Protein AF-A0A0F0IJ12-F1 (afdb_monomer_lite)

pLDDT: mean 70.09, std 24.63, range [21.47, 95.94]

Foldseek 3Di:
DDPDDDDDDDPPQPAAEAELADPQADPVSDDLLVQQVVQQQFPDDWDWFQAPVRDIAIARHARELVLLCPDCNLVLVVVLLVDPLQCLNVVLLVCLQVCLLVVLCVLLVPDPPDPDDDDPPPPVADFAEEEEEEEAQCRQCSSVLSNQVSNVVVQVVCCVPVVNSYAYFYEYEYEHQDRVVQRVNVVVSCVVPVQQRQSDDPVDRRHHYHYHYYHYHPVSVLVCLLVPVVVPVCCVPPPRPPRYDYEYEYEDESLPLQLDQLVVSLVVLLCCVVSVSHDPRYYYHYYAAACPDVVSVCSSQDLPDPSNVVSVLSSQCSSCVSNVHCLSRDQWRWDWDQRPVQQKIWIWTAHCAWDDGPPPDTHHHGHIYTNTMGHRDDPVSVCVSCVSSVHDDDPPDPVPPDDDPPPDDDPVRVVVVVVVVVVVVVVVVVVVVVVVVVVVVVVVVPDDPDDDDDDDDDPDDDDDDDDDDDDDDDDDDDDDDDDDDDDDDDDDDDDDDDDDDDDDDDDDDDDDDDDDDDDDAWDDDDPDIGDDDDDDDDDDDDQDQDPDWQDDQLLVCLLVLPLVSNVVCVVVVNDQCRAIPQSDGSLLSLLQRAQDVSNLVSNVVSVVSPRDQLGATNVRDGSLNNNVVNVNVSSNVSSVVVVPPPPND

Structure (mmCIF, N/CA/C/O backbone):
data_AF-A0A0F0IJ12-F1
#
_entry.id   AF-A0A0F0IJ12-F1
#
loop_
_atom_site.group_PDB
_atom_site.id
_atom_site.type_symbol
_atom_site.label_atom_id
_atom_site.label_alt_id
_atom_site.label_comp_id
_atom_site.label_asym_id
_atom_site.label_entity_id
_atom_site.label_seq_id
_atom_site.pdbx_PDB_ins_code
_atom_site.Cartn_x
_atom_site.Cartn_y
_atom_site.Cartn_z
_atom_site.occupancy
_atom_site.B_iso_or_equiv
_atom_site.auth_seq_id
_atom_site.auth_comp_id
_atom_site.auth_asym_id
_atom_site.auth_atom_id
_atom_site.pdbx_PDB_model_num
ATOM 1 N N . MET A 1 1 ? 17.356 -27.180 -3.882 1.00 28.00 1 MET A N 1
ATOM 2 C CA . MET A 1 1 ? 17.468 -27.997 -2.657 1.00 28.00 1 MET A CA 1
ATOM 3 C C . MET A 1 1 ? 16.118 -27.935 -1.980 1.00 28.00 1 MET A C 1
ATOM 5 O O . MET A 1 1 ? 15.555 -26.850 -1.917 1.00 28.00 1 MET A O 1
ATOM 9 N N . ASP A 1 2 ? 15.584 -29.099 -1.632 1.00 23.00 2 ASP A N 1
ATOM 10 C CA . ASP A 1 2 ? 14.168 -29.360 -1.369 1.00 23.00 2 ASP A CA 1
ATOM 11 C C . ASP A 1 2 ? 13.538 -28.482 -0.277 1.00 23.00 2 ASP A C 1
ATOM 13 O O . ASP A 1 2 ? 14.032 -28.393 0.845 1.00 23.00 2 ASP A O 1
ATOM 17 N N . CYS A 1 3 ? 12.405 -27.864 -0.616 1.00 23.69 3 CYS A N 1
ATOM 18 C CA . CYS A 1 3 ? 11.577 -26.992 0.221 1.00 23.69 3 CYS A CA 1
ATOM 19 C C . CYS A 1 3 ? 10.417 -27.754 0.893 1.00 23.69 3 CYS A C 1
ATOM 21 O O . CYS A 1 3 ? 9.272 -27.306 0.920 1.00 23.69 3 CYS A O 1
ATOM 23 N N . HIS A 1 4 ? 10.723 -28.913 1.474 1.00 29.55 4 HIS A N 1
ATOM 24 C CA . HIS A 1 4 ? 9.809 -29.651 2.344 1.00 29.55 4 HIS A CA 1
ATOM 25 C C . HIS A 1 4 ? 10.518 -29.994 3.648 1.00 29.55 4 HIS A C 1
ATOM 27 O O . HIS A 1 4 ? 11.072 -31.075 3.796 1.00 29.55 4 HIS A O 1
ATOM 33 N N . ASN A 1 5 ? 10.518 -29.037 4.574 1.00 28.97 5 ASN A N 1
ATOM 34 C CA . ASN A 1 5 ? 10.559 -29.291 6.010 1.00 28.97 5 ASN A CA 1
ATOM 35 C C . ASN A 1 5 ? 10.118 -28.016 6.733 1.00 28.97 5 ASN A C 1
ATOM 37 O O . ASN A 1 5 ? 10.843 -27.025 6.777 1.00 28.97 5 ASN A O 1
ATOM 41 N N . HIS A 1 6 ? 8.901 -28.055 7.272 1.00 33.84 6 HIS A N 1
ATOM 42 C CA . HIS A 1 6 ? 8.436 -27.116 8.286 1.00 33.84 6 HIS A CA 1
ATOM 43 C C . HIS A 1 6 ? 9.406 -27.117 9.476 1.00 33.84 6 HIS A C 1
ATOM 45 O O . HIS A 1 6 ? 9.665 -28.192 10.021 1.00 33.84 6 HIS A O 1
ATOM 51 N N . PRO A 1 7 ? 9.855 -25.956 9.972 1.00 34.97 7 PRO A N 1
ATOM 52 C CA . PRO A 1 7 ? 10.286 -25.838 11.348 1.00 34.97 7 PRO A CA 1
ATOM 53 C C . PRO A 1 7 ? 9.046 -25.541 12.201 1.00 34.97 7 PRO A C 1
ATOM 55 O O . PRO A 1 7 ? 8.608 -24.400 12.333 1.00 34.97 7 PRO A O 1
ATOM 58 N N . GLN A 1 8 ? 8.461 -26.597 12.773 1.00 39.50 8 GLN A N 1
ATOM 59 C CA . GLN A 1 8 ? 7.902 -26.473 14.117 1.00 39.50 8 GLN A CA 1
ATOM 60 C C . GLN A 1 8 ? 9.068 -26.155 15.066 1.00 39.50 8 GLN A C 1
ATOM 62 O O . GLN A 1 8 ? 10.159 -26.681 14.878 1.00 39.50 8 GLN A O 1
ATOM 67 N N . GLU A 1 9 ? 8.792 -25.328 16.076 1.00 36.62 9 GLU A N 1
ATOM 68 C CA . GLU A 1 9 ? 9.702 -24.823 17.121 1.00 36.62 9 GLU A CA 1
ATOM 69 C C . GLU A 1 9 ? 10.409 -23.495 16.809 1.00 36.62 9 GLU A C 1
ATOM 71 O O . GLU A 1 9 ? 11.524 -23.463 16.305 1.00 36.62 9 GLU A O 1
ATOM 76 N N . LEU A 1 10 ? 9.746 -22.391 17.192 1.00 33.50 10 LEU A N 1
ATOM 77 C CA . LEU A 1 10 ? 10.321 -21.218 17.878 1.00 33.50 10 LEU A CA 1
ATOM 78 C C . LEU A 1 10 ? 9.176 -20.270 18.311 1.00 33.50 10 LEU A C 1
ATOM 80 O O . LEU A 1 10 ? 9.003 -19.176 17.789 1.00 33.50 10 LEU A O 1
ATOM 84 N N . SER A 1 11 ? 8.358 -20.691 19.284 1.00 38.44 11 SER A N 1
ATOM 85 C CA . SER A 1 11 ? 7.316 -19.847 19.895 1.00 38.44 11 SER A CA 1
ATOM 86 C C . SER A 1 11 ? 7.653 -19.555 21.359 1.00 38.44 11 SER A C 1
ATOM 88 O O . SER A 1 11 ? 7.065 -20.128 22.275 1.00 38.44 11 SER A O 1
ATOM 90 N N . HIS A 1 12 ? 8.605 -18.655 21.604 1.00 44.44 12 HIS A N 1
ATOM 91 C CA . HIS A 1 12 ? 8.887 -18.183 22.968 1.00 44.44 12 HIS A CA 1
ATOM 92 C C . HIS A 1 12 ? 8.169 -16.868 23.333 1.00 44.44 12 HIS A C 1
ATOM 94 O O . HIS A 1 12 ? 8.277 -16.422 24.471 1.00 44.44 12 HIS A O 1
ATOM 100 N N . LEU A 1 13 ? 7.387 -16.278 22.415 1.00 51.16 13 LEU A N 1
ATOM 101 C CA . LEU A 1 13 ? 6.604 -15.049 22.654 1.00 51.16 13 LEU A CA 1
ATOM 102 C C . LEU A 1 13 ? 5.130 -15.120 22.199 1.00 51.16 13 LEU A C 1
ATOM 104 O O . LEU A 1 13 ? 4.427 -14.121 22.305 1.00 51.16 13 LEU A O 1
ATOM 108 N N . GLY A 1 14 ? 4.646 -16.273 21.716 1.00 52.62 14 GLY A N 1
ATOM 109 C CA . GLY A 1 14 ? 3.235 -16.442 21.329 1.00 52.62 14 GLY A CA 1
ATOM 110 C C . GLY A 1 14 ? 2.777 -15.587 20.137 1.00 52.62 14 GLY A C 1
ATOM 111 O O . GLY A 1 14 ? 1.610 -15.215 20.079 1.00 52.62 14 GLY A O 1
ATOM 112 N N . VAL A 1 15 ? 3.679 -15.242 19.209 1.00 63.28 15 VAL A N 1
ATOM 113 C CA . VAL A 1 15 ? 3.332 -14.485 17.996 1.00 63.28 15 VAL A CA 1
ATOM 114 C C . VAL A 1 15 ? 2.592 -15.391 17.015 1.00 63.28 15 VAL A C 1
ATOM 116 O O . VAL A 1 15 ? 3.169 -16.350 16.512 1.00 63.28 15 VAL A O 1
ATOM 119 N N . ASP A 1 16 ? 1.331 -15.065 16.739 1.00 70.19 16 ASP A N 1
ATOM 120 C CA . ASP A 1 16 ? 0.511 -15.729 15.725 1.00 70.19 16 ASP A CA 1
ATOM 121 C C . ASP A 1 16 ? 0.656 -14.975 14.391 1.00 70.19 16 ASP A C 1
ATOM 123 O O . ASP A 1 16 ? 0.170 -13.843 14.251 1.00 70.19 16 ASP A O 1
ATOM 127 N N . VAL A 1 17 ? 1.404 -15.558 13.444 1.00 82.94 17 VAL A N 1
ATOM 128 C CA . VAL A 1 17 ? 1.452 -15.099 12.047 1.00 82.94 17 VAL A CA 1
ATOM 129 C C . VAL A 1 17 ? 0.667 -16.088 11.199 1.00 82.94 17 VAL A C 1
ATOM 131 O O . VAL A 1 17 ? 1.064 -17.239 11.044 1.00 82.94 17 VAL A O 1
ATOM 134 N N . ILE A 1 18 ? -0.441 -15.624 10.635 1.00 85.69 18 ILE A N 1
ATOM 135 C CA . ILE A 1 18 ? -1.324 -16.434 9.798 1.00 85.69 18 ILE A CA 1
ATOM 136 C C . ILE A 1 18 ? -0.854 -16.309 8.351 1.00 85.69 18 ILE A C 1
ATOM 138 O O . ILE A 1 18 ? -0.804 -15.202 7.820 1.00 85.69 18 ILE A O 1
ATOM 142 N N . ASP A 1 19 ? -0.516 -17.418 7.701 1.00 85.19 19 ASP A N 1
ATOM 143 C CA . ASP A 1 19 ? -0.209 -17.433 6.268 1.00 85.19 19 ASP A CA 1
ATOM 144 C C . ASP A 1 19 ? -1.488 -17.669 5.460 1.00 85.19 19 ASP A C 1
ATOM 146 O O . ASP A 1 19 ? -2.132 -18.710 5.593 1.00 85.19 19 ASP A O 1
ATOM 150 N N . ILE A 1 20 ? -1.869 -16.676 4.658 1.00 82.94 20 ILE A N 1
ATOM 151 C CA . ILE A 1 20 ? -3.100 -16.662 3.856 1.00 82.94 20 ILE A CA 1
ATOM 152 C C . ILE A 1 20 ? -2.815 -16.612 2.352 1.00 82.94 20 ILE A C 1
ATOM 154 O O . ILE A 1 20 ? -3.727 -16.373 1.565 1.00 82.94 20 ILE A O 1
ATOM 158 N N . ARG A 1 21 ? -1.555 -16.781 1.934 1.00 82.62 21 ARG A N 1
ATOM 159 C CA . ARG A 1 21 ? -1.166 -16.666 0.523 1.00 82.62 21 ARG A CA 1
ATOM 160 C C . ARG A 1 21 ? -1.906 -17.696 -0.335 1.00 82.62 21 ARG A C 1
ATOM 162 O O . ARG A 1 21 ? -1.751 -18.902 -0.142 1.00 82.62 21 ARG A O 1
ATOM 169 N N . SER A 1 22 ? -2.672 -17.221 -1.315 1.00 67.06 22 SER A N 1
ATOM 170 C CA . SER A 1 22 ? -3.282 -18.071 -2.340 1.00 67.06 22 SER A CA 1
ATOM 171 C C . SER A 1 22 ? -2.261 -18.480 -3.416 1.00 67.06 22 SER A C 1
ATOM 173 O O . SER A 1 22 ? -1.222 -17.845 -3.607 1.00 67.06 22 SER A O 1
ATOM 175 N N . SER A 1 23 ? -2.541 -19.554 -4.165 1.00 49.06 23 SER A N 1
ATOM 176 C CA . SER A 1 23 ? -1.662 -20.040 -5.245 1.00 49.06 23 SER A CA 1
ATOM 177 C C . SER A 1 23 ? -1.570 -19.098 -6.460 1.00 49.06 23 SER A C 1
ATOM 179 O O . SER A 1 23 ? -0.731 -19.316 -7.333 1.00 49.06 23 SER A O 1
ATOM 181 N N . CYS A 1 24 ? -2.416 -18.064 -6.542 1.00 49.25 24 CYS A N 1
ATOM 182 C CA . CYS A 1 24 ? -2.435 -17.063 -7.611 1.00 49.25 24 CYS A CA 1
ATOM 183 C C . CYS A 1 24 ? -2.115 -15.666 -7.047 1.00 49.25 24 CYS A C 1
ATOM 185 O O . CYS A 1 24 ? -2.997 -14.878 -6.731 1.00 49.25 24 CYS A O 1
ATOM 187 N N . GLY A 1 25 ? -0.822 -15.358 -6.923 1.00 47.38 25 GLY A N 1
ATOM 188 C CA . GLY A 1 25 ? -0.312 -14.169 -6.225 1.00 47.38 25 GLY A CA 1
ATOM 189 C C . GLY A 1 25 ? -0.308 -12.844 -7.003 1.00 47.38 25 GLY A C 1
ATOM 190 O O . GLY A 1 25 ? 0.522 -11.989 -6.698 1.00 47.38 25 GLY A O 1
ATOM 191 N N . THR A 1 26 ? -1.164 -12.644 -8.014 1.00 54.50 26 THR A N 1
ATOM 192 C CA . THR A 1 26 ? -1.203 -11.378 -8.778 1.00 54.50 26 THR A CA 1
ATOM 193 C C . THR A 1 26 ? -2.622 -10.888 -9.057 1.00 54.50 26 THR A C 1
ATOM 195 O O . THR A 1 26 ? -3.567 -11.662 -9.181 1.00 54.50 26 THR A O 1
ATOM 198 N N . ALA A 1 27 ? -2.752 -9.569 -9.237 1.00 52.62 27 ALA A N 1
ATOM 199 C CA . ALA A 1 27 ? -4.001 -8.897 -9.606 1.00 52.62 27 ALA A CA 1
ATOM 200 C C . ALA A 1 27 ? -4.606 -9.398 -10.929 1.00 52.62 27 ALA A C 1
ATOM 202 O O . ALA A 1 27 ? -5.792 -9.205 -11.186 1.00 52.62 27 ALA A O 1
ATOM 203 N N . THR A 1 28 ? -3.767 -9.958 -11.805 1.00 58.69 28 THR A N 1
ATOM 204 C CA . THR A 1 28 ? -4.135 -10.345 -13.170 1.00 58.69 28 THR A CA 1
ATOM 205 C C . THR A 1 28 ? -4.445 -11.835 -13.300 1.00 58.69 28 THR A C 1
ATOM 207 O O . THR A 1 28 ? -4.895 -12.268 -14.360 1.00 58.69 28 THR A O 1
ATOM 210 N N . GLY A 1 29 ? -4.181 -12.624 -12.252 1.00 64.12 29 GLY A N 1
ATOM 211 C CA . GLY A 1 29 ? -4.249 -14.084 -12.292 1.00 64.12 29 GLY A CA 1
ATOM 212 C C . GLY A 1 29 ? -3.130 -14.741 -13.112 1.00 64.12 29 GLY A C 1
ATOM 213 O O . GLY A 1 29 ? -3.120 -15.964 -13.235 1.00 64.12 29 GLY A O 1
ATOM 214 N N . LYS A 1 30 ? -2.189 -13.960 -13.666 1.00 71.62 30 LYS A N 1
ATOM 215 C CA . LYS A 1 30 ? -1.000 -14.462 -14.369 1.00 71.62 30 LYS A CA 1
ATOM 216 C C . LYS A 1 30 ? 0.134 -14.738 -13.393 1.00 71.62 30 LYS A C 1
ATOM 218 O O . LYS A 1 30 ? 0.239 -14.111 -12.337 1.00 71.62 30 LYS A O 1
ATOM 223 N N . SER A 1 31 ? 1.038 -15.635 -13.767 1.00 80.50 31 SER A N 1
ATOM 224 C CA . SER A 1 31 ? 2.292 -15.789 -13.032 1.00 80.50 31 SER A CA 1
ATOM 225 C C . SER A 1 31 ? 3.147 -14.520 -13.150 1.00 80.50 31 SER A C 1
ATOM 227 O O . SER A 1 31 ? 3.145 -13.840 -14.178 1.00 80.50 31 SER A O 1
ATOM 229 N N . LEU A 1 32 ? 3.949 -14.226 -12.124 1.00 82.00 32 LEU A N 1
ATOM 230 C CA . LEU A 1 32 ? 4.893 -13.100 -12.140 1.00 82.00 32 LEU A CA 1
ATOM 231 C C . LEU A 1 32 ? 5.835 -13.148 -13.358 1.00 82.00 32 LEU A C 1
ATOM 233 O O . LEU A 1 32 ? 6.178 -12.117 -13.932 1.00 82.00 32 LEU A O 1
ATOM 237 N N . LYS A 1 33 ? 6.211 -14.357 -13.795 1.00 88.00 33 LYS A N 1
ATOM 238 C CA . LYS A 1 33 ? 7.010 -14.577 -15.005 1.00 88.00 33 LYS A CA 1
ATOM 239 C C . LYS A 1 33 ? 6.302 -14.073 -16.264 1.00 88.00 33 LYS A C 1
ATOM 241 O O . LYS A 1 33 ? 6.928 -13.387 -17.068 1.00 88.00 33 LYS A O 1
ATOM 246 N N . GLU A 1 34 ? 5.025 -14.401 -16.441 1.00 87.62 34 GLU A N 1
ATOM 247 C CA . GLU A 1 34 ? 4.231 -13.936 -17.586 1.00 87.62 34 GLU A CA 1
ATOM 248 C C . GLU A 1 34 ? 4.059 -12.417 -17.563 1.00 87.62 34 GLU A C 1
ATOM 250 O O . GLU A 1 34 ? 4.235 -11.775 -18.594 1.00 87.62 34 GLU A O 1
ATOM 255 N N . GLU A 1 35 ? 3.803 -11.823 -16.393 1.00 86.88 35 GLU A N 1
ATOM 256 C CA . GLU A 1 35 ? 3.695 -10.364 -16.266 1.00 86.88 35 GLU A CA 1
ATOM 257 C C . GLU A 1 35 ? 4.991 -9.645 -16.657 1.00 86.88 35 GLU A C 1
ATOM 259 O O . GLU A 1 35 ? 4.942 -8.625 -17.350 1.00 86.88 35 GLU A O 1
ATOM 264 N N . ILE A 1 36 ? 6.153 -10.174 -16.251 1.00 90.06 36 ILE A N 1
ATOM 265 C CA . ILE A 1 36 ? 7.457 -9.629 -16.649 1.00 90.06 36 ILE A CA 1
ATOM 266 C C . ILE A 1 36 ? 7.630 -9.730 -18.166 1.00 90.06 36 ILE A C 1
ATOM 268 O O . ILE A 1 36 ? 7.967 -8.728 -18.795 1.00 90.06 36 ILE A O 1
ATOM 272 N N . LEU A 1 37 ? 7.386 -10.910 -18.751 1.00 90.88 37 LEU A N 1
ATOM 273 C CA . LEU A 1 37 ? 7.561 -11.162 -20.185 1.00 90.88 37 LEU A CA 1
ATOM 274 C C . LEU A 1 37 ? 6.655 -10.278 -21.051 1.00 90.88 37 LEU A C 1
ATOM 276 O O . LEU A 1 37 ? 7.126 -9.692 -22.026 1.00 90.88 37 LEU A O 1
ATOM 280 N N . ASP A 1 38 ? 5.381 -10.140 -20.686 1.00 88.69 38 ASP A N 1
ATOM 281 C CA . ASP A 1 38 ? 4.434 -9.282 -21.403 1.00 88.69 38 ASP A CA 1
ATOM 282 C C . ASP A 1 38 ? 4.851 -7.806 -21.310 1.00 88.69 38 ASP A C 1
ATOM 284 O O . ASP A 1 38 ? 4.866 -7.089 -22.311 1.00 88.69 38 ASP A O 1
ATOM 288 N N . SER A 1 39 ? 5.258 -7.355 -20.120 1.00 89.25 39 SER A N 1
ATOM 289 C CA . SER A 1 39 ? 5.615 -5.954 -19.873 1.00 89.25 39 SER A CA 1
ATOM 290 C C . SER A 1 39 ? 6.910 -5.529 -20.574 1.00 89.25 39 SER A C 1
ATOM 292 O O . SER A 1 39 ? 7.006 -4.408 -21.085 1.00 89.25 39 SER A O 1
ATOM 294 N N . ILE A 1 40 ? 7.918 -6.408 -20.619 1.00 91.19 40 ILE A N 1
ATOM 295 C CA . ILE A 1 40 ? 9.223 -6.095 -21.217 1.00 91.19 40 ILE A CA 1
ATOM 296 C C . ILE A 1 40 ? 9.192 -6.182 -22.747 1.00 91.19 40 ILE A C 1
ATOM 298 O O . ILE A 1 40 ? 9.898 -5.425 -23.418 1.00 91.19 40 ILE A O 1
ATOM 302 N N . ARG A 1 41 ? 8.323 -7.029 -23.322 1.00 89.75 41 ARG A N 1
ATOM 303 C CA . ARG A 1 41 ? 8.046 -7.056 -24.771 1.00 89.75 41 ARG A CA 1
ATOM 304 C C . ARG A 1 41 ? 7.432 -5.755 -25.278 1.00 89.75 41 ARG A C 1
ATOM 306 O O . ARG A 1 41 ? 7.647 -5.411 -26.441 1.00 89.75 41 ARG A O 1
ATOM 313 N N . GLY A 1 42 ? 6.771 -5.001 -24.402 1.00 81.56 42 GLY A N 1
ATOM 314 C CA . GLY A 1 42 ? 6.141 -3.730 -24.737 1.00 81.56 42 GLY A CA 1
ATOM 315 C C . GLY A 1 42 ? 4.947 -3.917 -25.673 1.00 81.56 42 GLY A C 1
ATOM 316 O O . GLY A 1 42 ? 4.237 -4.915 -25.597 1.00 81.56 42 GLY A O 1
ATOM 317 N N . GLY A 1 43 ? 4.717 -2.946 -26.562 1.00 65.25 43 GLY A N 1
ATOM 318 C CA . GLY A 1 43 ? 3.602 -2.976 -27.522 1.00 65.25 43 GLY A CA 1
ATOM 319 C C . GLY A 1 43 ? 2.309 -2.312 -27.032 1.00 65.25 43 GLY A C 1
ATOM 320 O O . GLY A 1 43 ? 1.307 -2.349 -27.742 1.00 65.25 43 GLY A O 1
ATOM 321 N N . GLY A 1 44 ? 2.334 -1.693 -25.848 1.00 63.03 44 GLY A N 1
ATOM 322 C CA . GLY A 1 44 ? 1.291 -0.777 -25.379 1.00 63.03 44 GLY A CA 1
ATOM 323 C C . GLY A 1 44 ? 1.479 0.656 -25.893 1.00 63.03 44 GLY A C 1
ATOM 324 O O . GLY A 1 44 ? 2.366 0.931 -26.707 1.00 63.03 44 GLY A O 1
ATOM 325 N N . ASP A 1 45 ? 0.653 1.576 -25.389 1.00 66.69 45 ASP A N 1
ATOM 326 C CA . ASP A 1 45 ? 0.765 3.005 -25.692 1.00 66.69 45 ASP A CA 1
ATOM 327 C C . ASP A 1 45 ? 2.171 3.525 -25.366 1.00 66.69 45 ASP A C 1
ATOM 329 O O . ASP A 1 45 ? 2.741 3.241 -24.309 1.00 66.69 45 ASP A O 1
ATOM 333 N N . LYS A 1 46 ? 2.740 4.313 -26.281 1.00 73.38 46 LYS A N 1
ATOM 334 C CA . LYS A 1 46 ? 3.979 5.033 -25.998 1.00 73.38 46 LYS A CA 1
ATOM 335 C C . LYS A 1 46 ? 3.694 6.121 -24.974 1.00 73.38 46 LYS A C 1
ATOM 337 O O . LYS A 1 46 ? 2.831 6.971 -25.179 1.00 73.38 46 LYS A O 1
ATOM 342 N N . HIS A 1 47 ? 4.456 6.108 -23.894 1.00 78.06 47 HIS A N 1
ATOM 343 C CA . HIS A 1 47 ? 4.448 7.165 -22.899 1.00 78.06 47 HIS A CA 1
ATOM 344 C C . HIS A 1 47 ? 5.635 8.087 -23.127 1.00 78.06 47 HIS A C 1
ATOM 346 O O . HIS A 1 47 ? 6.693 7.642 -23.578 1.00 78.06 47 HIS A O 1
ATOM 352 N N . CYS A 1 48 ? 5.464 9.362 -22.794 1.00 73.69 48 CYS A N 1
ATOM 353 C CA . CYS A 1 48 ? 6.528 10.339 -22.887 1.00 73.69 48 CYS A CA 1
ATOM 354 C C . CYS A 1 48 ? 6.614 11.219 -21.639 1.00 73.69 48 CYS A C 1
ATOM 356 O O . CYS A 1 48 ? 5.642 11.383 -20.903 1.00 73.69 48 CYS A O 1
ATOM 358 N N . VAL A 1 49 ? 7.809 11.755 -21.407 1.00 72.75 49 VAL A N 1
ATOM 359 C CA . VAL A 1 49 ? 8.085 12.851 -20.476 1.00 72.75 49 VAL A CA 1
ATOM 360 C C . VAL A 1 49 ? 8.924 13.875 -21.225 1.00 72.75 49 VAL A C 1
ATOM 362 O O . VAL A 1 49 ? 9.925 13.519 -21.850 1.00 72.75 49 VAL A O 1
ATOM 365 N N . VAL A 1 50 ? 8.526 15.143 -21.159 1.00 63.66 50 VAL A N 1
ATOM 366 C CA . VAL A 1 50 ? 9.358 16.255 -21.625 1.00 63.66 50 VAL A CA 1
ATOM 367 C C . VAL A 1 50 ? 10.285 16.656 -20.483 1.00 63.66 50 VAL A C 1
ATOM 369 O O . VAL A 1 50 ? 9.837 17.074 -19.416 1.00 63.66 50 VAL A O 1
ATOM 372 N N . GLU A 1 51 ? 11.584 16.490 -20.688 1.00 60.69 51 GLU A N 1
ATOM 373 C CA . GLU A 1 51 ? 12.611 16.933 -19.756 1.00 60.69 51 GLU A CA 1
ATOM 374 C C . GLU A 1 51 ? 12.639 18.468 -19.673 1.00 60.69 51 GLU A C 1
ATOM 376 O O . GLU A 1 51 ? 12.372 19.166 -20.651 1.00 60.69 51 GLU A O 1
ATOM 381 N N . GLU A 1 52 ? 13.049 19.018 -18.525 1.00 56.09 52 GLU A N 1
ATOM 382 C CA . GLU A 1 52 ? 13.244 20.471 -18.353 1.00 56.09 52 GLU A CA 1
ATOM 383 C C . GLU A 1 52 ? 14.286 21.051 -19.329 1.00 56.09 52 GLU A C 1
ATOM 385 O O . GLU A 1 52 ? 14.244 22.231 -19.671 1.00 56.09 52 GLU A O 1
ATOM 390 N N . SER A 1 53 ? 15.199 20.206 -19.818 1.00 58.16 53 SER A N 1
ATOM 391 C CA . SER A 1 53 ? 16.175 20.510 -20.872 1.00 58.16 53 SER A CA 1
ATOM 392 C C . SER A 1 53 ? 15.546 20.666 -22.268 1.00 58.16 53 SER A C 1
ATOM 394 O O . SER A 1 53 ? 16.235 21.084 -23.199 1.00 58.16 53 SER A O 1
ATOM 396 N N . GLY A 1 54 ? 14.265 20.314 -22.432 1.00 57.62 54 GLY A N 1
ATOM 397 C CA . GLY A 1 54 ? 13.557 20.228 -23.712 1.00 57.62 54 GLY A CA 1
ATOM 398 C C . GLY A 1 54 ? 13.705 18.881 -24.433 1.00 57.62 54 GLY A C 1
ATOM 399 O O . GLY A 1 54 ? 13.211 18.740 -25.551 1.00 57.62 54 GLY A O 1
ATOM 400 N N . GLY A 1 55 ? 14.383 17.895 -23.831 1.00 64.88 55 GLY A N 1
ATOM 401 C CA . GLY A 1 55 ? 14.498 16.534 -24.367 1.00 64.88 55 GLY A CA 1
ATOM 402 C C . GLY A 1 55 ? 13.207 15.726 -24.201 1.00 64.88 55 GLY A C 1
ATOM 403 O O . GLY A 1 55 ? 12.527 15.849 -23.191 1.00 64.88 55 GLY A O 1
ATOM 404 N N . LEU A 1 56 ? 12.857 14.882 -25.174 1.00 74.00 56 LEU A N 1
ATOM 405 C CA . LEU A 1 56 ? 11.711 13.972 -25.075 1.00 74.00 56 LEU A CA 1
ATOM 406 C C . LEU A 1 56 ? 12.197 12.574 -24.672 1.00 74.00 56 LEU A C 1
ATOM 408 O O . LEU A 1 56 ? 12.966 11.953 -25.406 1.00 74.00 56 LEU A O 1
ATOM 412 N N . LEU A 1 57 ? 11.738 12.073 -23.526 1.00 81.19 57 LEU A N 1
ATOM 413 C CA . LEU A 1 57 ? 11.972 10.700 -23.083 1.00 81.19 57 LEU A CA 1
ATOM 414 C C . LEU A 1 57 ? 10.727 9.872 -23.389 1.00 81.19 57 LEU A C 1
ATOM 416 O O . LEU A 1 57 ? 9.695 10.071 -22.757 1.00 81.19 57 LEU A O 1
ATOM 420 N N . GLU A 1 58 ? 10.829 8.933 -24.330 1.00 83.62 58 GLU A N 1
ATOM 421 C CA . GLU A 1 58 ? 9.762 7.978 -24.648 1.00 83.62 58 GLU A CA 1
ATOM 422 C C . GLU A 1 58 ? 10.070 6.582 -24.097 1.00 83.62 58 GLU A C 1
ATOM 424 O O . GLU A 1 58 ? 11.218 6.129 -24.118 1.00 83.62 58 GLU A O 1
ATOM 429 N N . TRP A 1 59 ? 9.036 5.866 -23.659 1.00 87.62 59 TRP A N 1
ATOM 430 C CA . TRP A 1 59 ? 9.125 4.441 -23.345 1.00 87.62 59 TRP A CA 1
ATOM 431 C C . TRP A 1 59 ? 7.815 3.720 -23.667 1.00 87.62 59 TRP A C 1
ATOM 433 O O . TRP A 1 59 ? 6.740 4.313 -23.727 1.00 87.62 59 TRP A O 1
ATOM 443 N N . SER A 1 60 ? 7.913 2.410 -23.865 1.00 87.31 60 SER A N 1
ATOM 444 C CA . SER A 1 60 ? 6.758 1.517 -24.068 1.00 87.31 60 SER A CA 1
ATOM 445 C C . SER A 1 60 ? 6.892 0.184 -23.326 1.00 87.31 60 SER A C 1
ATOM 447 O O . SER A 1 60 ? 5.991 -0.649 -23.375 1.00 87.31 60 SER A O 1
ATOM 449 N N . ARG A 1 61 ? 8.025 -0.023 -22.646 1.00 92.19 61 ARG A N 1
ATOM 450 C CA . ARG A 1 61 ? 8.377 -1.253 -21.936 1.00 92.19 61 ARG A CA 1
ATOM 451 C C . ARG A 1 61 ? 8.427 -0.997 -20.440 1.00 92.19 61 ARG A C 1
ATOM 453 O O . ARG A 1 61 ? 8.818 0.094 -20.006 1.00 92.19 61 ARG A O 1
ATOM 460 N N . SER A 1 62 ? 8.108 -2.016 -19.656 1.00 93.19 62 SER A N 1
ATOM 461 C CA . SER A 1 62 ? 8.210 -1.957 -18.201 1.00 93.19 62 SER A CA 1
ATOM 462 C C . SER A 1 62 ? 8.598 -3.291 -17.574 1.00 93.19 62 SER A C 1
ATOM 464 O O . SER A 1 62 ? 8.481 -4.343 -18.194 1.00 93.19 62 SER A O 1
ATOM 466 N N . ILE A 1 63 ? 9.017 -3.246 -16.314 1.00 91.94 63 ILE A N 1
ATOM 467 C CA . ILE A 1 63 ? 9.098 -4.404 -15.422 1.00 91.94 63 ILE A CA 1
ATOM 468 C C . ILE A 1 63 ? 8.192 -4.103 -14.216 1.00 91.94 63 ILE A C 1
ATOM 470 O O . ILE A 1 63 ? 8.245 -2.982 -13.700 1.00 91.94 63 ILE A O 1
ATOM 474 N N . PRO A 1 64 ? 7.351 -5.052 -13.762 1.00 88.88 64 PRO A N 1
ATOM 475 C CA . PRO A 1 64 ? 6.436 -4.828 -12.645 1.00 88.88 64 PRO A CA 1
ATOM 476 C C . PRO A 1 64 ? 7.149 -4.348 -11.376 1.00 88.88 64 PRO A C 1
ATOM 478 O O . PRO A 1 64 ? 8.081 -4.988 -10.901 1.00 88.88 64 PRO A O 1
ATOM 481 N N . THR A 1 65 ? 6.668 -3.258 -10.770 1.00 88.25 65 THR A N 1
ATOM 482 C CA . THR A 1 65 ? 7.269 -2.666 -9.558 1.00 88.25 65 THR A CA 1
ATOM 483 C C . THR A 1 65 ? 7.343 -3.640 -8.377 1.00 88.25 65 THR A C 1
ATOM 485 O O . THR A 1 65 ? 8.247 -3.522 -7.553 1.00 88.25 65 THR A O 1
ATOM 488 N N . GLY A 1 66 ? 6.425 -4.610 -8.296 1.00 83.69 66 GLY A N 1
ATOM 489 C CA . GLY A 1 66 ? 6.405 -5.620 -7.232 1.00 83.69 66 GLY A CA 1
ATOM 490 C C . GLY A 1 66 ? 7.717 -6.402 -7.115 1.00 83.69 66 GLY A C 1
ATOM 491 O O . GLY A 1 66 ? 8.168 -6.652 -6.002 1.00 83.69 66 GLY A O 1
ATOM 492 N N . ILE A 1 67 ? 8.400 -6.661 -8.241 1.00 87.31 67 ILE A N 1
ATOM 493 C CA . ILE A 1 67 ? 9.665 -7.415 -8.264 1.00 87.31 67 ILE A CA 1
ATOM 494 C C . ILE A 1 67 ? 10.776 -6.743 -7.448 1.00 87.31 67 ILE A C 1
ATOM 496 O O . ILE A 1 67 ? 11.706 -7.406 -6.998 1.00 87.31 67 ILE A O 1
ATOM 500 N N . LEU A 1 68 ? 10.696 -5.421 -7.251 1.00 90.62 68 LEU A N 1
ATOM 501 C CA . LEU A 1 68 ? 11.707 -4.673 -6.510 1.00 90.62 68 LEU A CA 1
ATOM 502 C C . LEU A 1 68 ? 11.718 -5.041 -5.019 1.00 90.62 68 LEU A C 1
ATOM 504 O O . LEU A 1 68 ? 12.725 -4.816 -4.353 1.00 90.62 68 LEU A O 1
ATOM 508 N N . TYR A 1 69 ? 10.615 -5.581 -4.494 1.00 86.06 69 TYR A N 1
ATOM 509 C CA . TYR A 1 69 ? 10.477 -5.991 -3.094 1.00 86.06 69 TYR A CA 1
ATOM 510 C C . TYR A 1 69 ? 10.880 -7.450 -2.847 1.00 86.06 69 TYR A C 1
ATOM 512 O O . TYR A 1 69 ? 11.057 -7.841 -1.697 1.00 86.06 69 TYR A O 1
ATOM 520 N N . GLU A 1 70 ? 11.079 -8.229 -3.909 1.00 84.75 70 GLU A N 1
ATOM 521 C CA . GLU A 1 70 ? 11.496 -9.626 -3.828 1.00 84.75 70 GLU A CA 1
ATOM 522 C C . GLU A 1 70 ? 12.991 -9.766 -3.487 1.00 84.75 70 GLU A C 1
ATOM 524 O O . GLU A 1 70 ? 13.784 -8.823 -3.612 1.00 84.75 70 GLU A O 1
ATOM 529 N N . GLY A 1 71 ? 13.399 -10.962 -3.054 1.00 82.56 71 GLY A N 1
ATOM 530 C CA . GLY A 1 71 ? 14.771 -11.219 -2.609 1.00 82.56 71 GLY A CA 1
ATOM 531 C C . GLY A 1 71 ? 15.125 -10.388 -1.370 1.00 82.56 71 GLY A C 1
ATOM 532 O O . GLY A 1 71 ? 14.397 -10.411 -0.379 1.00 82.56 71 GLY A O 1
ATOM 533 N N . CYS A 1 72 ? 16.222 -9.625 -1.424 1.00 87.94 72 CYS A N 1
ATOM 534 C CA . CYS A 1 72 ? 16.594 -8.679 -0.359 1.00 87.94 72 CYS A CA 1
ATOM 535 C C . CYS A 1 72 ? 15.982 -7.276 -0.549 1.00 87.94 72 CYS A C 1
ATOM 537 O O . CYS A 1 72 ? 16.371 -6.320 0.127 1.00 87.94 72 CYS A O 1
ATOM 539 N N . GLY A 1 73 ? 15.022 -7.133 -1.468 1.00 89.25 73 GLY A N 1
ATOM 540 C CA . GLY A 1 73 ? 14.419 -5.859 -1.852 1.00 89.25 73 GLY A CA 1
ATOM 541 C C . GLY A 1 73 ? 13.796 -5.087 -0.693 1.00 89.25 73 GLY A C 1
ATOM 542 O O . GLY A 1 73 ? 13.988 -3.875 -0.589 1.00 89.25 73 GLY A O 1
ATOM 543 N N . ILE A 1 74 ? 13.102 -5.775 0.215 1.00 84.75 74 ILE A N 1
ATOM 544 C CA . ILE A 1 74 ? 12.513 -5.156 1.411 1.00 84.75 74 ILE A CA 1
ATOM 545 C C . ILE A 1 74 ? 13.588 -4.557 2.326 1.00 84.75 74 ILE A C 1
ATOM 547 O O . ILE A 1 74 ? 13.469 -3.389 2.697 1.00 84.75 74 ILE A O 1
ATOM 551 N N . ASP A 1 75 ? 14.675 -5.278 2.608 1.00 87.00 75 ASP A N 1
ATOM 552 C CA . ASP A 1 75 ? 15.777 -4.774 3.443 1.00 87.00 75 ASP A CA 1
ATOM 553 C C . ASP A 1 75 ? 16.470 -3.560 2.802 1.00 87.00 75 ASP A C 1
ATOM 555 O O . ASP A 1 75 ? 16.801 -2.571 3.468 1.00 87.00 75 ASP A O 1
ATOM 559 N N . LEU A 1 76 ? 16.658 -3.602 1.480 1.00 92.62 76 LEU A N 1
ATOM 560 C CA . LEU A 1 76 ? 17.207 -2.486 0.711 1.00 92.62 76 LEU A CA 1
ATOM 561 C C . LEU A 1 76 ? 16.277 -1.267 0.752 1.00 92.62 76 LEU A C 1
ATOM 563 O O . LEU A 1 76 ? 16.742 -0.144 0.974 1.00 92.62 76 LEU A O 1
ATOM 567 N N . TYR A 1 77 ? 14.965 -1.473 0.616 1.00 91.00 77 TYR A N 1
ATOM 568 C CA . TYR A 1 77 ? 13.987 -0.398 0.747 1.00 91.00 77 TYR A CA 1
ATOM 569 C C . TYR A 1 77 ? 13.954 0.173 2.167 1.00 91.00 77 TYR A C 1
ATOM 571 O O . TYR A 1 77 ? 13.923 1.393 2.341 1.00 91.00 77 TYR A O 1
ATOM 579 N N . GLU A 1 78 ? 14.052 -0.659 3.205 1.00 88.38 78 GLU A N 1
ATOM 580 C CA . GLU A 1 78 ? 14.180 -0.174 4.580 1.00 88.38 78 GLU A CA 1
ATOM 581 C C . GLU A 1 78 ? 15.412 0.714 4.764 1.00 88.38 78 GLU A C 1
ATOM 583 O O . GLU A 1 78 ? 15.330 1.753 5.427 1.00 88.38 78 GLU A O 1
ATOM 588 N N . ASN A 1 79 ? 16.540 0.359 4.152 1.00 91.25 79 ASN A N 1
ATOM 589 C CA . ASN A 1 79 ? 17.741 1.188 4.181 1.00 91.25 79 ASN A CA 1
ATOM 590 C C . ASN A 1 79 ? 17.529 2.540 3.488 1.00 91.25 79 ASN A C 1
ATOM 592 O O . ASN A 1 79 ? 18.017 3.553 3.995 1.00 91.25 79 ASN A O 1
ATOM 596 N N . ILE A 1 80 ? 16.749 2.588 2.403 1.00 93.12 80 ILE A N 1
ATOM 597 C CA . ILE A 1 80 ? 16.309 3.848 1.783 1.00 93.12 80 ILE A CA 1
ATOM 598 C C . ILE A 1 80 ? 15.464 4.664 2.769 1.00 93.12 80 ILE A C 1
ATOM 600 O O . ILE A 1 80 ? 15.700 5.858 2.925 1.00 93.12 80 ILE A O 1
ATOM 604 N N . THR A 1 81 ? 14.536 4.046 3.513 1.00 90.88 81 THR A N 1
ATOM 605 C CA . THR A 1 81 ? 13.705 4.783 4.493 1.00 90.88 81 THR A CA 1
ATOM 606 C C . THR A 1 81 ? 14.492 5.421 5.642 1.00 90.88 81 THR A C 1
ATOM 608 O O . THR A 1 81 ? 13.978 6.312 6.321 1.00 90.88 81 THR A O 1
ATOM 611 N N . ARG A 1 82 ? 15.724 4.958 5.889 1.00 88.62 82 ARG A N 1
ATOM 612 C CA . ARG A 1 82 ? 16.646 5.514 6.894 1.00 88.62 82 ARG A CA 1
ATOM 613 C C . ARG A 1 82 ? 17.486 6.670 6.343 1.00 88.62 82 ARG A C 1
ATOM 615 O O . ARG A 1 82 ? 18.139 7.361 7.125 1.00 88.62 82 ARG A O 1
ATOM 622 N N . ASP A 1 83 ? 17.486 6.880 5.029 1.00 88.62 83 ASP A N 1
ATOM 623 C CA . ASP A 1 83 ? 18.241 7.944 4.380 1.00 88.62 83 ASP A CA 1
ATOM 624 C C . ASP A 1 83 ? 17.625 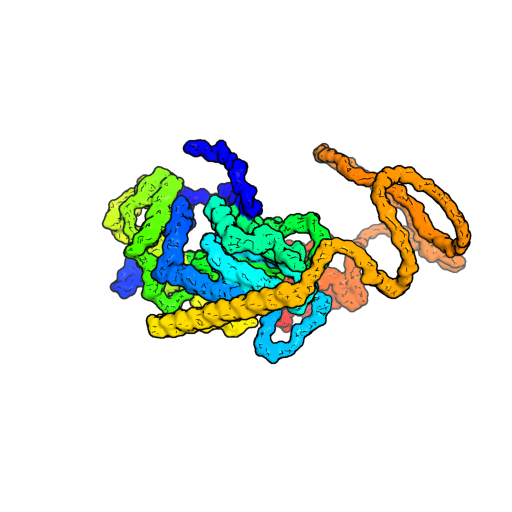9.324 4.689 1.00 88.62 83 ASP A C 1
ATOM 626 O O . ASP A 1 83 ? 16.435 9.535 4.444 1.00 88.62 83 ASP A O 1
ATOM 630 N N . PRO A 1 84 ? 18.404 10.303 5.190 1.00 85.88 84 PRO A N 1
ATOM 631 C CA . PRO A 1 84 ? 17.910 11.657 5.440 1.00 85.88 84 PRO A CA 1
ATOM 632 C C . PRO A 1 84 ? 17.350 12.379 4.205 1.00 85.88 84 PRO A C 1
ATOM 634 O O . PRO A 1 84 ? 16.512 13.274 4.364 1.00 85.88 84 PRO A O 1
ATOM 637 N N . SER A 1 85 ? 17.819 12.024 3.003 1.00 86.19 85 SER A N 1
ATOM 638 C CA . SER A 1 85 ? 17.325 12.567 1.731 1.00 86.19 85 SER A CA 1
ATOM 639 C C . SER A 1 85 ? 15.938 12.028 1.371 1.00 86.19 85 SER A C 1
ATOM 641 O O . SER A 1 85 ? 15.146 12.739 0.750 1.00 86.19 85 SER A O 1
ATOM 643 N N . TYR A 1 86 ? 15.590 10.823 1.836 1.00 90.25 86 TYR A N 1
ATOM 644 C CA . TYR A 1 86 ? 14.277 10.225 1.625 1.00 90.25 86 TYR A CA 1
ATOM 645 C C . TYR A 1 86 ? 13.260 10.751 2.646 1.00 90.25 86 TYR A C 1
ATOM 647 O O . TYR A 1 86 ? 12.938 10.127 3.659 1.00 90.25 86 TYR A O 1
ATOM 655 N N . TYR A 1 87 ? 12.745 11.952 2.379 1.00 89.12 87 TYR A N 1
ATOM 656 C CA . TYR A 1 87 ? 11.902 12.687 3.327 1.00 89.12 87 TYR A CA 1
ATOM 657 C C . TYR A 1 87 ? 10.568 11.995 3.645 1.00 89.12 87 TYR A C 1
ATOM 659 O O . TYR A 1 87 ? 10.037 12.198 4.735 1.00 89.12 87 TYR A O 1
ATOM 667 N N . LEU A 1 88 ? 10.022 11.195 2.722 1.00 89.62 88 LEU A N 1
ATOM 668 C CA . LEU A 1 88 ? 8.650 10.687 2.800 1.00 89.62 88 LEU A CA 1
ATOM 669 C C . LEU A 1 88 ? 8.387 9.902 4.090 1.00 89.62 88 LEU A C 1
ATOM 671 O O . LEU A 1 88 ? 7.452 10.217 4.825 1.00 89.62 88 LEU A O 1
ATOM 675 N N . TYR A 1 89 ? 9.239 8.917 4.394 1.00 90.25 89 TYR A N 1
ATOM 676 C CA . TYR A 1 89 ? 9.076 8.090 5.592 1.00 90.25 89 TYR A CA 1
ATOM 677 C C . TYR A 1 89 ? 9.180 8.923 6.873 1.00 90.25 89 TYR A C 1
ATOM 679 O O . TYR A 1 89 ? 8.359 8.791 7.780 1.00 90.25 89 TYR A O 1
ATOM 687 N N . ARG A 1 90 ? 10.174 9.817 6.938 1.00 89.75 90 ARG A N 1
ATOM 688 C CA . ARG A 1 90 ? 10.414 10.689 8.094 1.00 89.75 90 ARG A CA 1
ATOM 689 C C . ARG A 1 90 ? 9.244 11.635 8.337 1.00 89.75 90 ARG A C 1
ATOM 691 O O . ARG A 1 90 ? 8.803 11.789 9.475 1.00 89.75 90 ARG A O 1
ATOM 698 N N . ASP A 1 91 ? 8.775 12.293 7.286 1.00 90.00 91 ASP A N 1
ATOM 699 C CA . ASP A 1 91 ? 7.717 13.288 7.381 1.00 90.00 91 ASP A CA 1
ATOM 700 C C . ASP A 1 91 ? 6.396 12.616 7.773 1.00 90.00 91 ASP A C 1
ATOM 702 O O . ASP A 1 91 ? 5.706 13.112 8.664 1.00 90.00 91 ASP A O 1
ATOM 706 N N . GLU A 1 92 ? 6.084 11.447 7.208 1.00 91.44 92 GLU A N 1
ATOM 707 C CA . GLU A 1 92 ? 4.920 10.661 7.621 1.00 91.44 92 GLU A CA 1
ATOM 708 C C . GLU A 1 92 ? 5.041 10.179 9.076 1.00 91.44 92 GLU A C 1
ATOM 710 O O . GLU A 1 92 ? 4.117 10.372 9.864 1.00 91.44 92 GLU A O 1
ATOM 715 N N . LEU A 1 93 ? 6.197 9.645 9.488 1.00 92.00 93 LEU A N 1
ATOM 716 C CA . LEU A 1 93 ? 6.441 9.246 10.878 1.00 92.00 93 LEU A CA 1
ATOM 717 C C . LEU A 1 93 ? 6.273 10.420 11.854 1.00 92.00 93 LEU A C 1
ATOM 719 O O . LEU A 1 93 ? 5.723 10.238 12.941 1.00 92.00 93 LEU A O 1
ATOM 723 N N . SER A 1 94 ? 6.691 11.630 11.471 1.00 91.56 94 SER A N 1
ATOM 724 C CA . SER A 1 94 ? 6.523 12.823 12.308 1.00 91.56 94 SER A CA 1
ATOM 725 C C . SER A 1 94 ? 5.050 13.149 12.582 1.00 91.56 94 SER A C 1
ATOM 727 O O . SER A 1 94 ? 4.714 13.568 13.690 1.00 91.56 94 SER A O 1
ATOM 729 N N . ILE A 1 95 ? 4.156 12.867 11.624 1.00 90.12 95 ILE A N 1
ATOM 730 C CA . ILE A 1 95 ? 2.707 13.024 11.800 1.00 90.12 95 ILE A CA 1
ATOM 731 C C . ILE A 1 95 ? 2.212 12.050 12.871 1.00 90.12 95 ILE A C 1
ATOM 733 O O . ILE A 1 95 ? 1.497 12.457 13.781 1.00 90.12 95 ILE A O 1
ATOM 737 N N . PHE A 1 96 ? 2.628 10.784 12.832 1.00 92.56 96 PHE A N 1
ATOM 738 C CA . PHE A 1 96 ? 2.240 9.808 13.856 1.00 92.56 96 PHE A CA 1
ATOM 739 C C . PHE A 1 96 ? 2.815 10.141 15.238 1.00 92.56 96 PHE A C 1
ATOM 741 O O . PHE A 1 96 ? 2.138 9.974 16.254 1.00 92.56 96 PHE A O 1
ATOM 748 N N . GLN A 1 97 ? 4.041 10.656 15.303 1.00 91.50 97 GLN A N 1
ATOM 749 C CA . GLN A 1 97 ? 4.641 11.096 16.563 1.00 91.50 97 GLN A CA 1
ATOM 750 C C . GLN A 1 97 ? 3.895 12.283 17.187 1.00 91.50 97 GLN A C 1
ATOM 752 O O . GLN A 1 97 ? 3.809 12.369 18.412 1.00 91.50 97 GLN A O 1
ATOM 757 N N . GLU A 1 98 ? 3.369 13.193 16.366 1.00 91.31 98 GLU A N 1
ATOM 758 C CA . GLU A 1 98 ? 2.660 14.386 16.833 1.00 91.31 98 GLU A CA 1
ATOM 759 C C . GLU A 1 98 ? 1.169 14.133 17.100 1.00 91.31 98 GLU A C 1
ATOM 761 O O . GLU A 1 98 ? 0.660 14.632 18.098 1.00 91.31 98 GLU A O 1
ATOM 766 N N . TYR A 1 99 ? 0.498 13.335 16.260 1.00 89.31 99 TYR A N 1
ATOM 767 C CA . TYR A 1 99 ? -0.967 13.219 16.212 1.00 89.31 99 TYR A CA 1
ATOM 768 C C . TYR A 1 99 ? -1.520 11.821 16.546 1.00 89.31 99 TYR A C 1
ATOM 770 O O . TYR A 1 99 ? -2.725 11.597 16.433 1.00 89.31 99 TYR A O 1
ATOM 778 N N . SER A 1 100 ? -0.689 10.852 16.951 1.00 90.62 100 SER A N 1
ATOM 779 C CA . SER A 1 100 ? -1.148 9.482 17.278 1.00 90.62 100 SER A CA 1
ATOM 780 C C . SER A 1 100 ? -2.271 9.441 18.313 1.00 90.62 100 SER A C 1
ATOM 782 O O . SER A 1 100 ? -3.168 8.607 18.212 1.00 90.62 100 SER A O 1
ATOM 784 N N . HIS A 1 101 ? -2.249 10.335 19.302 1.00 86.69 101 HIS A N 1
ATOM 785 C CA . HIS A 1 101 ? -3.276 10.376 20.337 1.00 86.69 101 HIS A CA 1
ATOM 786 C C . HIS A 1 101 ? -4.603 10.945 19.814 1.00 86.69 101 HIS A C 1
ATOM 788 O O . HIS A 1 101 ? -5.664 10.403 20.104 1.00 86.69 101 HIS A O 1
ATOM 794 N N . GLU A 1 102 ? -4.559 11.997 18.998 1.00 87.12 102 GLU A N 1
ATOM 795 C CA . GLU A 1 102 ? -5.722 12.572 18.324 1.00 87.12 102 GLU A CA 1
ATOM 796 C C . GLU A 1 102 ? -6.366 11.576 17.356 1.00 87.12 102 GLU A C 1
ATOM 798 O O . GLU A 1 102 ? -7.591 11.436 17.345 1.00 87.12 102 GLU A O 1
ATOM 803 N N . ILE A 1 103 ? -5.548 10.846 16.593 1.00 88.88 103 ILE A N 1
ATOM 804 C CA . ILE A 1 103 ? -6.015 9.764 15.719 1.00 88.88 103 ILE A CA 1
ATOM 805 C C . ILE A 1 103 ? -6.678 8.670 16.566 1.00 88.88 103 ILE A C 1
ATOM 807 O O . ILE A 1 103 ? -7.793 8.254 16.256 1.00 88.88 103 ILE A O 1
ATOM 811 N N . ALA A 1 104 ? -6.056 8.250 17.672 1.00 89.31 104 ALA A N 1
ATOM 812 C CA . ALA A 1 104 ? -6.636 7.259 18.577 1.00 89.31 104 ALA A CA 1
ATOM 813 C C . ALA A 1 104 ? -7.993 7.704 19.152 1.00 89.31 104 ALA A C 1
ATOM 815 O O . ALA A 1 104 ? -8.939 6.917 19.158 1.00 89.31 104 ALA A O 1
ATOM 816 N N . MET A 1 105 ? -8.131 8.968 19.576 1.00 85.12 105 MET A N 1
ATOM 817 C CA . MET A 1 105 ? -9.412 9.508 20.053 1.00 85.12 105 MET A CA 1
ATOM 818 C C . MET A 1 105 ? -10.505 9.433 18.981 1.00 85.12 105 MET A C 1
ATOM 820 O O . MET A 1 105 ? -11.643 9.057 19.272 1.00 85.12 105 MET A O 1
ATOM 824 N N . LEU A 1 106 ? -10.162 9.752 17.730 1.00 85.19 106 LEU A N 1
ATOM 825 C CA . LEU A 1 106 ? -11.093 9.684 16.606 1.00 85.19 106 LEU A CA 1
ATOM 826 C C . LEU A 1 106 ? -11.550 8.242 16.337 1.00 85.19 106 LEU A C 1
ATOM 828 O O . LEU A 1 106 ? -12.756 7.990 16.262 1.00 85.19 106 LEU A O 1
ATOM 832 N N . LEU A 1 107 ? -10.611 7.293 16.276 1.00 86.81 107 LEU A N 1
ATOM 833 C CA . LEU A 1 107 ? -10.910 5.874 16.045 1.00 86.81 107 LEU A CA 1
ATOM 834 C C . LEU A 1 107 ? -11.781 5.279 17.162 1.00 86.81 107 LEU A C 1
ATOM 836 O O . LEU A 1 107 ? -12.752 4.569 16.889 1.00 86.81 107 LEU A O 1
ATOM 840 N N . LEU A 1 108 ? -11.509 5.642 18.418 1.00 84.25 108 LEU A N 1
ATOM 841 C CA . LEU A 1 108 ? -12.259 5.191 19.598 1.00 84.25 108 LEU A CA 1
ATOM 842 C C . LEU A 1 108 ? -13.535 6.024 19.864 1.00 84.25 108 LEU A C 1
ATOM 844 O O . LEU A 1 108 ? -14.312 5.744 20.786 1.00 84.25 108 LEU A O 1
ATOM 848 N N . GLY A 1 109 ? -13.797 7.054 19.052 1.00 76.44 109 GLY A N 1
ATOM 849 C CA . GLY A 1 109 ? -14.970 7.918 19.192 1.00 76.44 109 GLY A CA 1
ATOM 850 C C . GLY A 1 109 ? -15.055 8.602 20.557 1.00 76.44 109 GLY A C 1
ATOM 851 O O . GLY A 1 109 ? -16.155 8.767 21.088 1.00 76.44 109 GLY A O 1
ATOM 852 N N . THR A 1 110 ? -13.914 8.944 21.155 1.00 65.12 110 THR A N 1
ATOM 853 C CA . THR A 1 110 ? -13.851 9.658 22.430 1.00 65.12 110 THR A CA 1
ATOM 854 C C . THR A 1 110 ? -13.841 11.154 22.131 1.00 65.12 110 THR A C 1
ATOM 856 O O . THR A 1 110 ? -13.032 11.657 21.354 1.00 65.12 110 THR A O 1
ATOM 859 N N . ALA A 1 111 ? -14.817 11.889 22.670 1.00 50.78 111 ALA A N 1
ATOM 860 C CA . ALA A 1 111 ? -14.911 13.321 22.416 1.00 50.78 111 ALA A CA 1
ATOM 861 C C . ALA A 1 111 ? -13.662 14.016 22.970 1.00 50.78 111 ALA A C 1
ATOM 863 O O . ALA A 1 111 ? -13.368 13.909 24.162 1.00 50.78 111 ALA A O 1
ATOM 864 N N . ALA A 1 112 ? -12.952 14.756 22.114 1.00 42.94 112 ALA A N 1
ATOM 865 C CA . ALA A 1 112 ? -11.846 15.596 22.538 1.00 42.94 112 ALA A CA 1
ATOM 866 C C . ALA A 1 112 ? -12.339 16.535 23.644 1.00 42.94 112 ALA A C 1
ATOM 868 O O . ALA A 1 112 ? -13.136 17.446 23.398 1.00 42.94 112 ALA A O 1
ATOM 869 N N . THR A 1 113 ? -11.854 16.347 24.870 1.00 38.91 113 THR A N 1
ATOM 870 C CA . THR A 1 113 ? -12.004 17.352 25.918 1.00 38.91 113 THR A CA 1
ATOM 871 C C . THR A 1 113 ? -11.181 18.563 25.494 1.00 38.91 113 THR A C 1
ATOM 873 O O . THR A 1 113 ? -10.000 18.687 25.827 1.00 38.91 113 THR A O 1
ATOM 876 N N . ARG A 1 114 ? -11.775 19.462 24.699 1.00 34.84 114 ARG A N 1
ATOM 877 C CA . ARG A 1 114 ? -11.206 20.787 24.450 1.00 34.84 114 ARG A CA 1
ATOM 878 C C . ARG A 1 114 ? -10.959 21.418 25.814 1.00 34.84 114 ARG A C 1
ATOM 880 O O . ARG A 1 114 ? -11.879 21.536 26.623 1.00 34.84 114 ARG A O 1
ATOM 887 N N . LYS A 1 115 ? -9.698 21.783 26.062 1.00 34.62 115 LYS A N 1
ATOM 888 C CA . LYS A 1 115 ? -9.240 22.471 27.274 1.00 34.62 115 LYS A CA 1
ATOM 889 C C . LYS A 1 115 ? -10.294 23.477 27.753 1.00 34.62 115 LYS A C 1
ATOM 891 O O . LYS A 1 115 ? -10.520 24.490 27.100 1.00 34.62 115 LYS A O 1
ATOM 896 N N . GLY A 1 116 ? -10.894 23.201 28.910 1.00 35.62 116 GLY A N 1
ATOM 897 C CA . GLY A 1 116 ? -11.537 24.224 29.733 1.00 35.62 116 GLY A CA 1
ATOM 898 C C . GLY A 1 116 ? -13.057 24.382 29.671 1.00 35.62 116 GLY A C 1
ATOM 899 O O . GLY A 1 116 ? -13.541 25.314 30.305 1.00 35.62 116 GLY A O 1
ATOM 900 N N . THR A 1 117 ? -13.844 23.520 29.016 1.00 30.88 117 THR A N 1
ATOM 901 C CA . THR A 1 117 ? -15.320 23.604 29.132 1.00 30.88 117 THR A CA 1
ATOM 902 C C . THR A 1 117 ? -15.976 22.293 29.563 1.00 30.88 117 THR A C 1
ATOM 904 O O . THR A 1 117 ? -15.600 21.200 29.160 1.00 30.88 117 THR A O 1
ATOM 907 N N . LYS A 1 118 ? -16.898 22.455 30.518 1.00 40.56 118 LYS A N 1
ATOM 908 C CA . LYS A 1 118 ? -17.508 21.453 31.395 1.00 40.56 118 LYS A CA 1
ATOM 909 C C . LYS A 1 118 ? -18.461 20.493 30.671 1.00 40.56 118 LYS A C 1
ATOM 911 O O . LYS A 1 118 ? -19.106 20.868 29.702 1.00 40.56 118 LYS A O 1
ATOM 916 N N . ARG A 1 119 ? -18.654 19.347 31.345 1.00 34.28 119 ARG A N 1
ATOM 917 C CA . ARG A 1 119 ? -19.634 18.258 31.156 1.00 34.28 119 ARG A CA 1
ATOM 918 C C . ARG A 1 119 ? -19.317 17.271 30.030 1.00 34.28 119 ARG A C 1
ATOM 920 O O . ARG A 1 119 ? -19.835 17.371 28.928 1.00 34.28 119 ARG A O 1
ATOM 927 N N . ILE A 1 120 ? -18.602 16.205 30.405 1.00 41.41 120 ILE A N 1
ATOM 928 C CA . ILE A 1 120 ? -18.908 14.867 29.884 1.00 41.41 120 ILE A CA 1
ATOM 929 C C . ILE A 1 120 ? -20.391 14.654 30.202 1.00 41.41 120 ILE A C 1
ATOM 931 O O . ILE A 1 120 ? -20.766 14.606 31.377 1.00 41.41 120 ILE A O 1
ATOM 935 N N . SER A 1 121 ? -21.257 14.628 29.187 1.00 36.94 121 SER A N 1
ATOM 936 C CA . SER A 1 121 ? -22.613 14.134 29.394 1.00 36.94 121 SER A CA 1
ATOM 937 C C . SER A 1 121 ? -22.451 12.696 29.859 1.00 36.94 121 SER A C 1
ATOM 939 O O . SER A 1 121 ? -21.995 11.846 29.094 1.00 36.94 121 SER A O 1
ATOM 941 N N . SER A 1 122 ? -22.753 12.441 31.127 1.00 40.47 122 SER A N 1
ATOM 942 C CA . SER A 1 122 ? -22.804 11.110 31.709 1.00 40.47 122 SER A CA 1
ATOM 943 C C . SER A 1 122 ? -23.944 10.338 31.044 1.00 40.47 122 SER A C 1
ATOM 945 O O . SER A 1 122 ? -25.023 10.175 31.614 1.00 40.47 122 SER A O 1
ATOM 947 N N . SER A 1 123 ? -23.740 9.908 29.802 1.00 41.06 123 SER A N 1
ATOM 948 C CA . SER A 1 123 ? -24.552 8.864 29.209 1.00 41.06 123 SER A CA 1
ATOM 949 C C . SER A 1 123 ? -24.227 7.624 30.036 1.00 41.06 123 SER A C 1
ATOM 951 O O . SER A 1 123 ? -23.102 7.127 30.002 1.00 41.06 123 SER A O 1
ATOM 953 N N . ARG A 1 124 ? -25.190 7.165 30.838 1.00 44.81 124 ARG A N 1
ATOM 954 C CA . ARG A 1 124 ? -25.080 5.981 31.707 1.00 44.81 124 ARG A CA 1
ATOM 955 C C . ARG A 1 124 ? -24.836 4.663 30.935 1.00 44.81 124 ARG A C 1
ATOM 957 O O . ARG A 1 124 ? -24.835 3.614 31.557 1.00 44.81 124 ARG A O 1
ATOM 964 N N . HIS A 1 125 ? -24.611 4.711 29.617 1.00 52.72 125 HIS A N 1
ATOM 965 C CA . HIS A 1 125 ? -24.467 3.551 28.733 1.00 52.72 125 HIS A CA 1
ATOM 966 C C . HIS A 1 125 ? -23.409 3.801 27.639 1.00 52.72 125 HIS A C 1
ATOM 968 O O . HIS A 1 125 ? -23.717 3.777 26.447 1.00 52.72 125 HIS A O 1
ATOM 974 N N . ALA A 1 126 ? -22.159 4.093 28.016 1.00 63.09 126 ALA A N 1
ATOM 975 C CA . ALA A 1 126 ? -21.074 4.149 27.034 1.00 63.09 126 ALA A CA 1
ATOM 976 C C . ALA A 1 126 ? -20.861 2.748 26.432 1.00 63.09 126 ALA A C 1
ATOM 978 O O . ALA A 1 126 ? -20.587 1.802 27.164 1.00 63.09 126 ALA A O 1
ATOM 979 N N . LYS A 1 127 ? -21.022 2.609 25.110 1.00 72.69 127 LYS A N 1
ATOM 980 C CA . LYS A 1 127 ? -20.824 1.328 24.414 1.00 72.69 127 LYS A CA 1
ATOM 981 C C . LYS A 1 127 ? -19.371 0.875 24.536 1.00 72.69 127 LYS A C 1
ATOM 983 O O . LYS A 1 127 ? -18.465 1.699 24.352 1.00 72.69 127 LYS A O 1
ATOM 988 N N . ASN A 1 128 ? -19.158 -0.416 24.776 1.00 80.75 128 ASN A N 1
ATOM 989 C CA . ASN A 1 128 ? -17.834 -1.028 24.654 1.00 80.75 128 ASN A CA 1
ATOM 990 C C . ASN A 1 128 ? -17.323 -0.850 23.218 1.00 80.75 128 ASN A C 1
ATOM 992 O O . ASN A 1 128 ? -18.127 -0.697 22.296 1.00 80.75 128 ASN A O 1
ATOM 996 N N . ILE A 1 129 ? -16.008 -0.858 23.015 1.00 82.94 129 ILE A N 1
ATOM 997 C CA . ILE A 1 129 ? -15.418 -0.808 21.673 1.00 82.94 129 ILE A CA 1
ATOM 998 C C . ILE A 1 129 ? -14.523 -2.013 21.447 1.00 82.94 129 ILE A C 1
ATOM 1000 O O . ILE A 1 129 ? -13.685 -2.337 22.291 1.00 82.94 129 ILE A O 1
ATOM 1004 N N . HIS A 1 130 ? -14.644 -2.584 20.257 1.00 84.88 130 HIS A N 1
ATOM 1005 C CA . HIS A 1 130 ? -13.591 -3.379 19.650 1.00 84.88 130 HIS A CA 1
ATOM 1006 C C . HIS A 1 130 ? -13.092 -2.676 18.384 1.00 84.88 130 HIS A C 1
ATOM 1008 O O . HIS A 1 130 ? -13.891 -2.362 17.500 1.00 84.88 130 HIS A O 1
ATOM 1014 N N . LEU A 1 131 ? -11.790 -2.394 18.321 1.00 86.31 131 LEU A N 1
ATOM 1015 C CA . LEU A 1 131 ? -11.135 -1.781 17.165 1.00 86.31 131 LEU A CA 1
ATOM 1016 C C . LEU A 1 131 ? -10.209 -2.794 16.483 1.00 86.31 131 LEU A C 1
ATOM 1018 O O . LEU A 1 131 ? -9.208 -3.198 17.064 1.00 86.31 131 LEU A O 1
ATOM 1022 N N . SER A 1 132 ? -10.484 -3.141 15.233 1.00 88.12 132 SER A N 1
ATOM 1023 C CA . SER A 1 132 ? -9.563 -3.912 14.392 1.00 88.12 132 SER A CA 1
ATOM 1024 C C . SER A 1 132 ? -8.716 -2.941 13.568 1.00 88.12 132 SER A C 1
ATOM 1026 O O . SER A 1 132 ? -9.234 -2.273 12.675 1.00 88.12 132 SER A O 1
ATOM 1028 N N . LEU A 1 133 ? -7.427 -2.824 13.881 1.00 91.31 133 LEU A N 1
ATOM 1029 C CA . LEU A 1 133 ? -6.476 -1.949 13.197 1.00 91.31 133 LEU A CA 1
ATOM 1030 C C . LEU A 1 133 ? -5.606 -2.785 12.254 1.00 91.31 133 LEU A C 1
ATOM 1032 O O . LEU A 1 133 ? -4.794 -3.575 12.723 1.00 91.31 133 LEU A O 1
ATOM 1036 N N . VAL A 1 134 ? -5.768 -2.618 10.945 1.00 91.94 134 VAL A N 1
ATOM 1037 C CA . VAL A 1 134 ? -5.101 -3.443 9.926 1.00 91.94 134 VAL A CA 1
ATOM 1038 C C . VAL A 1 134 ? -4.103 -2.600 9.155 1.00 91.94 134 VAL A C 1
ATOM 1040 O O . VAL A 1 134 ? -4.499 -1.621 8.534 1.00 91.94 134 VAL A O 1
ATOM 1043 N N . ASP A 1 135 ? -2.831 -2.970 9.176 1.00 93.06 135 ASP A N 1
ATOM 1044 C CA . ASP A 1 135 ? -1.752 -2.258 8.495 1.00 93.06 135 ASP A CA 1
ATOM 1045 C C . ASP A 1 135 ? -1.334 -2.997 7.225 1.00 93.06 135 ASP A C 1
ATOM 1047 O O . ASP A 1 135 ? -0.693 -4.046 7.286 1.00 93.06 135 ASP A O 1
ATOM 1051 N N . LEU A 1 136 ? -1.760 -2.470 6.075 1.00 89.50 136 LEU A N 1
ATOM 1052 C CA . LEU A 1 136 ? -1.547 -3.072 4.763 1.00 89.50 136 LEU A CA 1
ATOM 1053 C C . LEU A 1 136 ? -0.152 -2.724 4.235 1.00 89.50 136 LEU A C 1
ATOM 1055 O O . LEU A 1 136 ? 0.130 -1.568 3.909 1.00 89.50 136 LEU A O 1
ATOM 1059 N N . GLY A 1 137 ? 0.704 -3.736 4.075 1.00 85.44 137 GLY A N 1
ATOM 1060 C CA . GLY A 1 137 ? 2.106 -3.539 3.701 1.00 85.44 137 GLY A CA 1
ATOM 1061 C C . GLY A 1 137 ? 2.879 -2.890 4.843 1.00 85.44 137 GLY A C 1
ATOM 1062 O O . GLY A 1 137 ? 3.524 -1.856 4.649 1.00 85.44 137 GLY A O 1
ATOM 1063 N N . ALA A 1 138 ? 2.751 -3.473 6.038 1.00 83.19 138 ALA A N 1
ATOM 1064 C CA . ALA A 1 138 ? 3.140 -2.853 7.301 1.00 83.19 138 ALA A CA 1
ATOM 1065 C C . ALA A 1 138 ? 4.604 -2.387 7.326 1.00 83.19 138 ALA A C 1
ATOM 1067 O O . ALA A 1 138 ? 4.919 -1.376 7.961 1.00 83.19 138 ALA A O 1
ATOM 1068 N N . GLY A 1 139 ? 5.508 -3.074 6.610 1.00 85.31 139 GLY A N 1
ATOM 1069 C CA . GLY A 1 139 ? 6.896 -2.635 6.488 1.00 85.31 139 GLY A CA 1
ATOM 1070 C C . GLY A 1 139 ? 7.512 -2.395 7.871 1.00 85.31 139 GLY A C 1
ATOM 1071 O O . GLY A 1 139 ? 7.383 -3.207 8.791 1.00 85.31 139 GLY A O 1
ATOM 1072 N N . ARG A 1 140 ? 8.135 -1.235 8.058 1.00 88.19 140 ARG A N 1
ATOM 1073 C CA . ARG A 1 140 ? 8.615 -0.814 9.375 1.00 88.19 140 ARG A CA 1
ATOM 1074 C C . ARG A 1 140 ? 7.465 -0.386 10.287 1.00 88.19 140 ARG A C 1
ATOM 1076 O O . ARG A 1 140 ? 6.738 0.562 9.991 1.00 88.19 140 ARG A O 1
ATOM 1083 N N . LEU A 1 141 ? 7.417 -0.979 11.478 1.00 90.62 141 LEU A N 1
ATOM 1084 C CA . LEU A 1 141 ? 6.328 -0.784 12.439 1.00 90.62 141 LEU A CA 1
ATOM 1085 C C . LEU A 1 141 ? 6.428 0.507 13.277 1.00 90.62 141 LEU A C 1
ATOM 1087 O O . LEU A 1 141 ? 5.639 0.682 14.200 1.00 90.62 141 LEU A O 1
ATOM 1091 N N . ASP A 1 142 ? 7.351 1.437 12.995 1.00 92.06 142 ASP A N 1
ATOM 1092 C CA . ASP A 1 142 ? 7.544 2.652 13.815 1.00 92.06 142 ASP A CA 1
ATOM 1093 C C . ASP A 1 142 ? 6.283 3.541 13.855 1.00 92.06 142 ASP A C 1
ATOM 1095 O O . ASP A 1 142 ? 5.922 4.099 14.898 1.00 92.06 142 ASP A O 1
ATOM 1099 N N . LYS A 1 143 ? 5.602 3.674 12.708 1.00 93.19 143 LYS A N 1
ATOM 1100 C CA . LYS A 1 143 ? 4.383 4.489 12.554 1.00 93.19 143 LYS A CA 1
ATOM 1101 C C . LYS A 1 143 ? 3.228 3.873 13.341 1.00 93.19 143 LYS A C 1
ATOM 1103 O O . LYS A 1 143 ? 2.594 4.542 14.159 1.00 93.19 143 LYS A O 1
ATOM 1108 N N . SER A 1 144 ? 3.033 2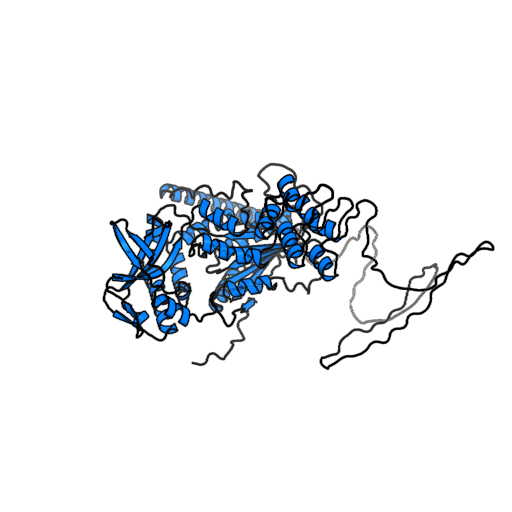.574 13.163 1.00 93.25 144 SER A N 1
ATOM 1109 C CA . SER A 1 144 ? 2.000 1.774 13.822 1.00 93.25 144 SER A CA 1
ATOM 1110 C C . SER A 1 144 ? 2.254 1.728 15.326 1.00 93.25 144 SER A C 1
ATOM 1112 O O . SER A 1 144 ? 1.365 2.026 16.114 1.00 93.25 144 SER A O 1
ATOM 1114 N N . SER A 1 145 ? 3.507 1.547 15.740 1.00 92.75 145 SER A N 1
ATOM 1115 C CA . SER A 1 145 ? 3.978 1.667 17.122 1.00 92.75 145 SER A CA 1
ATOM 1116 C C . SER A 1 145 ? 3.592 3.008 17.768 1.00 92.75 145 SER A C 1
ATOM 1118 O O . SER A 1 145 ? 3.116 3.020 18.908 1.00 92.75 145 SER A O 1
ATOM 1120 N N . CYS A 1 146 ? 3.737 4.137 17.068 1.00 93.12 146 CYS A N 1
ATOM 1121 C CA . CYS A 1 146 ? 3.284 5.436 17.577 1.00 93.12 146 CYS A CA 1
ATOM 1122 C C . CYS A 1 146 ? 1.762 5.469 17.786 1.00 93.12 146 CYS A C 1
ATOM 1124 O O . CYS A 1 146 ? 1.304 5.915 18.839 1.00 93.12 146 CYS A O 1
ATOM 1126 N N . LEU A 1 147 ? 0.978 4.968 16.826 1.00 93.38 147 LEU A N 1
ATOM 1127 C CA . LEU A 1 147 ? -0.481 4.912 16.945 1.00 93.38 147 LEU A CA 1
ATOM 1128 C C . LEU A 1 147 ? -0.936 3.991 18.086 1.00 93.38 147 LEU A C 1
ATOM 1130 O O . LEU A 1 147 ? -1.780 4.396 18.884 1.00 93.38 147 LEU A O 1
ATOM 1134 N N . LEU A 1 148 ? -0.331 2.809 18.228 1.00 91.75 148 LEU A N 1
ATOM 1135 C CA . LEU A 1 148 ? -0.614 1.879 19.326 1.00 91.75 148 LEU A CA 1
ATOM 1136 C C . LEU A 1 148 ? -0.347 2.524 20.692 1.00 91.75 148 LEU A C 1
ATOM 1138 O O . LEU A 1 148 ? -1.165 2.390 21.595 1.00 91.75 148 LEU A O 1
ATOM 1142 N N . ASN A 1 149 ? 0.725 3.314 20.835 1.00 90.00 149 ASN A N 1
ATOM 1143 C CA . ASN A 1 149 ? 0.957 4.091 22.061 1.00 90.00 149 ASN A CA 1
ATOM 1144 C C . ASN A 1 149 ? -0.154 5.119 22.316 1.00 90.00 149 ASN A C 1
ATOM 1146 O O . ASN A 1 149 ? -0.581 5.305 23.457 1.00 90.00 149 ASN A O 1
ATOM 1150 N N . GLY A 1 150 ? -0.617 5.798 21.262 1.00 89.50 150 GLY A N 1
ATOM 1151 C CA . GLY A 1 150 ? -1.745 6.726 21.335 1.00 89.50 150 GLY A CA 1
ATOM 1152 C C . GLY A 1 150 ? -3.033 6.047 21.809 1.00 89.50 150 GLY A C 1
ATOM 1153 O O . GLY A 1 150 ? -3.745 6.620 22.638 1.00 89.50 150 GLY A O 1
ATOM 1154 N N . ILE A 1 151 ? -3.284 4.823 21.331 1.00 89.50 151 ILE A N 1
ATOM 1155 C CA . ILE A 1 151 ? -4.417 3.970 21.714 1.00 89.50 151 ILE A CA 1
ATOM 1156 C C . ILE A 1 151 ? -4.291 3.519 23.169 1.00 89.50 151 ILE A C 1
ATOM 1158 O O . ILE A 1 151 ? -5.208 3.785 23.941 1.00 89.50 151 ILE A O 1
ATOM 1162 N N . CYS A 1 152 ? -3.162 2.932 23.583 1.00 87.25 152 CYS A N 1
ATOM 1163 C CA . CYS A 1 152 ? -2.950 2.507 24.974 1.00 87.25 152 CYS A CA 1
ATOM 1164 C C . CYS A 1 152 ? -3.169 3.664 25.954 1.00 87.25 152 CYS A C 1
ATOM 1166 O O . CYS A 1 152 ? -3.928 3.542 26.914 1.00 87.25 152 CYS A O 1
ATOM 1168 N N . ARG A 1 153 ? -2.603 4.837 25.649 1.00 85.88 153 ARG A N 1
ATOM 1169 C CA . ARG A 1 153 ? -2.801 6.045 26.456 1.00 85.88 153 ARG A CA 1
ATOM 1170 C C . ARG A 1 153 ? -4.271 6.461 26.539 1.00 85.88 153 ARG A C 1
ATOM 1172 O O . ARG A 1 153 ? -4.717 6.929 27.583 1.00 85.88 153 ARG A O 1
ATOM 1179 N N . GLN A 1 154 ? -5.020 6.347 25.444 1.00 85.44 154 GLN A N 1
ATOM 1180 C CA . GLN A 1 154 ? -6.444 6.673 25.448 1.00 85.44 154 GLN A CA 1
ATOM 1181 C C . GLN A 1 154 ? -7.253 5.664 26.275 1.00 85.44 154 GLN A C 1
ATOM 1183 O O . GLN A 1 154 ? -8.142 6.083 27.014 1.00 85.44 154 GLN A O 1
ATOM 1188 N N . ILE A 1 155 ? -6.907 4.375 26.219 1.00 83.25 155 ILE A N 1
ATOM 1189 C CA . ILE A 1 155 ? -7.518 3.326 27.048 1.00 83.25 155 ILE A CA 1
ATOM 1190 C C . ILE A 1 155 ? -7.316 3.635 28.540 1.00 83.25 155 ILE A C 1
ATOM 1192 O O . ILE A 1 155 ? -8.287 3.646 29.296 1.00 83.25 155 ILE A O 1
ATOM 1196 N N . GLU A 1 156 ? -6.093 3.963 28.966 1.00 82.06 156 GLU A N 1
ATOM 1197 C CA . GLU A 1 156 ? -5.786 4.341 30.359 1.00 82.06 156 GLU A CA 1
ATOM 1198 C C . GLU A 1 156 ? -6.582 5.574 30.830 1.00 82.06 156 GLU A C 1
ATOM 1200 O O . GLU A 1 156 ? -7.089 5.632 31.959 1.00 82.06 156 GLU A O 1
ATOM 1205 N N . LEU A 1 157 ? -6.716 6.581 29.958 1.00 81.56 157 LEU A N 1
ATOM 1206 C CA . LEU A 1 157 ? -7.487 7.790 30.251 1.00 81.56 157 LEU A CA 1
ATOM 1207 C C . LEU A 1 157 ? -8.979 7.490 30.407 1.00 81.56 157 LEU A C 1
ATOM 1209 O O . LEU A 1 157 ? -9.594 7.978 31.356 1.00 81.56 157 LEU A O 1
ATOM 1213 N N . ASP A 1 158 ? -9.559 6.679 29.521 1.00 77.81 158 ASP A N 1
ATOM 1214 C CA . ASP A 1 158 ? -10.962 6.270 29.621 1.00 77.81 158 ASP A CA 1
ATOM 1215 C C . ASP A 1 158 ? -11.220 5.432 30.876 1.00 77.81 158 ASP A C 1
ATOM 1217 O O . ASP A 1 158 ? -12.210 5.667 31.572 1.00 77.81 158 ASP A O 1
ATOM 1221 N N . GLN A 1 159 ? -10.308 4.523 31.237 1.00 75.00 159 GLN A N 1
ATOM 1222 C CA . GLN A 1 159 ? -10.393 3.768 32.491 1.00 75.00 159 GLN A CA 1
ATOM 1223 C C . GLN A 1 159 ? -10.462 4.704 33.703 1.00 75.00 159 GLN A C 1
ATOM 1225 O O . GLN A 1 159 ? -11.321 4.536 34.574 1.00 75.00 159 GLN A O 1
ATOM 1230 N N . THR A 1 160 ? -9.613 5.734 33.719 1.00 75.12 160 THR A N 1
ATOM 1231 C CA . THR A 1 160 ? -9.554 6.719 34.805 1.00 75.12 160 THR A CA 1
ATOM 1232 C C . THR A 1 160 ? -10.808 7.600 34.852 1.00 75.12 160 THR A C 1
ATOM 1234 O O . THR A 1 160 ? -11.385 7.811 35.920 1.00 75.12 160 THR A O 1
ATOM 1237 N N . LEU A 1 161 ? -11.255 8.122 33.704 1.00 74.75 161 LEU A N 1
ATOM 1238 C CA . LEU A 1 161 ? -12.365 9.082 33.619 1.00 74.75 161 LEU A CA 1
ATOM 1239 C C . LEU A 1 161 ? -13.738 8.426 33.786 1.00 74.75 161 LEU A C 1
ATOM 1241 O O . LEU A 1 161 ? -14.622 8.996 34.427 1.00 74.75 161 LEU A O 1
ATOM 1245 N N . MET A 1 162 ? -13.918 7.232 33.225 1.00 68.44 162 MET A N 1
ATOM 1246 C CA . MET A 1 162 ? -15.195 6.515 33.196 1.00 68.44 162 MET A CA 1
ATOM 1247 C C . MET A 1 162 ? -15.294 5.449 34.294 1.00 68.44 162 MET A C 1
ATOM 1249 O O . MET A 1 162 ? -16.248 4.670 34.293 1.00 68.44 162 MET A O 1
ATOM 1253 N N . LYS A 1 163 ? -14.329 5.404 35.229 1.00 66.31 163 LYS A N 1
ATOM 1254 C CA . LYS A 1 163 ? -14.225 4.399 36.306 1.00 66.31 163 LYS A CA 1
ATOM 1255 C C . LYS A 1 163 ? -14.360 2.960 35.789 1.00 66.31 163 LYS A C 1
ATOM 1257 O O . LYS A 1 163 ? -14.979 2.123 36.439 1.00 66.31 163 LYS A O 1
ATOM 1262 N N . GLY A 1 164 ? -13.851 2.701 34.585 1.00 62.78 164 GLY A N 1
ATOM 1263 C CA . GLY A 1 164 ? -13.919 1.379 33.967 1.00 62.78 164 GLY A CA 1
ATOM 1264 C C . GLY A 1 164 ? -15.317 0.913 33.535 1.00 62.78 164 GLY A C 1
ATOM 1265 O O . GLY A 1 164 ? -15.535 -0.286 33.408 1.00 62.78 164 GLY A O 1
ATOM 1266 N N . SER A 1 165 ? -16.267 1.831 33.315 1.00 66.81 165 SER A N 1
ATOM 1267 C CA . SER A 1 165 ? -17.623 1.508 32.823 1.00 66.81 165 SER A CA 1
ATOM 1268 C C . SER A 1 165 ? -17.707 1.194 31.321 1.00 66.81 165 SER A C 1
ATOM 1270 O O . SER A 1 165 ? -18.776 0.832 30.836 1.00 66.81 165 SER A O 1
ATOM 1272 N N . ARG A 1 166 ? -16.598 1.336 30.586 1.00 75.69 166 ARG A N 1
ATOM 1273 C CA . ARG A 1 166 ? -16.474 1.069 29.149 1.00 75.69 166 ARG A CA 1
ATOM 1274 C C . ARG A 1 166 ? -15.239 0.206 28.911 1.00 75.69 166 ARG A C 1
ATOM 1276 O O . ARG A 1 166 ? -14.146 0.629 29.279 1.00 75.69 166 ARG A O 1
ATOM 1283 N N . ALA A 1 167 ? -15.401 -0.947 28.266 1.00 77.62 167 ALA A N 1
ATOM 1284 C CA . ALA A 1 167 ? -14.279 -1.763 27.810 1.00 77.62 167 ALA A CA 1
ATOM 1285 C C . ALA A 1 167 ? -13.813 -1.313 26.417 1.00 77.62 167 ALA A C 1
ATOM 1287 O O . ALA A 1 167 ? -14.640 -1.055 25.536 1.00 77.62 167 ALA A O 1
ATOM 1288 N N . ILE A 1 168 ? -12.497 -1.216 26.221 1.00 80.94 168 ILE A N 1
ATOM 1289 C CA . ILE A 1 168 ? -11.883 -0.893 24.928 1.00 80.94 168 ILE A CA 1
ATOM 1290 C C . ILE A 1 168 ? -10.834 -1.953 24.611 1.00 80.94 168 ILE A C 1
ATOM 1292 O O . ILE A 1 168 ? -9.796 -2.026 25.264 1.00 80.94 168 ILE A O 1
ATOM 1296 N N . SER A 1 169 ? -11.098 -2.740 23.575 1.00 83.00 169 SER A N 1
ATOM 1297 C CA . SER A 1 169 ? -10.164 -3.727 23.035 1.00 83.00 169 SER A CA 1
ATOM 1298 C C . SER A 1 169 ? -9.707 -3.308 21.640 1.00 83.00 169 SER A C 1
ATOM 1300 O O . SER A 1 169 ? -10.457 -2.681 20.887 1.00 83.00 169 SER A O 1
ATOM 1302 N N . THR A 1 170 ? -8.456 -3.599 21.297 1.00 86.06 170 THR A N 1
ATOM 1303 C CA . THR A 1 170 ? -7.907 -3.341 19.963 1.00 86.06 170 THR A CA 1
ATOM 1304 C C . THR A 1 170 ? -7.121 -4.548 19.478 1.00 86.06 170 THR A C 1
ATOM 1306 O O . THR A 1 170 ? -6.215 -4.998 20.168 1.00 86.06 170 THR A O 1
ATOM 1309 N N . THR A 1 171 ? -7.428 -5.032 18.280 1.00 85.94 171 THR A N 1
ATOM 1310 C CA . THR A 1 171 ? -6.626 -6.042 17.581 1.00 85.94 171 THR A CA 1
ATOM 1311 C C . THR A 1 171 ? -5.830 -5.341 16.491 1.00 85.94 171 THR A C 1
ATOM 1313 O O . THR A 1 171 ? -6.414 -4.841 15.533 1.00 85.94 171 THR A O 1
ATOM 1316 N N . TYR A 1 172 ? -4.510 -5.284 16.634 1.00 89.50 172 TYR A N 1
ATOM 1317 C CA . TYR A 1 172 ? -3.600 -4.803 15.601 1.00 89.50 172 TYR A CA 1
ATOM 1318 C C . TYR A 1 172 ? -3.136 -5.963 14.722 1.00 89.50 172 TYR A C 1
ATOM 1320 O O . TYR A 1 172 ? -2.641 -6.967 15.228 1.00 89.50 172 TYR A O 1
ATOM 1328 N N . CYS A 1 173 ? -3.281 -5.815 13.412 1.00 89.81 173 CYS A N 1
ATOM 1329 C CA . CYS A 1 173 ? -2.916 -6.808 12.417 1.00 89.81 173 CYS A CA 1
ATOM 1330 C C . CYS A 1 173 ? -1.932 -6.191 11.424 1.00 89.81 173 CYS A C 1
ATOM 1332 O O . CYS A 1 173 ? -2.310 -5.310 10.655 1.00 89.81 173 CYS A O 1
ATOM 1334 N N . ALA A 1 174 ? -0.686 -6.656 11.427 1.00 91.62 174 ALA A N 1
ATOM 1335 C CA . ALA A 1 174 ? 0.300 -6.277 10.420 1.00 91.62 174 ALA A CA 1
ATOM 1336 C C . ALA A 1 174 ? 0.221 -7.251 9.238 1.00 91.62 174 ALA A C 1
ATOM 1338 O O . ALA A 1 174 ? 0.393 -8.454 9.431 1.00 91.62 174 ALA A O 1
ATOM 1339 N N . VAL A 1 175 ? -0.044 -6.735 8.037 1.00 90.56 175 VAL A N 1
ATOM 1340 C CA . VAL A 1 175 ? -0.147 -7.519 6.801 1.00 90.56 175 VAL A CA 1
ATOM 1341 C C . VAL A 1 175 ? 1.077 -7.256 5.931 1.00 90.56 175 VAL A C 1
ATOM 1343 O O . VAL A 1 175 ? 1.383 -6.097 5.635 1.00 90.56 175 VAL A O 1
ATOM 1346 N N . ASP A 1 176 ? 1.770 -8.307 5.503 1.00 87.69 176 ASP A N 1
ATOM 1347 C CA . ASP A 1 176 ? 2.928 -8.194 4.608 1.00 87.69 176 ASP A CA 1
ATOM 1348 C C . ASP A 1 176 ? 3.151 -9.488 3.802 1.00 87.69 176 ASP A C 1
ATOM 1350 O O . ASP A 1 176 ? 2.603 -10.531 4.138 1.00 87.69 176 ASP A O 1
ATOM 1354 N N . LEU A 1 177 ? 3.966 -9.438 2.747 1.00 82.50 177 LEU A N 1
ATOM 1355 C CA . LEU A 1 177 ? 4.226 -10.583 1.857 1.00 82.50 177 LEU A CA 1
ATOM 1356 C C . LEU A 1 177 ? 5.247 -11.583 2.419 1.00 82.50 177 LEU A C 1
ATOM 1358 O O . LEU A 1 177 ? 5.282 -12.741 2.005 1.00 82.50 177 LEU A O 1
ATOM 1362 N N . GLN A 1 178 ? 6.114 -11.118 3.320 1.00 81.25 178 GLN A N 1
ATOM 1363 C CA . GLN A 1 178 ? 7.265 -11.868 3.812 1.00 81.25 178 GLN A CA 1
ATOM 1364 C C . GLN A 1 178 ? 7.055 -12.347 5.248 1.00 81.25 178 GLN A C 1
ATOM 1366 O O . GLN A 1 178 ? 7.138 -11.552 6.190 1.00 81.25 178 GLN A O 1
ATOM 1371 N N . TYR A 1 179 ? 6.815 -13.651 5.400 1.00 85.56 179 TYR A N 1
ATOM 1372 C CA . TYR A 1 179 ? 6.488 -14.293 6.672 1.00 85.56 179 TYR A CA 1
ATOM 1373 C C . TYR A 1 179 ? 7.571 -14.063 7.736 1.00 85.56 179 TYR A C 1
ATOM 1375 O O . TYR A 1 179 ? 7.284 -13.521 8.804 1.00 85.56 179 TYR A O 1
ATOM 1383 N N . GLU A 1 180 ? 8.825 -14.414 7.446 1.00 83.25 180 GLU A N 1
ATOM 1384 C CA . GLU A 1 180 ? 9.923 -14.397 8.418 1.00 83.25 180 GLU A CA 1
ATOM 1385 C C . GLU A 1 180 ? 10.243 -12.971 8.887 1.00 83.25 180 GLU A C 1
ATOM 1387 O O . GLU A 1 180 ? 10.395 -12.705 10.085 1.00 83.25 180 GLU A O 1
ATOM 1392 N N . GLN A 1 181 ? 10.298 -12.020 7.953 1.00 83.00 181 GLN A N 1
ATOM 1393 C CA . GLN A 1 181 ? 10.520 -10.610 8.252 1.00 83.00 181 GLN A CA 1
ATOM 1394 C C . GLN A 1 181 ? 9.356 -10.043 9.064 1.00 83.00 181 GLN A C 1
ATOM 1396 O O . GLN A 1 181 ? 9.579 -9.265 9.993 1.00 83.00 181 GLN A O 1
ATOM 1401 N N . LEU A 1 182 ? 8.111 -10.380 8.714 1.00 87.56 182 LEU A N 1
ATOM 1402 C CA . LEU A 1 182 ? 6.925 -9.933 9.447 1.00 87.56 182 LEU A CA 1
ATOM 1403 C C . LEU A 1 182 ? 6.936 -10.460 10.886 1.00 87.56 182 LEU A C 1
ATOM 1405 O O . LEU A 1 182 ? 6.764 -9.675 11.821 1.00 87.56 182 LEU A O 1
ATOM 1409 N N . GLN A 1 183 ? 7.223 -11.751 11.067 1.00 88.62 183 GLN A N 1
ATOM 1410 C CA . GLN A 1 183 ? 7.357 -12.373 12.381 1.00 88.62 183 GLN A CA 1
ATOM 1411 C C . GLN A 1 183 ? 8.421 -11.660 13.225 1.00 88.62 183 GLN A C 1
ATOM 1413 O O . GLN A 1 183 ? 8.129 -11.204 14.331 1.00 88.62 183 GLN A O 1
ATOM 1418 N N . SER A 1 184 ? 9.629 -11.479 12.683 1.00 88.06 184 SER A N 1
ATOM 1419 C CA . SER A 1 184 ? 10.742 -10.827 13.389 1.00 88.06 184 SER A CA 1
ATOM 1420 C C . SER A 1 184 ? 10.405 -9.396 13.834 1.00 88.06 184 SER A C 1
ATOM 1422 O O . SER A 1 184 ? 10.682 -9.000 14.973 1.00 88.06 184 SER A O 1
ATOM 1424 N N . ARG A 1 185 ? 9.734 -8.624 12.967 1.00 88.38 185 ARG A N 1
ATOM 1425 C CA . ARG A 1 185 ? 9.284 -7.253 13.262 1.00 88.38 185 ARG A CA 1
ATOM 1426 C C . ARG A 1 185 ? 8.234 -7.215 14.372 1.00 88.38 185 ARG A C 1
ATOM 1428 O O . ARG A 1 185 ? 8.311 -6.354 15.251 1.00 88.38 185 ARG A O 1
ATOM 1435 N N . ILE A 1 186 ? 7.274 -8.140 14.364 1.00 89.19 186 ILE A N 1
ATOM 1436 C CA . ILE A 1 186 ? 6.257 -8.240 15.420 1.00 89.19 186 ILE A CA 1
ATOM 1437 C C . ILE A 1 186 ? 6.901 -8.629 16.749 1.00 89.19 186 ILE A C 1
ATOM 1439 O O . ILE A 1 186 ? 6.640 -7.989 17.767 1.00 89.19 186 ILE A O 1
ATOM 1443 N N . GLU A 1 187 ? 7.789 -9.620 16.755 1.00 88.38 187 GLU A N 1
ATOM 1444 C CA . GLU A 1 187 ? 8.512 -10.000 17.967 1.00 88.38 187 GLU A CA 1
ATOM 1445 C C . GLU A 1 187 ? 9.336 -8.839 18.532 1.00 88.38 187 GLU A C 1
ATOM 1447 O O . GLU A 1 187 ? 9.374 -8.639 19.746 1.00 88.38 187 GLU A O 1
ATOM 1452 N N . GLN A 1 188 ? 9.983 -8.047 17.671 1.00 87.62 188 GLN A N 1
ATOM 1453 C CA . GLN A 1 188 ? 10.696 -6.849 18.103 1.00 87.62 188 GLN A CA 1
ATOM 1454 C C . GLN A 1 188 ? 9.745 -5.829 18.737 1.00 87.62 188 GLN A C 1
ATOM 1456 O O . GLN A 1 188 ? 10.036 -5.339 19.828 1.00 87.62 188 GLN A O 1
ATOM 1461 N N . LEU A 1 189 ? 8.602 -5.548 18.103 1.00 87.75 189 LEU A N 1
ATOM 1462 C CA . LEU A 1 189 ? 7.587 -4.643 18.649 1.00 87.75 189 LEU A CA 1
ATOM 1463 C C . LEU A 1 189 ? 7.123 -5.093 20.042 1.00 87.75 189 LEU A C 1
ATOM 1465 O O . LEU A 1 189 ? 7.020 -4.270 20.950 1.00 87.75 189 LEU A O 1
ATOM 1469 N N . LEU A 1 190 ? 6.875 -6.391 20.218 1.00 85.50 190 LEU A N 1
ATOM 1470 C CA . LEU A 1 190 ? 6.442 -6.978 21.485 1.00 85.50 190 LEU A CA 1
ATOM 1471 C C . LEU A 1 190 ? 7.545 -6.971 22.554 1.00 85.50 190 LEU A C 1
ATOM 1473 O O . LEU A 1 190 ? 7.260 -6.708 23.720 1.00 85.50 190 LEU A O 1
ATOM 1477 N N . ARG A 1 191 ? 8.813 -7.186 22.175 1.00 85.19 191 ARG A N 1
ATOM 1478 C CA . ARG A 1 191 ? 9.964 -7.043 23.088 1.00 85.19 191 ARG A CA 1
ATOM 1479 C C . ARG A 1 191 ? 10.142 -5.605 23.567 1.00 85.19 191 ARG A C 1
ATOM 1481 O O . ARG A 1 191 ? 10.423 -5.377 24.740 1.00 85.19 191 ARG A O 1
ATOM 1488 N N . GLU A 1 192 ? 9.989 -4.636 22.668 1.00 84.19 192 GLU A N 1
ATOM 1489 C CA . GLU A 1 192 ? 10.077 -3.209 22.999 1.00 84.19 192 GLU A CA 1
ATOM 1490 C C . GLU A 1 192 ? 8.877 -2.728 23.827 1.00 84.19 192 GLU A C 1
ATOM 1492 O O . GLU A 1 192 ? 8.979 -1.729 24.544 1.00 84.19 192 GLU A O 1
ATOM 1497 N N . LYS A 1 193 ? 7.742 -3.430 23.729 1.00 79.56 193 LYS A N 1
ATOM 1498 C CA . LYS A 1 193 ? 6.478 -3.077 24.377 1.00 79.56 193 LYS A CA 1
ATOM 1499 C C . LYS A 1 193 ? 5.776 -4.306 24.958 1.00 79.56 193 LYS A C 1
ATOM 1501 O O . LYS A 1 193 ? 4.764 -4.752 24.409 1.00 79.56 193 LYS A O 1
ATOM 1506 N N . PRO A 1 194 ? 6.254 -4.816 26.102 1.00 71.44 194 PRO A N 1
ATOM 1507 C CA . PRO A 1 194 ? 5.662 -5.987 26.745 1.00 71.44 194 PRO A CA 1
ATOM 1508 C C . PRO A 1 194 ? 4.189 -5.775 27.132 1.00 71.44 194 PRO A C 1
ATOM 1510 O O . PRO A 1 194 ? 3.423 -6.733 27.161 1.00 71.44 194 PRO A O 1
ATOM 1513 N N . ASP A 1 195 ? 3.754 -4.527 27.332 1.00 67.50 195 ASP A N 1
ATOM 1514 C CA . ASP A 1 195 ? 2.355 -4.185 27.625 1.00 67.50 195 ASP A CA 1
ATOM 1515 C C . ASP A 1 195 ? 1.382 -4.574 26.489 1.00 67.50 195 ASP A C 1
ATOM 1517 O O . ASP A 1 195 ? 0.183 -4.725 26.724 1.00 67.50 195 ASP A O 1
ATOM 1521 N N . LEU A 1 196 ? 1.883 -4.766 25.258 1.00 67.19 196 LEU A N 1
ATOM 1522 C CA . LEU A 1 196 ? 1.105 -5.241 24.105 1.00 67.19 196 LEU A CA 1
ATOM 1523 C C . LEU A 1 196 ? 0.972 -6.775 24.049 1.00 67.19 196 LEU A C 1
ATOM 1525 O O . LEU A 1 196 ? 0.147 -7.281 23.294 1.00 67.19 196 LEU A O 1
ATOM 1529 N N . VAL A 1 197 ? 1.778 -7.521 24.814 1.00 52.53 197 VAL A N 1
ATOM 1530 C CA . VAL A 1 197 ? 1.852 -8.996 24.749 1.00 52.53 197 VAL A CA 1
ATOM 1531 C C . VAL A 1 197 ? 0.660 -9.658 25.439 1.00 52.53 197 VAL A C 1
ATOM 1533 O O . VAL A 1 197 ? 0.203 -10.711 25.010 1.00 52.53 197 VAL A O 1
ATOM 1536 N N . ASN A 1 198 ? 0.118 -9.042 26.491 1.00 49.56 198 ASN A N 1
ATOM 1537 C CA . ASN A 1 198 ? -0.848 -9.717 27.361 1.00 49.56 198 ASN A CA 1
ATOM 1538 C C . ASN A 1 198 ? -2.313 -9.356 27.107 1.00 49.56 198 ASN A C 1
ATOM 1540 O O . ASN A 1 198 ? -3.177 -9.886 27.806 1.00 49.56 198 ASN A O 1
ATOM 1544 N N . GLY A 1 199 ? -2.622 -8.443 26.174 1.00 50.03 199 GLY A N 1
ATOM 1545 C CA . GLY A 1 199 ? -4.005 -8.018 25.890 1.00 50.03 199 GLY A CA 1
ATOM 1546 C C . GLY A 1 199 ? -4.795 -7.532 27.120 1.00 50.03 199 GLY A C 1
ATOM 1547 O O . GLY A 1 199 ? -6.011 -7.368 27.051 1.00 50.03 199 GLY A O 1
ATOM 1548 N N . ARG A 1 200 ? -4.121 -7.325 28.256 1.00 48.84 200 ARG A N 1
ATOM 1549 C CA . ARG A 1 200 ? -4.693 -7.067 29.573 1.00 48.84 200 ARG A CA 1
ATOM 1550 C C . ARG A 1 200 ? -3.831 -6.032 30.267 1.00 48.84 200 ARG A C 1
ATOM 1552 O O . ARG A 1 200 ? -2.727 -6.329 30.715 1.00 48.84 200 ARG A O 1
ATOM 1559 N N . LEU A 1 201 ? -4.361 -4.824 30.389 1.00 45.81 201 LEU A N 1
ATOM 1560 C CA . LEU A 1 201 ? -3.897 -3.905 31.420 1.00 45.81 201 LEU A CA 1
ATOM 1561 C C . LEU A 1 201 ? -4.312 -4.512 32.769 1.00 45.81 201 LEU A C 1
ATOM 1563 O O . LEU A 1 201 ? -5.489 -4.817 32.956 1.00 45.81 201 LEU A O 1
ATOM 1567 N N . GLU A 1 202 ? -3.373 -4.699 33.703 1.00 41.28 202 GLU A N 1
ATOM 1568 C CA . GLU A 1 202 ? -3.586 -5.380 35.001 1.00 41.28 202 GLU A CA 1
ATOM 1569 C C . GLU A 1 202 ? -4.787 -4.838 35.809 1.00 41.28 202 GLU A C 1
ATOM 1571 O O . GLU A 1 202 ? -5.328 -5.525 36.672 1.00 41.28 202 GLU A O 1
ATOM 1576 N N . ALA A 1 203 ? -5.250 -3.623 35.497 1.00 40.16 203 ALA A N 1
ATOM 1577 C CA . ALA A 1 203 ? -6.392 -2.974 36.127 1.00 40.16 203 ALA A CA 1
ATOM 1578 C C . ALA A 1 203 ? -7.777 -3.438 35.619 1.00 40.16 203 ALA A C 1
ATOM 1580 O O . ALA A 1 203 ? -8.749 -3.266 36.354 1.00 40.16 203 ALA A O 1
ATOM 1581 N N . GLN A 1 204 ? -7.904 -4.011 34.408 1.00 49.84 204 GLN A N 1
ATOM 1582 C CA . GLN A 1 204 ? -9.157 -4.594 33.890 1.00 49.84 204 GLN A CA 1
ATOM 1583 C C . GLN A 1 204 ? -8.914 -5.703 32.837 1.00 49.84 204 GLN A C 1
ATOM 1585 O O . GLN A 1 204 ? -8.348 -5.419 31.783 1.00 49.84 204 GLN A O 1
ATOM 1590 N N . PRO A 1 205 ? -9.444 -6.932 33.020 1.00 51.28 205 PRO A N 1
ATOM 1591 C CA . PRO A 1 205 ? -9.142 -8.093 32.166 1.00 51.28 205 PRO A CA 1
ATOM 1592 C C . PRO A 1 205 ? -9.654 -8.040 30.710 1.00 51.28 205 PRO A C 1
ATOM 1594 O O . PRO A 1 205 ? -9.418 -8.989 29.963 1.00 51.28 205 PRO A O 1
ATOM 1597 N N . HIS A 1 206 ? -10.336 -6.962 30.298 1.00 57.44 206 HIS A N 1
ATOM 1598 C CA . HIS A 1 206 ? -11.051 -6.858 29.012 1.00 57.44 206 HIS A CA 1
ATOM 1599 C C . HIS A 1 206 ? -10.711 -5.603 28.194 1.00 57.44 206 HIS A C 1
ATOM 1601 O O . HIS A 1 206 ? -11.370 -5.333 27.191 1.00 57.44 206 HIS A O 1
ATOM 1607 N N . SER A 1 207 ? -9.725 -4.810 28.626 1.00 68.00 207 SER A N 1
ATOM 1608 C CA . SER A 1 207 ? -9.203 -3.690 27.837 1.00 68.00 207 SER A CA 1
ATOM 1609 C C . SER A 1 207 ? -7.716 -3.868 27.576 1.00 68.00 207 SER A C 1
ATOM 1611 O O . SER A 1 207 ? -6.944 -4.123 28.502 1.00 68.00 207 SER A O 1
ATOM 1613 N N . GLY A 1 208 ? -7.317 -3.701 26.321 1.00 73.50 208 GLY A N 1
ATOM 1614 C CA . GLY A 1 208 ? -5.946 -3.937 25.903 1.00 73.50 208 GLY A CA 1
ATOM 1615 C C . GLY A 1 208 ? -5.792 -3.984 24.392 1.00 73.50 208 GLY A C 1
ATOM 1616 O O . GLY A 1 208 ? -6.761 -3.867 23.637 1.00 73.50 208 GLY A O 1
ATOM 1617 N N . VAL A 1 209 ? -4.543 -4.142 23.976 1.00 79.94 209 VAL A N 1
ATOM 1618 C CA . VAL A 1 209 ? -4.150 -4.277 22.578 1.00 79.94 209 VAL A CA 1
ATOM 1619 C C . VAL A 1 209 ? -3.580 -5.677 22.385 1.00 79.94 209 VAL A C 1
ATOM 1621 O O . VAL A 1 209 ? -2.736 -6.093 23.173 1.00 79.94 209 VAL A O 1
ATOM 1624 N N . SER A 1 210 ? -4.034 -6.387 21.359 1.00 79.81 210 SER A N 1
ATOM 1625 C CA . SER A 1 210 ? -3.418 -7.619 20.864 1.00 79.81 210 SER A CA 1
ATOM 1626 C C . SER A 1 210 ? -2.754 -7.355 19.514 1.00 79.81 210 SER A C 1
ATOM 1628 O O . SER A 1 210 ? -3.160 -6.450 18.782 1.00 79.81 210 SER A O 1
ATOM 1630 N N . VAL A 1 211 ? -1.714 -8.120 19.189 1.00 84.12 211 VAL A N 1
ATOM 1631 C CA . VAL A 1 211 ? -0.954 -7.988 17.940 1.00 84.12 211 VAL A CA 1
ATOM 1632 C C . VAL A 1 211 ? -0.948 -9.327 17.212 1.00 84.12 211 VAL A C 1
ATOM 1634 O O . VAL A 1 211 ? -0.669 -10.351 17.828 1.00 84.12 211 VAL A O 1
ATOM 1637 N N . ARG A 1 212 ? -1.234 -9.309 15.908 1.00 85.44 212 ARG A N 1
ATOM 1638 C CA . ARG A 1 212 ? -1.175 -10.465 15.003 1.00 85.44 212 ARG A CA 1
ATOM 1639 C C . ARG A 1 212 ? -0.442 -10.109 13.712 1.00 85.44 212 ARG A C 1
ATOM 1641 O O . ARG A 1 212 ? -0.435 -8.944 13.300 1.00 85.44 212 ARG A O 1
ATOM 1648 N N . GLY A 1 213 ? 0.160 -11.113 13.084 1.00 88.44 213 GLY A N 1
ATOM 1649 C CA . GLY A 1 213 ? 0.711 -11.016 11.735 1.00 88.44 213 GLY A CA 1
ATOM 1650 C C . GLY A 1 213 ? -0.166 -11.756 10.735 1.00 88.44 213 GLY A C 1
ATOM 1651 O O . GLY A 1 213 ? -0.730 -12.797 11.057 1.00 88.44 213 GLY A O 1
ATOM 1652 N N . VAL A 1 214 ? -0.267 -11.236 9.519 1.00 89.31 214 VAL A N 1
ATOM 1653 C CA . VAL A 1 214 ? -0.905 -11.922 8.394 1.00 89.31 214 VAL A CA 1
ATOM 1654 C C . VAL A 1 214 ? 0.039 -11.854 7.198 1.00 89.31 214 VAL A C 1
ATOM 1656 O O . VAL A 1 214 ? 0.361 -10.772 6.708 1.00 89.31 214 VAL A O 1
ATOM 1659 N N . CYS A 1 215 ? 0.512 -13.013 6.757 1.00 89.00 215 CYS A N 1
ATOM 1660 C CA . CYS A 1 215 ? 1.367 -13.154 5.591 1.00 89.00 215 CYS A CA 1
ATOM 1661 C C . CYS A 1 215 ? 0.498 -13.367 4.347 1.00 89.00 215 CYS A C 1
ATOM 1663 O O . CYS A 1 215 ? -0.205 -14.370 4.249 1.00 89.00 215 CYS A O 1
ATOM 1665 N N . GLY A 1 216 ? 0.520 -12.418 3.415 1.00 83.75 216 GLY A N 1
ATOM 1666 C CA . GLY A 1 216 ? -0.366 -12.410 2.254 1.00 83.75 216 GLY A CA 1
ATOM 1667 C C . GLY A 1 216 ? -0.200 -11.163 1.397 1.00 83.75 216 GLY A C 1
ATOM 1668 O O . GLY A 1 216 ? 0.296 -10.131 1.854 1.00 83.75 216 GLY A O 1
ATOM 1669 N N . SER A 1 217 ? -0.629 -11.242 0.139 1.00 80.00 217 SER A N 1
ATOM 1670 C CA . SER A 1 217 ? -0.768 -10.057 -0.705 1.00 80.00 217 SER A CA 1
ATOM 1671 C C . SER A 1 217 ? -1.920 -9.174 -0.226 1.00 80.00 217 SER A C 1
ATOM 1673 O O . SER A 1 217 ? -2.760 -9.574 0.581 1.00 80.00 217 SER A O 1
ATOM 1675 N N . TYR A 1 218 ? -2.005 -7.956 -0.765 1.00 78.19 218 TYR A N 1
ATOM 1676 C CA . TYR A 1 218 ? -3.150 -7.080 -0.512 1.00 78.19 218 TYR A CA 1
ATOM 1677 C C . TYR A 1 218 ? -4.482 -7.729 -0.918 1.00 78.19 218 TYR A C 1
ATOM 1679 O O . TYR A 1 218 ? -5.490 -7.478 -0.267 1.00 78.19 218 TYR A O 1
ATOM 1687 N N . TYR A 1 219 ? -4.485 -8.564 -1.962 1.00 78.94 219 TYR A N 1
ATOM 1688 C CA . TYR A 1 219 ? -5.679 -9.272 -2.427 1.00 78.94 219 TYR A CA 1
ATOM 1689 C C . TYR A 1 219 ? -6.071 -10.399 -1.476 1.00 78.94 219 TYR A C 1
ATOM 1691 O O . TYR A 1 219 ? -7.227 -10.449 -1.063 1.00 78.94 219 TYR A O 1
ATOM 1699 N N . ASP A 1 220 ? -5.100 -11.213 -1.045 1.00 81.69 220 ASP A N 1
ATOM 1700 C CA . ASP A 1 220 ? -5.341 -12.259 -0.043 1.00 81.69 220 ASP A CA 1
ATOM 1701 C C . ASP A 1 220 ? -5.894 -11.630 1.245 1.00 81.69 220 ASP A C 1
ATOM 1703 O O . ASP A 1 220 ? -6.872 -12.099 1.820 1.00 81.69 220 ASP A O 1
ATOM 1707 N N . ALA A 1 221 ? -5.313 -10.505 1.675 1.00 83.44 221 ALA A N 1
ATOM 1708 C CA . ALA A 1 221 ? -5.767 -9.789 2.858 1.00 83.44 221 ALA A CA 1
ATOM 1709 C C . ALA A 1 221 ? -7.186 -9.229 2.699 1.00 83.44 221 ALA A C 1
ATOM 1711 O O . ALA A 1 221 ? -7.956 -9.270 3.653 1.00 83.44 221 ALA A O 1
ATOM 1712 N N . MET A 1 222 ? -7.561 -8.716 1.523 1.00 81.62 222 MET A N 1
ATOM 1713 C CA . MET A 1 222 ? -8.938 -8.274 1.270 1.00 81.62 222 MET A CA 1
ATOM 1714 C C . MET A 1 222 ? -9.932 -9.429 1.388 1.00 81.62 222 MET A C 1
ATOM 1716 O O . MET A 1 222 ? -10.948 -9.271 2.064 1.00 81.62 222 MET A O 1
ATOM 1720 N N . GLU A 1 223 ? -9.626 -10.579 0.789 1.00 82.19 223 GLU A N 1
ATOM 1721 C CA . GLU A 1 223 ? -10.454 -11.785 0.877 1.00 82.19 223 GLU A CA 1
ATOM 1722 C C . GLU A 1 223 ? -10.567 -12.279 2.324 1.00 82.19 223 GLU A C 1
ATOM 1724 O O . GLU A 1 223 ? -11.669 -12.408 2.855 1.00 82.19 223 GLU A O 1
ATOM 1729 N N . PHE A 1 224 ? -9.437 -12.401 3.019 1.00 82.31 224 PHE A N 1
ATOM 1730 C CA . PHE A 1 224 ? -9.396 -12.757 4.434 1.00 82.31 224 PHE A CA 1
ATOM 1731 C C . PHE A 1 224 ? -10.231 -11.806 5.306 1.00 82.31 224 PHE A C 1
ATOM 1733 O O . PHE A 1 224 ? -10.959 -12.236 6.200 1.00 82.31 224 PHE A O 1
ATOM 1740 N N . LEU A 1 225 ? -10.165 -10.495 5.051 1.00 81.38 225 LEU A N 1
ATOM 1741 C CA . LEU A 1 225 ? -10.939 -9.492 5.788 1.00 81.38 225 LEU A CA 1
ATOM 1742 C C . LEU A 1 225 ? -12.435 -9.523 5.464 1.00 81.38 225 LEU A C 1
ATOM 1744 O O . LEU A 1 225 ? -13.237 -9.190 6.345 1.00 81.38 225 LEU A O 1
ATOM 1748 N N . ARG A 1 226 ? -12.797 -9.858 4.223 1.00 78.56 226 ARG A N 1
ATOM 1749 C CA . ARG A 1 226 ? -14.181 -10.013 3.755 1.00 78.56 226 ARG A CA 1
ATOM 1750 C C . ARG A 1 226 ? -14.842 -11.223 4.405 1.00 78.56 226 ARG A C 1
ATOM 1752 O O . ARG A 1 226 ? -15.970 -11.115 4.877 1.00 78.56 226 ARG A O 1
ATOM 1759 N N . ASP A 1 227 ? -14.099 -12.315 4.527 1.00 73.81 227 ASP A N 1
ATOM 1760 C CA . ASP A 1 227 ? -14.586 -13.585 5.072 1.00 73.81 227 ASP A CA 1
ATOM 1761 C C . ASP A 1 227 ? -14.590 -13.612 6.613 1.00 73.81 227 ASP A C 1
ATOM 1763 O O . ASP A 1 227 ? -14.919 -14.618 7.240 1.00 73.81 227 ASP A O 1
ATOM 1767 N N . GLY A 1 228 ? -14.260 -12.483 7.249 1.00 70.00 228 GLY A N 1
ATOM 1768 C CA . GLY A 1 228 ? -14.319 -12.323 8.699 1.00 70.00 228 GLY A CA 1
ATOM 1769 C C . GLY A 1 228 ? -13.053 -12.758 9.438 1.00 70.00 228 GLY A C 1
ATOM 1770 O O . GLY A 1 228 ? -13.107 -12.927 10.651 1.00 70.00 228 GLY A O 1
ATOM 1771 N N . GLY A 1 229 ? -11.904 -12.866 8.767 1.00 65.69 229 GLY A N 1
ATOM 1772 C CA . GLY A 1 229 ? -10.629 -13.327 9.337 1.00 65.69 229 GLY A CA 1
ATOM 1773 C C . GLY A 1 229 ? -10.075 -12.517 10.524 1.00 65.69 229 GLY A C 1
ATOM 1774 O O . GLY A 1 229 ? -9.170 -12.969 11.218 1.00 65.69 229 GLY A O 1
ATOM 1775 N N . LEU A 1 230 ? -10.637 -11.335 10.813 1.00 64.38 230 LEU A N 1
ATOM 1776 C CA . LEU A 1 230 ? -10.325 -10.536 12.011 1.00 64.38 230 LEU A CA 1
ATOM 1777 C C . LEU A 1 230 ? -11.457 -10.467 13.040 1.00 64.38 230 LEU A C 1
ATOM 1779 O O . LEU A 1 230 ? -11.344 -9.728 14.024 1.00 64.38 230 LEU A O 1
ATOM 1783 N N . VAL A 1 231 ? -12.546 -11.206 12.830 1.00 55.34 231 VAL A N 1
ATOM 1784 C CA . VAL A 1 231 ? -13.522 -11.444 13.888 1.00 55.34 231 VAL A CA 1
ATOM 1785 C C . VAL A 1 231 ? -12.823 -12.340 14.895 1.00 55.34 231 VAL A C 1
ATOM 1787 O O . VAL A 1 231 ? -12.550 -13.506 14.636 1.00 55.34 231 VAL A O 1
ATOM 1790 N N . ASP A 1 232 ? -12.458 -11.745 16.024 1.00 45.62 232 ASP A N 1
ATOM 1791 C CA . ASP A 1 232 ? -11.851 -12.452 17.137 1.00 45.62 232 ASP A CA 1
ATOM 1792 C C . ASP A 1 232 ? -12.692 -13.699 17.448 1.00 45.62 232 ASP A C 1
ATOM 1794 O O . ASP A 1 232 ? -13.911 -13.572 17.616 1.00 45.62 232 ASP A O 1
ATOM 1798 N N . ASP A 1 233 ? -12.062 -14.875 17.572 1.00 38.22 233 ASP A N 1
ATOM 1799 C CA . ASP A 1 233 ? -12.670 -16.158 17.985 1.00 38.22 233 ASP A CA 1
ATOM 1800 C C . ASP A 1 233 ? -13.115 -16.133 19.472 1.00 38.22 233 ASP A C 1
ATOM 1802 O O . ASP A 1 233 ? -13.047 -17.079 20.254 1.00 38.22 233 ASP A O 1
ATOM 1806 N N . SER A 1 234 ? -13.622 -14.975 19.880 1.00 38.47 234 SER A N 1
ATOM 1807 C CA . SER A 1 234 ? -14.400 -14.668 21.067 1.00 38.47 234 SER A CA 1
ATOM 1808 C C . SER A 1 234 ? -15.759 -15.378 21.096 1.00 38.47 234 SER A C 1
ATOM 1810 O O . SER A 1 234 ? -16.515 -15.198 22.052 1.00 38.47 234 SER A O 1
ATOM 1812 N N . SER A 1 235 ? -16.015 -16.303 20.159 1.00 36.09 235 SER A N 1
ATOM 1813 C CA . SER A 1 235 ? -16.981 -17.395 20.337 1.00 36.09 235 SER A CA 1
ATOM 1814 C C . SER A 1 235 ? -16.757 -18.162 21.660 1.00 36.09 235 SER A C 1
ATOM 1816 O O . SER A 1 235 ? -17.671 -18.811 22.165 1.00 36.09 235 SER A O 1
ATOM 1818 N N . ARG A 1 236 ? -15.577 -18.013 22.292 1.00 38.59 236 ARG A N 1
ATOM 1819 C CA . ARG A 1 236 ? -15.233 -18.554 23.620 1.00 38.59 236 ARG A CA 1
ATOM 1820 C C . ARG A 1 236 ? -15.312 -17.589 24.816 1.00 38.59 236 ARG A C 1
ATOM 1822 O O . ARG A 1 236 ? -15.013 -18.013 25.929 1.00 38.59 236 ARG A O 1
ATOM 1829 N N . THR A 1 237 ? -15.745 -16.330 24.669 1.00 38.31 237 THR A N 1
ATOM 1830 C CA . THR A 1 237 ? -16.097 -15.478 25.835 1.00 38.31 237 THR A CA 1
ATOM 1831 C C . THR A 1 237 ? -17.505 -14.884 25.697 1.00 38.31 237 THR A C 1
ATOM 1833 O O . THR A 1 237 ? -17.672 -13.775 25.192 1.00 38.31 237 THR A O 1
ATOM 1836 N N . PRO A 1 238 ? -18.542 -15.576 26.211 1.00 34.00 238 PRO A N 1
ATOM 1837 C CA . PRO A 1 238 ? -19.952 -15.228 25.985 1.00 34.00 238 PRO A CA 1
ATOM 1838 C C . PRO A 1 238 ? -20.425 -13.897 26.601 1.00 34.00 238 PRO A C 1
ATOM 1840 O O . PRO A 1 238 ? -21.575 -13.510 26.419 1.00 34.00 238 PRO A O 1
ATOM 1843 N N . ILE A 1 239 ? -19.590 -13.194 27.372 1.00 42.94 239 ILE A N 1
ATOM 1844 C CA . ILE A 1 239 ? -20.059 -12.188 28.341 1.00 42.94 239 ILE A CA 1
ATOM 1845 C C . ILE A 1 239 ? -20.073 -10.747 27.768 1.00 42.94 239 ILE A C 1
ATOM 1847 O O . ILE A 1 239 ? -20.758 -9.886 28.316 1.00 42.94 239 ILE A O 1
ATOM 1851 N N . TYR A 1 240 ? -19.403 -10.459 26.637 1.00 47.56 240 TYR A N 1
ATOM 1852 C CA . TYR A 1 240 ? -19.160 -9.070 26.170 1.00 47.56 240 TYR A CA 1
ATOM 1853 C C . TYR A 1 240 ? -19.886 -8.632 24.886 1.00 47.56 240 TYR A C 1
ATOM 1855 O O . TYR A 1 240 ? -19.712 -7.495 24.445 1.00 47.56 240 TYR A O 1
ATOM 1863 N N . LEU A 1 241 ? -20.719 -9.478 24.276 1.00 50.66 241 LEU A N 1
ATOM 1864 C CA . LEU A 1 241 ? -21.397 -9.131 23.015 1.00 50.66 241 LEU A CA 1
ATOM 1865 C C . LEU A 1 241 ? -22.577 -8.158 23.193 1.00 50.66 241 LEU A C 1
ATOM 1867 O O . LEU A 1 241 ? -22.947 -7.452 22.254 1.00 50.66 241 LEU A O 1
ATOM 1871 N N . HIS A 1 242 ? -23.141 -8.040 24.398 1.00 53.38 242 HIS A N 1
ATOM 1872 C CA . HIS A 1 242 ? -24.179 -7.046 24.656 1.00 53.38 242 HIS A CA 1
ATOM 1873 C C . HIS A 1 242 ? -23.568 -5.635 24.727 1.00 53.38 242 HIS A C 1
ATOM 1875 O O . HIS A 1 242 ? -22.802 -5.317 25.631 1.00 53.38 242 HIS A O 1
ATOM 1881 N N . ASN A 1 243 ? -23.959 -4.765 23.787 1.00 72.31 243 ASN A N 1
ATOM 1882 C CA . ASN A 1 243 ? -23.605 -3.337 23.738 1.00 72.31 243 ASN A CA 1
ATOM 1883 C C . ASN A 1 243 ? -22.144 -2.997 23.343 1.00 72.31 243 ASN A C 1
ATOM 1885 O O . ASN A 1 243 ? -21.617 -1.958 23.755 1.00 72.31 243 ASN A O 1
ATOM 1889 N N . THR A 1 244 ? -21.509 -3.825 22.505 1.00 74.44 244 THR A N 1
ATOM 1890 C CA . THR A 1 244 ? -20.186 -3.543 21.910 1.00 74.44 244 THR A CA 1
ATOM 1891 C C . THR A 1 244 ? -20.311 -2.954 20.506 1.00 74.44 244 THR A C 1
ATOM 1893 O O . THR A 1 244 ? -21.063 -3.446 19.669 1.00 74.44 244 THR A O 1
ATOM 1896 N N . GLN A 1 245 ? -19.583 -1.869 20.249 1.00 80.25 245 GLN A N 1
ATOM 1897 C CA . GLN A 1 245 ? -19.418 -1.281 18.929 1.00 80.25 245 GLN A CA 1
ATOM 1898 C C . GLN A 1 245 ? -18.128 -1.811 18.298 1.00 80.25 245 GLN A C 1
ATOM 1900 O O . GLN A 1 245 ? -17.035 -1.525 18.787 1.00 80.25 245 GLN A O 1
ATOM 1905 N N . PHE A 1 246 ? -18.266 -2.535 17.193 1.00 80.38 246 PHE A N 1
ATOM 1906 C CA . PHE A 1 246 ? -17.144 -2.970 16.368 1.00 80.38 246 PHE A CA 1
ATOM 1907 C C . PHE A 1 246 ? -16.788 -1.879 15.361 1.00 80.38 246 PHE A C 1
ATOM 1909 O O . PHE A 1 246 ? -17.676 -1.216 14.819 1.00 80.38 246 PHE A O 1
ATOM 1916 N N . ARG A 1 247 ? -15.490 -1.654 15.171 1.00 83.81 247 ARG A N 1
ATOM 1917 C CA . ARG A 1 247 ? -14.938 -0.709 14.199 1.00 83.81 247 ARG A CA 1
ATOM 1918 C C . ARG A 1 247 ? -13.690 -1.309 13.579 1.00 83.81 247 ARG A C 1
ATOM 1920 O O . ARG A 1 247 ? -12.860 -1.869 14.293 1.00 83.81 247 ARG A O 1
ATOM 1927 N N . LYS A 1 248 ? -13.516 -1.115 12.282 1.00 87.12 248 LYS A N 1
ATOM 1928 C CA . LYS A 1 248 ? -12.299 -1.452 11.548 1.00 87.12 248 LYS A CA 1
ATOM 1929 C C . LYS A 1 248 ? -11.584 -0.174 11.129 1.00 87.12 248 LYS A C 1
ATOM 1931 O O . LYS A 1 248 ? -12.218 0.829 10.814 1.00 87.12 248 LYS A O 1
ATOM 1936 N N . CYS A 1 249 ? -10.261 -0.194 11.136 1.00 91.12 249 CYS A N 1
ATOM 1937 C CA . CYS A 1 249 ? -9.430 0.855 10.569 1.00 91.12 249 CYS A CA 1
ATOM 1938 C C . CYS A 1 249 ? -8.378 0.214 9.670 1.00 91.12 249 CYS A C 1
ATOM 1940 O O . CYS A 1 249 ? -7.499 -0.488 10.169 1.00 91.12 249 CYS A O 1
ATOM 1942 N N . LEU A 1 250 ? -8.468 0.454 8.363 1.00 91.38 250 LEU A N 1
ATOM 1943 C CA . LEU A 1 250 ? -7.438 0.042 7.413 1.00 91.38 250 LEU A CA 1
ATOM 1944 C C . LEU A 1 250 ? -6.401 1.157 7.280 1.00 91.38 250 LEU A C 1
ATOM 1946 O O . LEU A 1 250 ? -6.728 2.287 6.918 1.00 91.38 250 LEU A O 1
ATOM 1950 N N . MET A 1 251 ? -5.149 0.849 7.573 1.00 92.50 251 MET A N 1
ATOM 1951 C CA . MET A 1 251 ? -4.010 1.728 7.378 1.00 92.50 251 MET A CA 1
ATOM 1952 C C . MET A 1 251 ? -3.324 1.352 6.072 1.00 92.50 251 MET A C 1
ATOM 1954 O O . MET A 1 251 ? -2.975 0.196 5.850 1.00 92.50 251 MET A O 1
ATOM 1958 N N . TRP A 1 252 ? -3.114 2.349 5.219 1.00 90.19 252 TRP A N 1
ATOM 1959 C CA . TRP A 1 252 ? -2.308 2.212 4.019 1.00 90.19 252 TRP A CA 1
ATOM 1960 C C . TRP A 1 252 ? -1.371 3.408 3.906 1.00 90.19 252 TRP A C 1
ATOM 1962 O O . TRP A 1 252 ? -1.743 4.504 3.480 1.00 90.19 252 TRP A O 1
ATOM 1972 N N . LEU A 1 253 ? -0.143 3.207 4.372 1.00 90.56 253 LEU A N 1
ATOM 1973 C CA . LEU A 1 253 ? 0.818 4.279 4.606 1.00 90.56 253 LEU A CA 1
ATOM 1974 C C . LEU A 1 253 ? 1.934 4.303 3.556 1.00 90.56 253 LEU A C 1
ATOM 1976 O O . LEU A 1 253 ? 2.092 3.393 2.745 1.00 90.56 253 LEU A O 1
ATOM 1980 N N . GLY A 1 254 ? 2.752 5.354 3.593 1.00 87.00 254 GLY A N 1
ATOM 1981 C CA . GLY A 1 254 ? 3.962 5.472 2.780 1.00 87.00 254 GLY A CA 1
ATOM 1982 C C . GLY A 1 254 ? 3.710 5.855 1.325 1.00 87.00 254 GLY A C 1
ATOM 1983 O O . GLY A 1 254 ? 4.611 5.709 0.506 1.00 87.00 254 GLY A O 1
ATOM 1984 N N . SER A 1 255 ? 2.508 6.340 0.994 1.00 86.31 255 SER A N 1
ATOM 1985 C CA . SER A 1 255 ? 2.122 6.753 -0.363 1.00 86.31 255 SER A CA 1
ATOM 1986 C C . SER A 1 255 ? 2.275 5.666 -1.433 1.00 86.31 255 SER A C 1
ATOM 1988 O O . SER A 1 255 ? 2.293 5.979 -2.618 1.00 86.31 255 SER A O 1
ATOM 1990 N N . SER A 1 256 ? 2.356 4.387 -1.056 1.00 82.56 256 SER A N 1
ATOM 1991 C CA . SER A 1 256 ? 2.516 3.274 -2.007 1.00 82.56 256 SER A CA 1
ATOM 1992 C C . SER A 1 256 ? 1.318 3.136 -2.951 1.00 82.56 256 SER A C 1
ATOM 1994 O O . SER A 1 256 ? 1.472 2.778 -4.117 1.00 82.56 256 SER A O 1
ATOM 1996 N N . PHE A 1 257 ? 0.132 3.531 -2.493 1.00 78.75 257 PHE A N 1
ATOM 1997 C CA . PHE A 1 257 ? -1.069 3.643 -3.316 1.00 78.75 257 PHE A CA 1
ATOM 1998 C C . PHE A 1 257 ? -0.938 4.655 -4.475 1.00 78.75 257 PHE A C 1
ATOM 2000 O O . PHE A 1 257 ? -1.565 4.485 -5.521 1.00 78.75 257 PHE A O 1
ATOM 2007 N N . THR A 1 258 ? -0.083 5.679 -4.350 1.00 82.62 258 THR A N 1
ATOM 2008 C CA . THR A 1 258 ? 0.116 6.678 -5.415 1.00 82.62 258 THR A CA 1
ATOM 2009 C C . THR A 1 258 ? 1.056 6.204 -6.523 1.00 82.62 258 THR A C 1
ATOM 2011 O O . THR A 1 258 ? 1.439 6.988 -7.385 1.00 82.62 258 THR A O 1
ATOM 2014 N N . ASN A 1 259 ? 1.396 4.913 -6.575 1.00 85.25 259 ASN A N 1
ATOM 2015 C CA . ASN A 1 259 ? 1.994 4.306 -7.769 1.00 85.25 259 ASN A CA 1
ATOM 2016 C C . ASN A 1 259 ? 0.991 4.215 -8.947 1.00 85.25 259 ASN A C 1
ATOM 2018 O O . ASN A 1 259 ? 1.385 3.962 -10.088 1.00 85.25 259 ASN A O 1
ATOM 2022 N N . LEU A 1 260 ? -0.299 4.456 -8.681 1.00 84.00 260 LEU A N 1
ATOM 2023 C CA . LEU A 1 260 ? -1.394 4.475 -9.652 1.00 84.00 260 LEU A CA 1
ATOM 2024 C C . LEU A 1 260 ? -1.833 5.909 -9.993 1.00 84.00 260 LEU A C 1
ATOM 2026 O O . LEU A 1 260 ? -1.777 6.808 -9.146 1.00 84.00 260 LEU A O 1
ATOM 2030 N N . LYS A 1 261 ? -2.356 6.118 -11.212 1.00 84.38 261 LYS A N 1
ATOM 2031 C CA . LYS A 1 261 ? -3.067 7.365 -11.549 1.00 84.38 261 LYS A CA 1
ATOM 2032 C C . LYS A 1 261 ? -4.304 7.518 -10.657 1.00 84.38 261 LYS A C 1
ATOM 2034 O O . LYS A 1 261 ? -4.938 6.501 -10.377 1.00 84.38 261 LYS A O 1
ATOM 2039 N N . PRO A 1 262 ? -4.738 8.745 -10.307 1.00 84.19 262 PRO A N 1
ATOM 2040 C CA . PRO A 1 262 ? -5.893 8.975 -9.432 1.00 84.19 262 PRO A CA 1
ATOM 2041 C C . PRO A 1 262 ? -7.129 8.123 -9.763 1.00 84.19 262 PRO A C 1
ATOM 2043 O O . PRO A 1 262 ? -7.690 7.474 -8.888 1.00 84.19 262 PRO A O 1
ATOM 2046 N N . VAL A 1 263 ? -7.520 8.029 -11.037 1.00 84.19 263 VAL A N 1
ATOM 2047 C CA . VAL A 1 263 ? -8.689 7.229 -11.456 1.00 84.19 263 VAL A CA 1
ATOM 2048 C C . VAL A 1 263 ? -8.493 5.726 -11.214 1.00 84.19 263 VAL A C 1
ATOM 2050 O O . VAL A 1 263 ? -9.420 5.044 -10.784 1.00 84.19 263 VAL A O 1
ATOM 2053 N N . GLN A 1 264 ? -7.298 5.192 -11.480 1.00 86.19 264 GLN A N 1
ATOM 2054 C CA . GLN A 1 264 ? -6.976 3.780 -11.228 1.00 86.19 264 GLN A CA 1
ATOM 2055 C C . GLN A 1 264 ? -6.935 3.495 -9.728 1.00 86.19 264 GLN A C 1
ATOM 2057 O O . GLN A 1 264 ? -7.492 2.505 -9.263 1.00 86.19 264 GLN A O 1
ATOM 2062 N N . ALA A 1 265 ? -6.331 4.412 -8.981 1.00 86.88 265 ALA A N 1
ATOM 2063 C CA . ALA A 1 265 ? -6.267 4.379 -7.537 1.00 86.88 265 ALA A CA 1
ATOM 2064 C C . ALA A 1 265 ? -7.693 4.362 -6.942 1.00 86.88 265 ALA A C 1
ATOM 2066 O O . ALA A 1 265 ? -8.015 3.514 -6.113 1.00 86.88 265 ALA A O 1
ATOM 2067 N N . ALA A 1 266 ? -8.592 5.219 -7.433 1.00 86.75 266 ALA A N 1
ATOM 2068 C CA . ALA A 1 266 ? -9.988 5.248 -6.999 1.00 86.75 266 ALA A CA 1
ATOM 2069 C C . ALA A 1 266 ? -10.730 3.936 -7.286 1.00 86.75 266 ALA A C 1
ATOM 2071 O O . ALA A 1 266 ? -11.462 3.436 -6.437 1.00 86.75 266 ALA A O 1
ATOM 2072 N N . LYS A 1 267 ? -10.520 3.342 -8.469 1.00 86.31 267 LYS A N 1
ATOM 2073 C CA . LYS A 1 267 ? -11.078 2.020 -8.798 1.00 86.31 267 LYS A CA 1
ATOM 2074 C C . LYS A 1 267 ? -10.576 0.939 -7.844 1.00 86.31 267 LYS A C 1
ATOM 2076 O O . LYS A 1 267 ? -11.358 0.079 -7.460 1.00 86.31 267 LYS A O 1
ATOM 2081 N N . PHE A 1 268 ? -9.304 0.998 -7.459 1.00 84.69 268 PHE A N 1
ATOM 2082 C CA . PHE A 1 268 ? -8.731 0.057 -6.504 1.00 84.69 268 PHE A CA 1
ATOM 2083 C C . PHE A 1 268 ? -9.333 0.229 -5.103 1.00 84.69 268 PHE A C 1
ATOM 2085 O O . PHE A 1 268 ? -9.833 -0.731 -4.531 1.00 84.69 268 PHE A O 1
ATOM 2092 N N . LEU A 1 269 ? -9.385 1.456 -4.569 1.00 85.38 269 LEU A N 1
ATOM 2093 C CA . LEU A 1 269 ? -9.998 1.713 -3.255 1.00 85.38 269 LEU A CA 1
ATOM 2094 C C . LEU A 1 269 ? -11.480 1.350 -3.208 1.00 85.38 269 LEU A C 1
ATOM 2096 O O . LEU A 1 269 ? -11.976 0.927 -2.166 1.00 85.38 269 LEU A O 1
ATOM 2100 N N . ARG A 1 270 ? -12.184 1.491 -4.333 1.00 85.06 270 ARG A N 1
ATOM 2101 C CA . ARG A 1 270 ? -13.588 1.105 -4.449 1.00 85.06 270 ARG A CA 1
ATOM 2102 C C . ARG A 1 270 ? -13.814 -0.392 -4.188 1.00 85.06 270 ARG A C 1
ATOM 2104 O O . ARG A 1 270 ? -14.892 -0.749 -3.731 1.00 85.06 270 ARG A O 1
ATOM 2111 N N . GLN A 1 271 ? -12.820 -1.257 -4.401 1.00 83.19 271 GLN A N 1
ATOM 2112 C CA . GLN A 1 271 ? -12.936 -2.685 -4.067 1.00 83.19 271 GLN A CA 1
ATOM 2113 C C . GLN A 1 271 ? -13.153 -2.880 -2.558 1.00 83.19 271 GLN A C 1
ATOM 2115 O O . GLN A 1 271 ? -14.047 -3.617 -2.154 1.00 83.19 271 GLN A O 1
ATOM 2120 N N . PHE A 1 272 ? -12.456 -2.110 -1.712 1.00 80.62 272 PHE A N 1
ATOM 2121 C CA . PHE A 1 272 ? -12.641 -2.172 -0.256 1.00 80.62 272 PHE A CA 1
ATOM 2122 C C . PHE A 1 272 ? -14.039 -1.730 0.195 1.00 80.62 272 PHE A C 1
ATOM 2124 O O . PHE A 1 272 ? -14.525 -2.202 1.222 1.00 80.62 272 PHE A O 1
ATOM 2131 N N . THR A 1 273 ? -14.692 -0.821 -0.536 1.00 78.00 273 THR A N 1
ATOM 2132 C CA . THR A 1 273 ? -16.035 -0.330 -0.187 1.00 78.00 273 THR A CA 1
ATOM 2133 C C . THR A 1 273 ? -17.152 -1.172 -0.802 1.00 78.00 273 THR A C 1
ATOM 2135 O O . THR A 1 273 ? -18.179 -1.369 -0.160 1.00 78.00 273 THR A O 1
ATOM 2138 N N . GLN A 1 274 ? -16.971 -1.699 -2.017 1.00 72.75 274 GLN A N 1
ATOM 2139 C CA . GLN A 1 274 ? -17.987 -2.491 -2.722 1.00 72.75 274 GLN A CA 1
ATOM 2140 C C . GLN A 1 274 ? -18.030 -3.956 -2.290 1.00 72.75 274 GLN A C 1
ATOM 2142 O O . GLN A 1 274 ? -19.109 -4.542 -2.271 1.00 72.75 274 GLN A O 1
ATOM 2147 N N . GLU A 1 275 ? -16.894 -4.546 -1.918 1.00 69.06 275 GLU A N 1
ATOM 2148 C CA . GLU A 1 275 ? -16.826 -5.959 -1.523 1.00 69.06 275 GLU A CA 1
ATOM 2149 C C . GLU A 1 275 ? -17.139 -6.194 -0.038 1.00 69.06 275 GLU A C 1
ATOM 2151 O O . GLU A 1 275 ? -16.949 -7.290 0.480 1.00 69.06 275 GLU A O 1
ATOM 2156 N N . GLY A 1 276 ? -17.613 -5.167 0.676 1.00 68.38 276 GLY A N 1
ATOM 2157 C CA . GLY A 1 276 ? -17.999 -5.277 2.085 1.00 68.38 276 GLY A CA 1
ATOM 2158 C C . GLY A 1 276 ? -16.827 -5.362 3.069 1.00 68.38 276 GLY A C 1
ATOM 2159 O O . GLY A 1 276 ? -17.051 -5.600 4.257 1.00 68.38 276 GLY A O 1
ATOM 2160 N N . VAL A 1 277 ? -15.588 -5.133 2.611 1.00 78.94 277 VAL A N 1
ATOM 2161 C CA . VAL A 1 277 ? -14.394 -5.101 3.473 1.00 78.94 277 VAL A CA 1
ATOM 2162 C C . VAL A 1 277 ? -14.475 -3.942 4.474 1.00 78.94 277 VAL A C 1
ATOM 2164 O O . VAL A 1 277 ? -14.155 -4.129 5.653 1.00 78.94 277 VAL A O 1
ATOM 2167 N N . LEU A 1 278 ? -14.921 -2.765 4.026 1.00 81.69 278 LEU A N 1
ATOM 2168 C CA . LEU A 1 278 ? -15.239 -1.601 4.855 1.00 81.69 278 LEU A CA 1
ATOM 2169 C C . LEU A 1 278 ? -16.755 -1.419 4.974 1.00 81.69 278 LEU A C 1
ATOM 2171 O O . LEU A 1 278 ? -17.468 -1.392 3.973 1.00 81.69 278 LEU A O 1
ATOM 2175 N N . GLN A 1 279 ? -17.234 -1.226 6.200 1.00 76.81 279 GLN A N 1
ATOM 2176 C CA . GLN A 1 279 ? -18.638 -0.969 6.513 1.00 76.81 279 GLN A CA 1
ATOM 2177 C C . GLN A 1 279 ? -18.854 0.461 7.023 1.00 76.81 279 GLN A C 1
ATOM 2179 O O . GLN A 1 279 ? -17.922 1.203 7.342 1.00 76.81 279 GLN A O 1
ATOM 2184 N N . THR A 1 280 ? -20.120 0.875 7.129 1.00 77.25 280 THR A N 1
ATOM 2185 C CA . THR A 1 280 ? -20.458 2.194 7.683 1.00 77.25 280 THR A CA 1
ATOM 2186 C C . THR A 1 280 ? -19.973 2.307 9.129 1.00 77.25 280 THR A C 1
ATOM 2188 O O . THR A 1 280 ? -20.434 1.585 10.009 1.00 77.25 280 THR A O 1
ATOM 2191 N N . GLY A 1 281 ? -19.086 3.270 9.389 1.00 74.56 281 GLY A N 1
ATOM 2192 C CA . GLY A 1 281 ? -18.476 3.482 10.705 1.00 74.56 281 GLY A CA 1
ATOM 2193 C C . GLY A 1 281 ? -17.043 2.962 10.824 1.00 74.56 281 GLY A C 1
ATOM 2194 O O . GLY A 1 281 ? -16.397 3.261 11.831 1.00 74.56 281 GLY A O 1
ATOM 2195 N N . ASP A 1 282 ? -16.546 2.265 9.801 1.00 84.06 282 ASP A N 1
ATOM 2196 C CA . ASP A 1 282 ? -15.132 1.936 9.656 1.00 84.06 282 ASP A CA 1
ATOM 2197 C C . ASP A 1 282 ? -14.327 3.133 9.138 1.00 84.06 282 ASP A C 1
ATOM 2199 O O . ASP A 1 282 ? -14.860 4.127 8.631 1.00 84.06 282 ASP A O 1
ATOM 2203 N N . PHE A 1 283 ? -13.012 3.037 9.291 1.00 88.12 283 PHE A N 1
ATOM 2204 C CA . PHE A 1 283 ? -12.057 4.078 8.958 1.00 88.12 283 PHE A CA 1
ATOM 2205 C C . PHE A 1 283 ? -11.022 3.566 7.963 1.00 88.12 283 PHE A C 1
ATOM 2207 O O . PHE A 1 283 ? -10.660 2.390 7.943 1.00 88.12 283 PHE A O 1
ATOM 2214 N N . MET A 1 284 ? -10.485 4.495 7.180 1.00 89.25 284 MET A N 1
ATOM 2215 C CA . MET A 1 284 ? -9.297 4.260 6.380 1.00 89.25 284 MET A CA 1
ATOM 2216 C C . MET A 1 284 ? -8.311 5.404 6.607 1.00 89.25 284 MET A C 1
ATOM 2218 O O . MET A 1 284 ? -8.670 6.577 6.485 1.00 89.25 284 MET A O 1
ATOM 2222 N N . LEU A 1 285 ? -7.077 5.065 6.973 1.00 91.00 285 LEU A N 1
ATOM 2223 C CA . LEU A 1 285 ? -5.984 6.006 7.176 1.00 91.00 285 LEU A CA 1
ATOM 2224 C C . LEU A 1 285 ? -4.993 5.865 6.022 1.00 91.00 285 LEU A C 1
ATOM 2226 O O . LEU A 1 285 ? -4.281 4.869 5.933 1.00 91.00 285 LEU A O 1
ATOM 2230 N N . ILE A 1 286 ? -4.950 6.870 5.147 1.00 88.88 286 ILE A N 1
ATOM 2231 C CA . ILE A 1 286 ? -4.155 6.829 3.916 1.00 88.88 286 ILE A CA 1
ATOM 2232 C C . ILE A 1 286 ? -3.035 7.863 3.982 1.00 88.88 286 ILE A C 1
ATOM 2234 O O . ILE A 1 286 ? -3.279 9.058 4.175 1.00 88.88 286 ILE A O 1
ATOM 2238 N N . GLY A 1 287 ? -1.805 7.399 3.791 1.00 89.19 287 GLY A N 1
ATOM 2239 C CA . GLY A 1 287 ? -0.633 8.245 3.614 1.00 89.19 287 GLY A CA 1
ATOM 2240 C C . GLY A 1 287 ? -0.519 8.726 2.173 1.00 89.19 287 GLY A C 1
ATOM 2241 O O . GLY A 1 287 ? -0.422 7.905 1.267 1.00 89.19 287 GLY A O 1
ATOM 2242 N N . ILE A 1 288 ? -0.508 10.042 1.948 1.00 87.75 288 ILE A N 1
ATOM 2243 C CA . ILE A 1 288 ? -0.366 10.632 0.608 1.00 87.75 288 ILE A CA 1
ATOM 2244 C C . ILE A 1 288 ? 0.814 11.598 0.591 1.00 87.75 288 ILE A C 1
ATOM 2246 O O . ILE A 1 288 ? 0.810 12.623 1.284 1.00 87.75 288 ILE A O 1
ATOM 2250 N N . ASP A 1 289 ? 1.801 11.291 -0.247 1.00 88.31 289 ASP A N 1
ATOM 2251 C CA . ASP A 1 289 ? 2.885 12.206 -0.569 1.00 88.31 289 ASP A CA 1
ATOM 2252 C C . ASP A 1 289 ? 2.375 13.320 -1.488 1.00 88.31 289 ASP A C 1
ATOM 2254 O O . ASP A 1 289 ? 1.737 13.076 -2.514 1.00 88.31 289 ASP A O 1
ATOM 2258 N N . ARG A 1 290 ? 2.666 14.566 -1.116 1.00 83.88 290 ARG A N 1
ATOM 2259 C CA . ARG A 1 290 ? 2.253 15.755 -1.868 1.00 83.88 290 ARG A CA 1
ATOM 2260 C C . ARG A 1 290 ? 3.493 16.428 -2.422 1.00 83.88 290 ARG A C 1
ATOM 2262 O O . ARG A 1 290 ? 4.421 16.683 -1.655 1.00 83.88 290 ARG A O 1
ATOM 2269 N N . CYS A 1 291 ? 3.476 16.814 -3.697 1.00 74.25 291 CYS A N 1
ATOM 2270 C CA . CYS A 1 291 ? 4.583 17.571 -4.270 1.00 74.25 291 CYS A CA 1
ATOM 2271 C C . CYS A 1 291 ? 4.554 18.982 -3.685 1.00 74.25 291 CYS A C 1
ATOM 2273 O O . CYS A 1 291 ? 3.687 19.791 -4.014 1.00 74.25 291 CYS A O 1
ATOM 2275 N N . ARG A 1 292 ? 5.454 19.250 -2.739 1.00 71.50 292 ARG A N 1
ATOM 2276 C CA . ARG A 1 292 ? 5.652 20.594 -2.176 1.00 71.50 292 ARG A CA 1
ATOM 2277 C C . ARG A 1 292 ? 6.887 21.273 -2.752 1.00 71.50 292 ARG A C 1
ATOM 2279 O O . ARG A 1 292 ? 6.979 22.491 -2.680 1.00 71.50 292 ARG A O 1
ATOM 2286 N N . ASP A 1 293 ? 7.837 20.473 -3.225 1.00 83.50 293 ASP A N 1
ATOM 2287 C CA . ASP A 1 293 ? 9.177 20.890 -3.610 1.00 83.50 293 ASP A CA 1
ATOM 2288 C C . ASP A 1 293 ? 9.776 19.812 -4.526 1.00 83.50 293 ASP A C 1
ATOM 2290 O O . ASP A 1 293 ? 10.038 18.693 -4.078 1.00 83.50 293 ASP A O 1
ATOM 2294 N N . VAL A 1 294 ? 9.935 20.143 -5.809 1.00 84.94 294 VAL A N 1
ATOM 2295 C CA . VAL A 1 294 ? 10.421 19.210 -6.835 1.00 84.94 294 VAL A CA 1
ATOM 2296 C C . VAL A 1 294 ? 11.871 18.817 -6.574 1.00 84.94 294 VAL A C 1
ATOM 2298 O O . VAL A 1 294 ? 12.203 17.645 -6.700 1.00 84.94 294 VAL A O 1
ATOM 2301 N N . GLU A 1 295 ? 12.719 19.744 -6.123 1.00 86.56 295 GLU A N 1
ATOM 2302 C CA . GLU A 1 295 ? 14.127 19.452 -5.834 1.00 86.56 295 GLU A CA 1
ATOM 2303 C C . GLU A 1 295 ? 14.249 18.410 -4.720 1.00 86.56 295 GLU A C 1
ATOM 2305 O O . GLU A 1 295 ? 15.036 17.468 -4.824 1.00 86.56 295 GLU A O 1
ATOM 2310 N N . LYS A 1 296 ? 13.415 18.521 -3.676 1.00 87.25 296 LYS A N 1
ATOM 2311 C CA . LYS A 1 296 ? 13.360 17.505 -2.613 1.00 87.25 296 LYS A CA 1
ATOM 2312 C C . LYS A 1 296 ? 12.878 16.154 -3.118 1.00 87.25 296 LYS A C 1
ATOM 2314 O O . LYS A 1 296 ? 13.399 15.135 -2.670 1.00 87.25 296 LYS A O 1
ATOM 2319 N N . VAL A 1 297 ? 11.885 16.132 -4.008 1.00 87.50 297 VAL A N 1
ATOM 2320 C CA . VAL A 1 297 ? 11.411 14.886 -4.626 1.00 87.50 297 VAL A CA 1
ATOM 2321 C C . VAL A 1 297 ? 12.538 14.261 -5.439 1.00 87.50 297 VAL A C 1
ATOM 2323 O O . VAL A 1 297 ? 12.884 13.112 -5.194 1.00 87.50 297 VAL A O 1
ATOM 2326 N N . THR A 1 298 ? 13.170 15.012 -6.335 1.00 88.19 298 THR A N 1
ATOM 2327 C CA . THR A 1 298 ? 14.269 14.519 -7.173 1.00 88.19 298 THR A CA 1
ATOM 2328 C C . THR A 1 298 ? 15.442 14.011 -6.333 1.00 88.19 298 THR A C 1
ATOM 2330 O O . THR A 1 298 ? 15.942 12.915 -6.575 1.00 88.19 298 THR A O 1
ATOM 2333 N N . ALA A 1 299 ? 15.831 14.736 -5.279 1.00 89.06 299 ALA A N 1
ATOM 2334 C CA . ALA A 1 299 ? 16.887 14.300 -4.367 1.00 89.06 299 ALA A CA 1
ATOM 2335 C C . ALA A 1 299 ? 16.534 12.997 -3.628 1.00 89.06 299 ALA A C 1
ATOM 2337 O O . ALA A 1 299 ? 17.399 12.141 -3.445 1.00 89.06 299 ALA A O 1
ATOM 2338 N N . ALA A 1 300 ? 15.267 12.815 -3.236 1.00 90.56 300 ALA A N 1
ATOM 2339 C CA . ALA A 1 300 ? 14.814 11.628 -2.512 1.00 90.56 300 ALA A CA 1
ATOM 2340 C C . ALA A 1 300 ? 14.918 10.334 -3.335 1.00 90.56 300 ALA A C 1
ATOM 2342 O O . ALA A 1 300 ? 15.039 9.262 -2.746 1.00 90.56 300 ALA A O 1
ATOM 2343 N N . TYR A 1 301 ? 14.885 10.421 -4.667 1.00 91.56 301 TYR A N 1
ATOM 2344 C CA . TYR A 1 301 ? 14.955 9.278 -5.588 1.00 91.56 301 TYR A CA 1
ATOM 2345 C C . TYR A 1 301 ? 16.205 9.297 -6.483 1.00 91.56 301 TYR A C 1
ATOM 2347 O O . TYR A 1 301 ? 16.238 8.602 -7.500 1.00 91.56 301 TYR A O 1
ATOM 2355 N N . SER A 1 302 ? 17.217 10.081 -6.100 1.00 88.56 302 SER A N 1
ATOM 2356 C CA . SER A 1 302 ? 18.407 10.379 -6.901 1.00 88.56 302 SER A CA 1
ATOM 2357 C C . SER A 1 302 ? 19.058 9.140 -7.521 1.00 88.56 302 SER A C 1
ATOM 2359 O O . SER A 1 302 ? 19.315 8.148 -6.834 1.00 88.56 302 SER A O 1
ATOM 2361 N N . ASP A 1 303 ? 19.403 9.236 -8.803 1.00 85.12 303 ASP A N 1
ATOM 2362 C CA . ASP A 1 303 ? 20.133 8.205 -9.547 1.00 85.12 303 ASP A CA 1
ATOM 2363 C C . ASP A 1 303 ? 21.588 8.038 -9.093 1.00 85.12 303 ASP A C 1
ATOM 2365 O O . ASP A 1 303 ? 22.171 6.969 -9.265 1.00 85.12 303 ASP A O 1
ATOM 2369 N N . THR A 1 304 ? 22.149 9.038 -8.412 1.00 89.12 304 THR A N 1
ATOM 2370 C CA . THR A 1 304 ? 23.472 8.962 -7.768 1.00 89.12 304 THR A CA 1
ATOM 2371 C C . THR A 1 304 ? 23.465 8.240 -6.418 1.00 89.12 304 THR A C 1
ATOM 2373 O O . THR A 1 304 ? 24.527 8.011 -5.839 1.00 89.12 304 THR A O 1
ATOM 2376 N N . SER A 1 305 ? 22.292 7.877 -5.888 1.00 92.62 305 SER A N 1
ATOM 2377 C CA . SER A 1 305 ? 22.193 7.171 -4.610 1.00 92.62 305 SER A CA 1
ATOM 2378 C C . SER A 1 305 ? 22.513 5.687 -4.770 1.00 92.62 305 SER A C 1
ATOM 2380 O O . SER A 1 305 ? 21.772 4.942 -5.411 1.00 92.62 305 SER A O 1
ATOM 2382 N N . GLU A 1 306 ? 23.574 5.235 -4.102 1.00 93.56 306 GLU A N 1
ATOM 2383 C CA . GLU A 1 306 ? 23.965 3.821 -4.073 1.00 93.56 306 GLU A CA 1
ATOM 2384 C C . GLU A 1 306 ? 22.836 2.925 -3.535 1.00 93.56 306 GLU A C 1
ATOM 2386 O O . GLU A 1 306 ? 22.598 1.840 -4.059 1.00 93.56 306 GLU A O 1
ATOM 2391 N N . ARG A 1 307 ? 22.073 3.401 -2.539 1.00 94.62 307 ARG A N 1
ATOM 2392 C CA . ARG A 1 307 ? 20.945 2.649 -1.960 1.00 94.62 307 ARG A CA 1
ATOM 2393 C C . ARG A 1 307 ? 19.846 2.394 -2.989 1.00 94.62 307 ARG A C 1
ATOM 2395 O O . ARG A 1 307 ? 19.326 1.284 -3.068 1.00 94.62 307 ARG A O 1
ATOM 2402 N N . TRP A 1 308 ? 19.509 3.408 -3.789 1.00 94.75 308 TRP A N 1
ATOM 2403 C CA . TRP A 1 308 ? 18.532 3.255 -4.868 1.00 94.75 308 TRP A CA 1
ATOM 2404 C C . TRP A 1 308 ? 19.048 2.343 -5.972 1.00 94.75 308 TRP A C 1
ATOM 2406 O O . TRP A 1 308 ? 18.305 1.479 -6.424 1.00 94.75 308 TRP A O 1
ATOM 2416 N N . GLN A 1 309 ? 20.315 2.479 -6.364 1.00 94.81 309 GLN A N 1
ATOM 2417 C CA . GLN A 1 309 ? 20.922 1.595 -7.358 1.00 94.81 309 GLN A CA 1
ATOM 2418 C C . GLN A 1 309 ? 20.884 0.129 -6.907 1.00 94.81 309 GLN A C 1
ATOM 2420 O O . GLN A 1 309 ? 20.425 -0.723 -7.661 1.00 94.81 309 GLN A O 1
ATOM 2425 N N . GLN A 1 310 ? 21.276 -0.164 -5.663 1.00 95.25 310 GLN A N 1
ATOM 2426 C CA . GLN A 1 310 ? 21.205 -1.516 -5.096 1.00 95.25 310 GLN A CA 1
ATOM 2427 C C . GLN A 1 310 ? 19.772 -2.064 -5.112 1.00 95.25 310 GLN A C 1
ATOM 2429 O O . GLN A 1 310 ? 19.552 -3.190 -5.552 1.00 95.25 310 GLN A O 1
ATOM 2434 N N . TYR A 1 311 ? 18.792 -1.261 -4.686 1.00 95.50 311 TYR A N 1
ATOM 2435 C CA . TYR A 1 311 ? 17.377 -1.644 -4.692 1.00 95.50 311 TYR A CA 1
ATOM 2436 C C . TYR A 1 311 ? 16.858 -1.965 -6.102 1.00 95.50 311 TYR A C 1
ATOM 2438 O O . TYR A 1 311 ? 16.190 -2.977 -6.317 1.00 95.50 311 TYR A O 1
ATOM 2446 N N . ILE A 1 312 ? 17.211 -1.135 -7.083 1.00 95.62 312 ILE A N 1
ATOM 2447 C CA . ILE A 1 312 ? 16.809 -1.311 -8.481 1.00 95.62 312 ILE A CA 1
ATOM 2448 C C . ILE A 1 312 ? 17.481 -2.538 -9.106 1.00 95.62 312 ILE A C 1
ATOM 2450 O O . ILE A 1 312 ? 16.805 -3.352 -9.737 1.00 95.62 312 ILE A O 1
ATOM 2454 N N . TYR A 1 313 ? 18.786 -2.717 -8.901 1.00 95.06 313 TYR A N 1
ATOM 2455 C CA . TYR A 1 313 ? 19.519 -3.856 -9.456 1.00 95.06 313 TYR A CA 1
ATOM 2456 C C . TYR A 1 313 ? 19.139 -5.185 -8.798 1.00 95.06 313 TYR A C 1
ATOM 2458 O O . TYR A 1 313 ? 19.110 -6.197 -9.496 1.00 95.06 313 TYR A O 1
ATOM 2466 N N . ASN A 1 314 ? 18.754 -5.193 -7.514 1.00 94.69 314 ASN A N 1
ATOM 2467 C CA . ASN A 1 314 ? 18.111 -6.356 -6.894 1.00 94.69 314 ASN A CA 1
ATOM 2468 C C . ASN A 1 314 ? 16.863 -6.770 -7.682 1.00 94.69 314 ASN A C 1
ATOM 2470 O O . ASN A 1 314 ? 16.740 -7.925 -8.073 1.00 94.69 314 ASN A O 1
ATOM 2474 N N . GLY A 1 315 ? 15.971 -5.823 -7.980 1.00 94.25 315 GLY A N 1
ATOM 2475 C CA . GLY A 1 315 ? 14.760 -6.114 -8.743 1.00 94.25 315 GLY A CA 1
ATOM 2476 C C . GLY A 1 315 ? 15.039 -6.681 -10.138 1.00 94.25 315 GLY A C 1
ATOM 2477 O O . GLY A 1 315 ? 14.377 -7.628 -10.554 1.00 94.25 315 GLY A O 1
ATOM 2478 N N . LEU A 1 316 ? 16.049 -6.160 -10.843 1.00 95.06 316 LEU A N 1
ATOM 2479 C CA . LEU A 1 316 ? 16.471 -6.691 -12.148 1.00 95.06 316 LEU A CA 1
ATOM 2480 C C . LEU A 1 316 ? 17.054 -8.104 -12.043 1.00 95.06 316 LEU A C 1
ATOM 2482 O O . LEU A 1 316 ? 16.749 -8.957 -12.875 1.00 95.06 316 LEU A O 1
ATOM 2486 N N . TYR A 1 317 ? 17.868 -8.365 -11.019 1.00 95.44 317 TYR A N 1
ATOM 2487 C CA . TYR A 1 317 ? 18.420 -9.693 -10.762 1.00 95.44 317 TYR A CA 1
ATOM 2488 C C . TYR A 1 317 ? 17.312 -10.703 -10.444 1.00 95.44 317 TYR A C 1
ATOM 2490 O O . TYR A 1 317 ? 17.286 -11.801 -11.002 1.00 95.44 317 TYR A O 1
ATOM 2498 N N . THR A 1 318 ? 16.345 -10.312 -9.618 1.00 93.38 318 THR A N 1
ATOM 2499 C CA . THR A 1 318 ? 15.200 -11.159 -9.280 1.00 93.38 318 THR A CA 1
ATOM 2500 C C . THR A 1 318 ? 14.281 -11.378 -10.481 1.00 93.38 318 THR A C 1
ATOM 2502 O O . THR A 1 318 ? 13.815 -12.499 -10.693 1.00 93.38 318 THR A O 1
ATOM 2505 N N . ALA A 1 319 ? 14.078 -10.365 -11.329 1.00 93.12 319 ALA A N 1
ATOM 2506 C CA . ALA A 1 319 ? 13.352 -10.516 -12.590 1.00 93.12 319 ALA A CA 1
ATOM 2507 C C . ALA A 1 319 ? 14.049 -11.520 -13.524 1.00 93.12 319 ALA A C 1
ATOM 2509 O O . ALA A 1 319 ? 13.404 -12.429 -14.048 1.00 93.12 319 ALA A O 1
ATOM 2510 N N . ALA A 1 320 ? 15.370 -11.398 -13.685 1.00 94.19 320 ALA A N 1
ATOM 2511 C CA . ALA A 1 320 ? 16.182 -12.312 -14.484 1.00 94.19 320 ALA A CA 1
ATOM 2512 C C . ALA A 1 320 ? 16.084 -13.755 -13.975 1.00 94.19 320 ALA A C 1
ATOM 2514 O O . ALA A 1 320 ? 15.870 -14.677 -14.762 1.00 94.19 320 ALA A O 1
ATOM 2515 N N . HIS A 1 321 ? 16.165 -13.950 -12.656 1.00 93.62 321 HIS A N 1
ATOM 2516 C CA . HIS A 1 321 ? 16.015 -15.263 -12.032 1.00 93.62 321 HIS A CA 1
ATOM 2517 C C . HIS A 1 321 ? 14.608 -15.846 -12.232 1.00 93.62 321 HIS A C 1
ATOM 2519 O O . HIS A 1 321 ? 14.468 -17.015 -12.583 1.00 93.62 321 HIS A O 1
ATOM 2525 N N . THR A 1 322 ? 13.569 -15.019 -12.079 1.00 90.56 322 THR A N 1
ATOM 2526 C CA . THR A 1 322 ? 12.161 -15.414 -12.261 1.00 90.56 322 THR A CA 1
ATOM 2527 C C . THR A 1 322 ? 11.879 -15.862 -13.695 1.00 90.56 322 THR A C 1
ATOM 2529 O O . THR A 1 322 ? 11.164 -16.839 -13.928 1.00 90.56 322 THR A O 1
ATOM 2532 N N . VAL A 1 323 ? 12.448 -15.166 -14.680 1.00 91.81 323 VAL A N 1
ATOM 2533 C CA . VAL A 1 323 ? 12.286 -15.519 -16.096 1.00 91.81 323 VAL A CA 1
ATOM 2534 C C . VAL A 1 323 ? 13.198 -16.685 -16.498 1.00 91.81 323 VAL A C 1
ATOM 2536 O O . VAL A 1 323 ? 12.787 -17.521 -17.310 1.00 91.81 323 VAL A O 1
ATOM 2539 N N . GLY A 1 324 ? 14.374 -16.795 -15.877 1.00 92.62 324 GLY A N 1
ATOM 2540 C CA . GLY A 1 324 ? 15.412 -17.775 -16.194 1.00 92.62 324 GLY A CA 1
ATOM 2541 C C . GLY A 1 324 ? 16.420 -17.283 -17.237 1.00 92.62 324 GLY A C 1
ATOM 2542 O O . GLY A 1 324 ? 16.992 -18.103 -17.948 1.00 92.62 324 GLY A O 1
ATOM 2543 N N . ASP A 1 325 ? 16.619 -15.966 -17.354 1.00 91.62 325 ASP A N 1
ATOM 2544 C CA . ASP A 1 325 ? 17.527 -15.359 -18.333 1.00 91.62 325 ASP A CA 1
ATOM 2545 C C . ASP A 1 325 ? 18.316 -14.187 -17.723 1.00 91.62 325 ASP A C 1
ATOM 2547 O O . ASP A 1 325 ? 17.763 -13.141 -17.379 1.00 91.62 325 ASP A O 1
ATOM 2551 N N . GLU A 1 326 ? 19.636 -14.356 -17.607 1.00 92.75 326 GLU A N 1
ATOM 2552 C CA . GLU A 1 326 ? 20.539 -13.366 -17.009 1.00 92.75 326 GLU A CA 1
ATOM 2553 C C . GLU A 1 326 ? 20.723 -12.088 -17.837 1.00 92.75 326 GLU A C 1
ATOM 2555 O O . GLU A 1 326 ? 21.214 -11.088 -17.301 1.00 92.75 326 GLU A O 1
ATOM 2560 N N . SER A 1 327 ? 20.358 -12.089 -19.124 1.00 90.69 327 SER A N 1
ATOM 2561 C CA . SER A 1 327 ? 20.481 -10.904 -19.987 1.00 90.69 327 SER A CA 1
ATOM 2562 C C . SER A 1 327 ? 19.672 -9.717 -19.455 1.00 90.69 327 SER A C 1
ATOM 2564 O O . SER A 1 327 ? 20.058 -8.567 -19.659 1.00 90.69 327 SER A O 1
ATOM 2566 N N . LEU A 1 328 ? 18.602 -9.985 -18.696 1.00 89.69 328 LEU A N 1
ATOM 2567 C CA . LEU A 1 328 ? 17.758 -8.964 -18.080 1.00 89.69 328 LEU A CA 1
ATOM 2568 C C . LEU A 1 328 ? 18.437 -8.246 -16.899 1.00 89.69 328 LEU A C 1
ATOM 2570 O O . LEU A 1 328 ? 18.052 -7.125 -16.580 1.00 89.69 328 LEU A O 1
ATOM 2574 N N . ALA A 1 329 ? 19.458 -8.833 -16.266 1.00 90.94 329 ALA A N 1
ATOM 2575 C CA . ALA A 1 329 ? 20.066 -8.282 -15.050 1.00 90.94 329 ALA A CA 1
ATOM 2576 C C . ALA A 1 329 ? 21.230 -7.304 -15.298 1.00 90.94 329 ALA A C 1
ATOM 2578 O O . ALA A 1 329 ? 21.586 -6.539 -14.402 1.00 90.94 329 ALA A O 1
ATOM 2579 N N . LYS A 1 330 ? 21.868 -7.344 -16.473 1.00 87.06 330 LYS A N 1
ATOM 2580 C CA . LYS A 1 330 ? 23.189 -6.726 -16.698 1.00 87.06 330 LYS A CA 1
ATOM 2581 C C . LYS A 1 330 ? 23.108 -5.454 -17.539 1.00 87.06 330 LYS A C 1
ATOM 2583 O O . LYS A 1 330 ? 22.213 -5.294 -18.360 1.00 87.06 330 LYS A O 1
ATOM 2588 N N . ASP A 1 331 ? 24.101 -4.578 -17.369 1.00 89.62 331 ASP A N 1
ATOM 2589 C CA . ASP A 1 331 ? 24.365 -3.406 -18.221 1.00 89.62 331 ASP A CA 1
ATOM 2590 C C . ASP A 1 331 ? 23.239 -2.355 -18.263 1.00 89.62 331 ASP A C 1
ATOM 2592 O O . ASP A 1 331 ? 22.955 -1.755 -19.303 1.00 89.62 331 ASP A O 1
ATOM 2596 N N . TRP A 1 332 ? 22.556 -2.153 -17.142 1.00 94.12 332 TRP A N 1
ATOM 2597 C CA . TRP A 1 332 ? 21.544 -1.113 -16.983 1.00 94.12 332 TRP A CA 1
ATOM 2598 C C . TRP A 1 332 ? 22.101 0.071 -16.203 1.00 94.12 332 TRP A C 1
ATOM 2600 O O . TRP A 1 332 ? 22.815 -0.117 -15.223 1.00 94.12 332 TRP A O 1
ATOM 2610 N N . THR A 1 333 ? 21.685 1.274 -16.587 1.00 95.50 333 THR A N 1
ATOM 2611 C CA . THR A 1 333 ? 21.917 2.498 -15.817 1.00 95.50 333 THR A CA 1
ATOM 2612 C C . THR A 1 333 ? 20.600 2.937 -15.187 1.00 95.50 333 THR A C 1
ATOM 2614 O O . THR A 1 333 ? 19.612 3.133 -15.895 1.00 95.50 333 THR A O 1
ATOM 2617 N N . TYR A 1 334 ? 20.559 3.063 -13.858 1.00 95.69 334 TYR A N 1
ATOM 2618 C CA . TYR A 1 334 ? 19.389 3.596 -13.152 1.00 95.69 334 TYR A CA 1
ATOM 2619 C C . TYR A 1 334 ? 19.185 5.076 -13.493 1.00 95.69 334 TYR A C 1
ATOM 2621 O O . TYR A 1 334 ? 20.130 5.861 -13.471 1.00 95.69 334 TYR A O 1
ATOM 2629 N N . VAL A 1 335 ? 17.944 5.445 -13.810 1.00 93.19 335 VAL A N 1
ATOM 2630 C CA . VAL A 1 335 ? 17.564 6.807 -14.191 1.00 93.19 335 VAL A CA 1
ATOM 2631 C C . VAL A 1 335 ? 16.286 7.203 -13.453 1.00 93.19 335 VAL A C 1
ATOM 2633 O O . VAL A 1 335 ? 15.273 6.505 -13.507 1.00 93.19 335 VAL A O 1
ATOM 2636 N N . ALA A 1 336 ? 16.322 8.351 -12.786 1.00 91.94 336 ALA A N 1
ATOM 2637 C CA . ALA A 1 336 ? 15.204 8.926 -12.043 1.00 91.94 336 ALA A CA 1
ATOM 2638 C C . ALA A 1 336 ? 14.795 10.268 -12.664 1.00 91.94 336 ALA A C 1
ATOM 2640 O O . ALA A 1 336 ? 15.659 11.091 -12.976 1.00 91.94 336 ALA A O 1
ATOM 2641 N N . ARG A 1 337 ? 13.496 10.495 -12.889 1.00 88.94 337 ARG A N 1
ATOM 2642 C CA . ARG A 1 337 ? 12.987 11.715 -13.536 1.00 88.94 337 ARG A CA 1
ATOM 2643 C C . ARG A 1 337 ? 11.741 12.252 -12.848 1.00 88.94 337 ARG A C 1
ATOM 2645 O O . ARG A 1 337 ? 10.877 11.492 -12.412 1.00 88.94 337 ARG A O 1
ATOM 2652 N N . TRP A 1 338 ? 11.642 13.576 -12.802 1.00 88.06 338 TRP A N 1
ATOM 2653 C CA . TRP A 1 338 ? 10.407 14.274 -12.479 1.00 88.06 338 TRP A CA 1
ATOM 2654 C C . TRP A 1 338 ? 9.624 14.541 -13.766 1.00 88.06 338 TRP A C 1
ATOM 2656 O O . TRP A 1 338 ? 10.150 15.127 -14.706 1.00 88.06 338 TRP A O 1
ATOM 2666 N N . ASP A 1 339 ? 8.375 14.097 -13.792 1.00 85.81 339 ASP A N 1
ATOM 2667 C CA . ASP A 1 339 ? 7.403 14.385 -14.839 1.00 85.81 339 ASP A CA 1
ATOM 2668 C C . ASP A 1 339 ? 6.490 15.503 -14.322 1.00 85.81 339 ASP A C 1
ATOM 2670 O O . ASP A 1 339 ? 5.623 15.280 -13.470 1.00 85.81 339 ASP A O 1
ATOM 2674 N N . ALA A 1 340 ? 6.751 16.724 -14.790 1.00 81.00 340 ALA A N 1
ATOM 2675 C CA . ALA A 1 340 ? 6.041 17.918 -14.350 1.00 81.00 340 ALA A CA 1
ATOM 2676 C C . ALA A 1 340 ? 4.605 17.996 -14.884 1.00 81.00 340 ALA A C 1
ATOM 2678 O O . ALA A 1 340 ? 3.763 18.611 -14.231 1.00 81.00 340 ALA A O 1
ATOM 2679 N N . GLU A 1 341 ? 4.325 17.373 -16.030 1.00 80.00 341 GLU A N 1
ATOM 2680 C CA . GLU A 1 341 ? 2.999 17.371 -16.652 1.00 80.00 341 GLU A CA 1
ATOM 2681 C C . GLU A 1 341 ? 2.026 16.508 -15.845 1.00 80.00 341 GLU A C 1
ATOM 2683 O O . GLU A 1 341 ? 0.921 16.938 -15.516 1.00 80.00 341 GLU A O 1
ATOM 2688 N N . GLU A 1 342 ? 2.468 15.315 -15.448 1.00 81.12 342 GLU A N 1
ATOM 2689 C CA . GLU A 1 342 ? 1.657 14.374 -14.666 1.00 81.12 342 GLU A CA 1
ATOM 2690 C C . GLU A 1 342 ? 1.877 14.499 -13.146 1.00 81.12 342 GLU A C 1
ATOM 2692 O O . GLU A 1 342 ? 1.229 13.804 -12.359 1.00 81.12 342 GLU A O 1
ATOM 2697 N N . GLY A 1 343 ? 2.803 15.358 -12.705 1.00 86.12 343 GLY A N 1
ATOM 2698 C CA . GLY A 1 343 ? 3.103 15.579 -11.288 1.00 86.12 343 GLY A CA 1
ATOM 2699 C C . GLY A 1 343 ? 3.585 14.312 -10.576 1.00 86.12 343 GLY A C 1
ATOM 2700 O O . GLY A 1 343 ? 3.118 13.981 -9.478 1.00 86.12 343 GLY A O 1
ATOM 2701 N N . ARG A 1 344 ? 4.501 13.567 -11.199 1.00 89.62 344 ARG A N 1
ATOM 2702 C CA . ARG A 1 344 ? 4.973 12.269 -10.695 1.00 89.62 344 ARG A CA 1
ATOM 2703 C C . ARG A 1 344 ? 6.480 12.121 -10.799 1.00 89.62 344 ARG A C 1
ATOM 2705 O O . ARG A 1 344 ? 7.135 12.686 -11.664 1.00 89.62 344 ARG A O 1
ATOM 2712 N N . HIS A 1 345 ? 7.023 11.280 -9.934 1.00 90.25 345 HIS A N 1
ATOM 2713 C CA . HIS A 1 345 ? 8.385 10.792 -10.071 1.00 90.25 345 HIS A CA 1
ATOM 2714 C C . HIS A 1 345 ? 8.383 9.454 -10.814 1.00 90.25 345 HIS A C 1
ATOM 2716 O O . HIS A 1 345 ? 7.589 8.571 -10.480 1.00 90.25 345 HIS A O 1
ATOM 2722 N N . VAL A 1 346 ? 9.284 9.273 -11.775 1.00 91.69 346 VAL A N 1
ATOM 2723 C CA . VAL A 1 346 ? 9.383 8.074 -12.613 1.00 91.69 346 VAL A CA 1
ATOM 2724 C C . VAL A 1 346 ? 10.791 7.489 -12.524 1.00 91.69 346 VAL A C 1
ATOM 2726 O O . VAL A 1 346 ? 11.783 8.215 -12.485 1.00 91.69 346 VAL A O 1
ATOM 2729 N N . ARG A 1 347 ? 10.875 6.163 -12.426 1.00 93.81 347 ARG A N 1
ATOM 2730 C CA . ARG A 1 347 ? 12.112 5.397 -12.254 1.00 93.81 347 ARG A CA 1
ATOM 2731 C C . ARG A 1 347 ? 12.255 4.417 -13.400 1.00 93.81 347 ARG A C 1
ATOM 2733 O O . ARG A 1 347 ? 11.374 3.584 -13.621 1.00 93.81 347 ARG A O 1
ATOM 2740 N N . PHE A 1 348 ? 13.385 4.508 -14.074 1.00 94.56 348 PHE A N 1
ATOM 2741 C CA . PHE A 1 348 ? 13.725 3.721 -15.241 1.00 94.56 348 PHE A CA 1
ATOM 2742 C C . PHE A 1 348 ? 15.046 2.998 -15.040 1.00 94.56 348 PHE A C 1
ATOM 2744 O O . PHE A 1 348 ? 15.875 3.369 -14.207 1.00 94.56 348 PHE A O 1
ATOM 2751 N N . VAL A 1 349 ? 15.268 2.028 -15.910 1.00 94.94 349 VAL A N 1
ATOM 2752 C CA . VAL A 1 349 ? 16.608 1.615 -16.301 1.00 94.94 349 VAL A CA 1
ATOM 2753 C C . VAL A 1 349 ? 16.819 1.927 -17.773 1.00 94.94 349 VAL A C 1
ATOM 2755 O O . VAL A 1 349 ? 15.917 1.745 -18.591 1.00 94.94 349 VAL A O 1
ATOM 2758 N N . ARG A 1 350 ? 18.007 2.424 -18.108 1.00 93.75 350 ARG A N 1
ATOM 2759 C CA . ARG A 1 350 ? 18.412 2.766 -19.471 1.00 93.75 350 ARG A CA 1
ATOM 2760 C C . ARG A 1 350 ? 19.500 1.818 -19.947 1.00 93.75 350 ARG A C 1
ATOM 2762 O O . ARG A 1 350 ? 20.406 1.492 -19.180 1.00 93.75 350 ARG A O 1
ATOM 2769 N N . SER A 1 351 ? 19.423 1.389 -21.202 1.00 93.12 351 SER A N 1
ATOM 2770 C CA . SER A 1 351 ? 20.539 0.696 -21.849 1.00 93.12 351 SER A CA 1
ATOM 2771 C C . SER A 1 351 ? 21.490 1.709 -22.479 1.00 93.12 351 SER A C 1
ATOM 2773 O O . SER A 1 351 ? 21.061 2.521 -23.291 1.00 93.12 351 SER A O 1
ATOM 2775 N N . ASP A 1 352 ? 22.785 1.659 -22.170 1.00 91.31 352 ASP A N 1
ATOM 2776 C CA . ASP A 1 352 ? 23.775 2.555 -22.798 1.00 91.31 352 ASP A CA 1
ATOM 2777 C C . ASP A 1 352 ? 24.299 2.019 -24.144 1.00 91.31 352 ASP A C 1
ATOM 2779 O O . ASP A 1 352 ? 25.034 2.700 -24.857 1.00 91.31 352 ASP A O 1
ATOM 2783 N N . ARG A 1 353 ? 23.899 0.799 -24.519 1.00 91.38 353 ARG A N 1
ATOM 2784 C CA . ARG A 1 353 ? 24.245 0.160 -25.792 1.00 91.38 353 ARG A CA 1
ATOM 2785 C C . ARG A 1 353 ? 23.067 -0.617 -26.364 1.00 91.38 353 ARG A C 1
ATOM 2787 O O . ARG A 1 353 ? 22.134 -0.960 -25.643 1.00 91.38 353 ARG A O 1
ATOM 2794 N N . HIS A 1 354 ? 23.129 -0.915 -27.655 1.00 92.25 354 HIS A N 1
ATOM 2795 C CA . HIS A 1 354 ? 22.190 -1.848 -28.259 1.00 92.25 354 HIS A CA 1
ATOM 2796 C C . HIS A 1 354 ? 22.453 -3.260 -27.724 1.00 92.25 354 HIS A C 1
ATOM 2798 O O . HIS A 1 354 ? 23.617 -3.665 -27.616 1.00 92.25 354 HIS A O 1
ATOM 2804 N N . ARG A 1 355 ? 21.395 -3.980 -27.348 1.00 90.75 355 ARG A N 1
ATOM 2805 C CA . ARG A 1 355 ? 21.491 -5.363 -26.880 1.00 90.75 355 ARG A CA 1
ATOM 2806 C C . ARG A 1 355 ? 20.193 -6.131 -27.087 1.00 90.75 355 ARG A C 1
ATOM 2808 O O . ARG A 1 355 ? 19.105 -5.574 -26.967 1.00 90.75 355 ARG A O 1
ATOM 2815 N N . THR A 1 356 ? 20.353 -7.434 -27.215 1.00 90.44 356 THR A N 1
ATOM 2816 C CA . THR A 1 356 ? 19.276 -8.408 -27.115 1.00 90.44 356 THR A CA 1
ATOM 2817 C C . THR A 1 356 ? 19.094 -8.794 -25.643 1.00 90.44 356 THR A C 1
ATOM 2819 O O . THR A 1 356 ? 20.056 -9.171 -24.967 1.00 90.44 356 THR A O 1
ATOM 2822 N N . VAL A 1 357 ? 17.877 -8.654 -25.126 1.00 87.31 357 VAL A N 1
ATOM 2823 C CA . VAL A 1 357 ? 17.454 -9.110 -23.794 1.00 87.31 357 VAL A CA 1
ATOM 2824 C C . VAL A 1 357 ? 16.368 -10.138 -24.022 1.00 87.31 357 VAL A C 1
ATOM 2826 O O . VAL A 1 357 ? 15.396 -9.820 -24.686 1.00 87.31 357 VAL A O 1
ATOM 2829 N N . LEU A 1 358 ? 16.488 -11.346 -23.477 1.00 86.75 358 LEU A N 1
ATOM 2830 C CA . LEU A 1 358 ? 15.661 -12.482 -23.907 1.00 86.75 358 LEU A CA 1
ATOM 2831 C C . LEU A 1 358 ? 15.842 -12.783 -25.418 1.00 86.75 358 LEU A C 1
ATOM 2833 O O . LEU A 1 358 ? 16.310 -11.940 -26.179 1.00 86.75 358 LEU A O 1
ATOM 2837 N N . PRO A 1 359 ? 15.510 -13.987 -25.908 1.00 83.31 359 PRO A N 1
ATOM 2838 C CA . PRO A 1 359 ? 15.817 -14.368 -27.292 1.00 83.31 359 PRO A CA 1
ATOM 2839 C C . PRO A 1 359 ? 15.157 -13.504 -28.385 1.00 83.31 359 PRO A C 1
ATOM 2841 O O . PRO A 1 359 ? 15.579 -13.567 -29.537 1.00 83.31 359 PRO A O 1
ATOM 2844 N N . ASP A 1 360 ? 14.108 -12.748 -28.051 1.00 86.94 360 ASP A N 1
ATOM 2845 C CA . ASP A 1 360 ? 13.207 -12.067 -28.985 1.00 86.94 360 ASP A CA 1
ATOM 2846 C C . ASP A 1 360 ? 13.062 -10.549 -28.755 1.00 86.94 360 ASP A C 1
ATOM 2848 O O . ASP A 1 360 ? 12.242 -9.922 -29.430 1.00 86.94 360 ASP A O 1
ATOM 2852 N N . ILE A 1 361 ? 13.824 -9.933 -27.837 1.00 90.31 361 ILE A N 1
ATOM 2853 C CA . ILE A 1 361 ? 13.646 -8.509 -27.503 1.00 90.31 361 ILE A CA 1
ATOM 2854 C C . ILE A 1 361 ? 14.925 -7.709 -27.716 1.00 90.31 361 ILE A C 1
ATOM 2856 O O . ILE A 1 361 ? 15.898 -7.804 -26.973 1.00 90.31 361 ILE A O 1
ATOM 2860 N N . GLU A 1 362 ? 14.874 -6.833 -28.712 1.00 91.56 362 GLU A N 1
ATOM 2861 C CA . GLU A 1 362 ? 15.929 -5.868 -28.990 1.00 91.56 362 GLU A CA 1
ATOM 2862 C C . GLU A 1 362 ? 15.696 -4.566 -28.219 1.00 91.56 362 GLU A C 1
ATOM 2864 O O . GLU A 1 362 ? 14.635 -3.941 -28.325 1.00 91.56 362 GLU A O 1
ATOM 2869 N N . ILE A 1 363 ? 16.713 -4.155 -27.461 1.00 90.75 363 ILE A N 1
ATOM 2870 C CA . ILE A 1 363 ? 16.763 -2.896 -26.719 1.00 90.75 363 ILE A CA 1
ATOM 2871 C C . ILE A 1 363 ? 17.793 -1.987 -27.387 1.00 90.75 363 ILE A C 1
ATOM 2873 O O . ILE A 1 363 ? 18.975 -2.323 -27.517 1.00 90.75 363 ILE A O 1
ATOM 2877 N N . SER A 1 364 ? 17.353 -0.813 -27.823 1.00 91.38 364 SER A N 1
ATOM 2878 C CA . SER A 1 364 ? 18.211 0.186 -28.462 1.00 91.38 364 SER A CA 1
ATOM 2879 C C . SER A 1 364 ? 19.093 0.912 -27.444 1.00 91.38 364 SER A C 1
ATOM 2881 O O . SER A 1 364 ? 18.747 1.052 -26.271 1.00 91.38 364 SER A O 1
ATOM 2883 N N . ALA A 1 365 ? 20.243 1.423 -27.892 1.00 91.62 365 ALA A N 1
ATOM 2884 C CA . ALA A 1 365 ? 21.043 2.326 -27.066 1.00 91.62 365 ALA A CA 1
ATOM 2885 C C . ALA A 1 365 ? 20.227 3.590 -26.733 1.00 91.62 365 ALA A C 1
ATOM 2887 O O . ALA A 1 365 ? 19.641 4.203 -27.622 1.00 91.62 365 ALA A O 1
ATOM 2888 N N . GLY A 1 366 ? 20.189 3.973 -25.458 1.00 89.50 366 GLY A N 1
ATOM 2889 C CA . GLY A 1 366 ? 19.391 5.083 -24.936 1.00 89.50 366 GLY A CA 1
ATOM 2890 C C . GLY A 1 366 ? 17.937 4.734 -24.596 1.00 89.50 366 GLY A C 1
ATOM 2891 O O . GLY A 1 366 ? 17.234 5.585 -24.052 1.00 89.50 366 GLY A O 1
ATOM 2892 N N . GLU A 1 367 ? 17.477 3.510 -24.871 1.00 90.38 367 GLU A N 1
ATOM 2893 C CA . GLU A 1 367 ? 16.102 3.090 -24.583 1.00 90.38 367 GLU A CA 1
ATOM 2894 C C . GLU A 1 367 ? 15.868 2.922 -23.075 1.00 90.38 367 GLU A C 1
ATOM 2896 O O . GLU A 1 367 ? 16.708 2.364 -22.358 1.00 90.38 367 GLU A O 1
ATOM 2901 N N . HIS A 1 368 ? 14.719 3.415 -22.602 1.00 92.50 368 HIS A N 1
ATOM 2902 C CA . HIS A 1 368 ? 14.309 3.372 -21.201 1.00 92.50 368 HIS A CA 1
ATOM 2903 C C . HIS A 1 368 ? 13.248 2.291 -20.977 1.00 92.50 368 HIS A C 1
ATOM 2905 O O . HIS A 1 368 ? 12.294 2.163 -21.744 1.00 92.50 368 HIS A O 1
ATOM 2911 N N . VAL A 1 369 ? 13.387 1.554 -19.877 1.00 93.56 369 VAL A N 1
ATOM 2912 C CA . VAL A 1 369 ? 12.403 0.585 -19.388 1.00 93.56 369 VAL A CA 1
ATOM 2913 C C . VAL A 1 369 ? 11.901 1.054 -18.031 1.00 93.56 369 VAL A C 1
ATOM 2915 O O . VAL A 1 369 ? 12.689 1.289 -17.112 1.00 93.56 369 VAL A O 1
ATOM 2918 N N . LEU A 1 370 ? 10.586 1.223 -17.910 1.00 93.94 370 LEU A N 1
ATOM 2919 C CA . LEU A 1 370 ? 9.947 1.690 -16.683 1.00 93.94 370 LEU A CA 1
ATOM 2920 C C . LEU A 1 370 ? 10.010 0.613 -15.596 1.00 93.94 370 LEU A C 1
ATOM 2922 O O . LEU A 1 370 ? 9.649 -0.534 -15.835 1.00 93.94 370 LEU A O 1
ATOM 2926 N N . LEU A 1 371 ? 10.399 0.997 -14.384 1.00 92.94 371 LEU A N 1
ATOM 2927 C CA . LEU A 1 371 ? 10.384 0.108 -13.218 1.00 92.94 371 LEU A CA 1
ATOM 2928 C C . LEU A 1 371 ? 9.310 0.494 -12.213 1.00 92.94 371 LEU A C 1
ATOM 2930 O O . LEU A 1 371 ? 8.650 -0.361 -11.627 1.00 92.94 371 LEU A O 1
ATOM 2934 N N . ALA A 1 372 ? 9.160 1.793 -11.969 1.00 91.62 372 ALA A N 1
ATOM 2935 C CA . ALA A 1 372 ? 8.208 2.288 -10.994 1.00 91.62 372 ALA A CA 1
ATOM 2936 C C . ALA A 1 372 ? 7.900 3.764 -11.216 1.00 91.62 372 ALA A C 1
ATOM 2938 O O . ALA A 1 372 ? 8.725 4.533 -11.701 1.00 91.62 372 ALA A O 1
ATOM 2939 N N . GLN A 1 373 ? 6.736 4.186 -10.749 1.00 91.12 373 GLN A N 1
ATOM 2940 C CA . GLN A 1 373 ? 6.306 5.579 -10.762 1.00 91.12 373 GLN A CA 1
ATOM 2941 C C . GLN A 1 373 ? 5.635 5.914 -9.434 1.00 91.12 373 GLN A C 1
ATOM 2943 O O . GLN A 1 373 ? 5.139 5.015 -8.769 1.00 91.12 373 GLN A O 1
ATOM 2948 N N . SER A 1 374 ? 5.646 7.180 -9.035 1.00 91.69 374 SER A N 1
ATOM 2949 C CA . SER A 1 374 ? 5.005 7.660 -7.811 1.00 91.69 374 SER A CA 1
ATOM 2950 C C . SER A 1 374 ? 4.417 9.043 -8.059 1.00 91.69 374 SER A C 1
ATOM 2952 O O . SER A 1 374 ? 5.140 10.043 -8.119 1.00 91.69 374 SER A O 1
ATOM 2954 N N . TYR A 1 375 ? 3.098 9.091 -8.209 1.00 90.69 375 TYR A N 1
ATOM 2955 C CA . TYR A 1 375 ? 2.334 10.321 -8.333 1.00 90.69 375 TYR A CA 1
ATOM 2956 C C . TYR A 1 375 ? 2.321 11.084 -7.017 1.00 90.69 375 TYR A C 1
ATOM 2958 O O . TYR A 1 375 ? 2.259 10.500 -5.929 1.00 90.69 375 TYR A O 1
ATOM 2966 N N . LYS A 1 376 ? 2.356 12.409 -7.122 1.00 89.31 376 LYS A N 1
ATOM 2967 C CA . LYS A 1 376 ? 2.336 13.312 -5.979 1.00 89.31 376 LYS A CA 1
ATOM 2968 C C . LYS A 1 376 ? 1.032 14.092 -5.990 1.00 89.31 376 LYS A C 1
ATOM 2970 O O . LYS A 1 376 ? 0.926 15.147 -6.606 1.00 89.31 376 LYS A O 1
ATOM 2975 N N . TYR A 1 377 ? 0.026 13.549 -5.316 1.00 85.56 377 TYR A N 1
ATOM 2976 C CA . TYR A 1 377 ? -1.337 14.064 -5.407 1.00 85.56 377 TYR A CA 1
ATOM 2977 C C . TYR A 1 377 ? -1.466 15.449 -4.775 1.00 85.56 377 TYR A C 1
ATOM 2979 O O . TYR A 1 377 ? -0.940 15.734 -3.689 1.00 85.56 377 TYR A O 1
ATOM 2987 N N . THR A 1 378 ? -2.245 16.309 -5.421 1.00 84.69 378 THR A N 1
ATOM 2988 C CA . THR A 1 378 ? -2.766 17.505 -4.769 1.00 84.69 378 THR A CA 1
ATOM 2989 C C . THR A 1 378 ? -3.871 17.125 -3.778 1.00 84.69 378 THR A C 1
ATOM 2991 O O . THR A 1 378 ? -4.355 15.991 -3.721 1.00 84.69 378 THR A O 1
ATOM 2994 N N . ARG A 1 379 ? -4.317 18.094 -2.968 1.00 82.75 379 ARG A N 1
ATOM 2995 C CA . ARG A 1 379 ? -5.489 17.882 -2.099 1.00 82.75 379 ARG A CA 1
ATOM 2996 C C . ARG A 1 379 ? -6.756 17.600 -2.910 1.00 82.75 379 ARG A C 1
ATOM 2998 O O . ARG A 1 379 ? -7.615 16.867 -2.431 1.00 82.75 379 ARG A O 1
ATOM 3005 N N . GLN A 1 380 ? -6.874 18.204 -4.090 1.00 83.31 380 GLN A N 1
ATOM 3006 C CA . GLN A 1 380 ? -8.033 18.034 -4.954 1.00 83.31 380 GLN A CA 1
ATOM 3007 C C . GLN A 1 380 ? -8.037 16.645 -5.589 1.00 83.31 380 GLN A C 1
ATOM 3009 O O . GLN A 1 380 ? -9.074 15.990 -5.553 1.00 83.31 380 GLN A O 1
ATOM 3014 N N . ASP A 1 381 ? -6.879 16.163 -6.050 1.00 85.44 381 ASP A N 1
ATOM 3015 C CA . ASP A 1 381 ? -6.751 14.802 -6.587 1.00 85.44 381 ASP A CA 1
ATOM 3016 C C . ASP A 1 381 ? -7.122 13.772 -5.526 1.00 85.44 381 ASP A C 1
ATOM 3018 O O . ASP A 1 381 ? -7.988 12.936 -5.758 1.00 85.44 381 ASP A O 1
ATOM 3022 N N . ALA A 1 382 ? -6.537 13.879 -4.326 1.00 85.06 382 ALA A N 1
ATOM 3023 C CA . ALA A 1 382 ? -6.837 12.973 -3.220 1.00 85.06 382 ALA A CA 1
ATOM 3024 C C . ALA A 1 382 ? -8.335 12.959 -2.879 1.00 85.06 382 ALA A C 1
ATOM 3026 O O . ALA A 1 382 ? -8.922 11.893 -2.715 1.00 85.06 382 ALA A O 1
ATOM 3027 N N . ARG A 1 383 ? -8.973 14.135 -2.824 1.00 85.31 383 ARG A N 1
ATOM 3028 C CA . ARG A 1 383 ? -10.412 14.239 -2.569 1.00 85.31 383 ARG A CA 1
ATOM 3029 C C . ARG A 1 383 ? -11.235 13.587 -3.678 1.00 85.31 383 ARG A C 1
ATOM 3031 O O . ARG A 1 383 ? -12.104 12.785 -3.368 1.00 85.31 383 ARG A O 1
ATOM 3038 N N . GLY A 1 384 ? -10.902 13.851 -4.942 1.00 84.56 384 GLY A N 1
ATOM 3039 C CA . GLY A 1 384 ? -11.553 13.213 -6.084 1.00 84.56 384 GLY A CA 1
ATOM 3040 C C . GLY A 1 384 ? -11.416 11.690 -6.058 1.00 84.56 384 GLY A C 1
ATOM 3041 O O . GLY A 1 384 ? -12.385 10.984 -6.325 1.00 84.56 384 GLY A O 1
ATOM 3042 N N . VAL A 1 385 ? -10.245 11.170 -5.673 1.00 86.94 385 VAL A N 1
ATOM 3043 C CA . VAL A 1 385 ? -10.037 9.730 -5.476 1.00 86.94 385 VAL A CA 1
ATOM 3044 C C . VAL A 1 385 ? -10.985 9.178 -4.418 1.00 86.94 385 VAL A C 1
ATOM 3046 O O . VAL A 1 385 ? -11.660 8.183 -4.676 1.00 86.94 385 VAL A O 1
ATOM 3049 N N . PHE A 1 386 ? -11.067 9.809 -3.247 1.00 88.31 386 PHE A N 1
ATOM 3050 C CA . PHE A 1 386 ? -11.923 9.337 -2.156 1.00 88.31 386 PHE A CA 1
ATOM 3051 C C . PHE A 1 386 ? -13.409 9.408 -2.507 1.00 88.31 386 PHE A C 1
ATOM 3053 O O . PHE A 1 386 ? -14.109 8.410 -2.334 1.00 88.31 386 PHE A O 1
ATOM 3060 N N . ASP A 1 387 ? -13.854 10.515 -3.104 1.00 83.75 387 ASP A N 1
ATOM 3061 C CA . ASP A 1 387 ? -15.236 10.701 -3.550 1.00 83.75 387 ASP A CA 1
ATOM 3062 C C . ASP A 1 387 ? -15.623 9.614 -4.575 1.00 83.75 387 ASP A C 1
ATOM 3064 O O . ASP A 1 387 ? -16.635 8.931 -4.420 1.00 83.75 387 ASP A O 1
ATOM 3068 N N . MET A 1 388 ? -14.763 9.350 -5.570 1.00 84.12 388 MET A N 1
ATOM 3069 C CA . MET A 1 388 ? -14.964 8.267 -6.544 1.00 84.12 388 MET A CA 1
ATOM 3070 C C . MET A 1 388 ? -14.884 6.861 -5.930 1.00 84.12 388 MET A C 1
ATOM 3072 O O . MET A 1 388 ? -15.371 5.908 -6.540 1.00 84.12 388 MET A O 1
ATOM 3076 N N . SER A 1 389 ? -14.266 6.697 -4.764 1.00 83.81 389 SER A N 1
ATOM 3077 C CA . SER A 1 389 ? -14.149 5.402 -4.076 1.00 83.81 389 SER A CA 1
ATOM 3078 C C . SER A 1 389 ? -15.313 5.132 -3.119 1.00 83.81 389 SER A C 1
ATOM 3080 O O . SER A 1 389 ? -15.398 4.041 -2.559 1.00 83.81 389 SER A O 1
ATOM 3082 N N . GLY A 1 390 ? -16.203 6.110 -2.911 1.00 81.62 390 GLY A N 1
ATOM 3083 C CA . GLY A 1 390 ? -17.260 6.042 -1.898 1.00 81.62 390 GLY A CA 1
ATOM 3084 C C . GLY A 1 390 ? -16.765 6.310 -0.471 1.00 81.62 390 GLY A C 1
ATOM 3085 O O . GLY A 1 390 ? -17.465 6.002 0.490 1.00 81.62 390 GLY A O 1
ATOM 3086 N N . LEU A 1 391 ? -15.565 6.878 -0.311 1.00 83.31 391 LEU A N 1
ATOM 3087 C CA . LEU A 1 391 ? -14.989 7.234 0.985 1.00 83.31 391 LEU A CA 1
ATOM 3088 C C . LEU A 1 391 ? -15.245 8.712 1.287 1.00 83.31 391 LEU A C 1
ATOM 3090 O O . LEU A 1 391 ? -14.924 9.588 0.490 1.00 83.31 391 LEU A O 1
ATOM 3094 N N . THR A 1 392 ? -15.775 9.010 2.474 1.00 80.69 392 THR A N 1
ATOM 3095 C CA . THR A 1 392 ? -15.982 10.397 2.917 1.00 80.69 392 THR A CA 1
ATOM 3096 C C . THR A 1 392 ? -14.828 10.870 3.794 1.00 80.69 392 THR A C 1
ATOM 3098 O O . THR A 1 392 ? -14.539 10.281 4.837 1.00 80.69 392 THR A O 1
ATOM 3101 N N . VAL A 1 393 ? -14.208 11.992 3.427 1.00 75.12 393 VAL A N 1
ATOM 3102 C CA . VAL A 1 393 ? -13.169 12.627 4.250 1.00 75.12 393 VAL A CA 1
ATOM 3103 C C . VAL A 1 393 ? -13.804 13.340 5.449 1.00 75.12 393 VAL A C 1
ATOM 3105 O O . VAL A 1 393 ? -14.541 14.316 5.300 1.00 75.12 393 VAL A O 1
ATOM 3108 N N . ARG A 1 394 ? -13.500 12.883 6.668 1.00 63.81 394 ARG A N 1
ATOM 3109 C CA . ARG A 1 394 ? -13.925 13.532 7.922 1.00 63.81 394 ARG A CA 1
ATOM 3110 C C . ARG A 1 394 ? -13.024 14.735 8.240 1.00 63.81 394 ARG A C 1
ATOM 3112 O O . ARG A 1 394 ? -11.912 14.563 8.727 1.00 63.81 394 ARG A O 1
ATOM 3119 N N . TYR A 1 395 ? -13.530 15.952 8.025 1.00 50.38 395 TYR A N 1
ATOM 3120 C CA . TYR A 1 395 ? -12.844 17.221 8.344 1.00 50.38 395 TYR A CA 1
ATOM 3121 C C . TYR A 1 395 ? -13.093 17.752 9.777 1.00 50.38 395 TYR A C 1
ATOM 3123 O O . TYR A 1 395 ? -12.659 18.854 10.110 1.00 50.38 395 TYR A O 1
ATOM 3131 N N . ASP A 1 396 ? -13.747 16.989 10.662 1.00 35.97 396 ASP A N 1
ATOM 3132 C CA . ASP A 1 396 ? -14.214 17.461 11.985 1.00 35.97 396 ASP A CA 1
ATOM 3133 C C . ASP A 1 396 ? -13.126 17.602 13.069 1.00 35.97 396 ASP A C 1
ATOM 3135 O O . ASP A 1 396 ? -13.373 17.490 14.270 1.00 35.97 396 ASP A O 1
ATOM 3139 N N . THR A 1 397 ? -11.897 17.924 12.679 1.00 36.78 397 THR A N 1
ATOM 3140 C CA . THR A 1 397 ? -10.952 18.581 13.583 1.00 36.78 397 THR A CA 1
ATOM 3141 C C . THR A 1 397 ? -10.092 19.566 12.792 1.00 36.78 397 THR A C 1
ATOM 3143 O O . THR A 1 397 ? -9.191 19.146 12.068 1.00 36.78 397 THR A O 1
ATOM 3146 N N . PRO A 1 398 ? -10.228 20.885 13.033 1.00 35.00 398 PRO A N 1
ATOM 3147 C CA . PRO A 1 398 ? -9.261 21.902 12.592 1.00 35.00 398 PRO A CA 1
ATOM 3148 C C . PRO A 1 398 ? -7.820 21.679 13.110 1.00 35.00 398 PRO A C 1
ATOM 3150 O O . PRO A 1 398 ? -6.958 22.532 12.926 1.00 35.00 398 PRO A O 1
ATOM 3153 N N . ALA A 1 399 ? -7.576 20.577 13.829 1.00 35.31 399 ALA A N 1
ATOM 3154 C CA . ALA A 1 399 ? -6.286 20.144 14.345 1.00 35.31 399 ALA A CA 1
ATOM 3155 C C . ALA A 1 399 ? -5.559 19.152 13.414 1.00 35.31 399 ALA A C 1
ATOM 3157 O O . ALA A 1 399 ? -4.338 19.084 13.482 1.00 35.31 399 ALA A O 1
ATOM 3158 N N . LEU A 1 400 ? -6.276 18.419 12.549 1.00 38.25 400 LEU A N 1
ATOM 3159 C CA . LEU A 1 400 ? -5.706 17.399 11.650 1.00 38.25 400 LEU A CA 1
ATOM 3160 C C . LEU A 1 400 ? -5.600 17.863 10.188 1.00 38.25 400 LEU A C 1
ATOM 3162 O O . LEU A 1 400 ? -4.918 17.226 9.387 1.00 38.25 400 LEU A O 1
ATOM 3166 N N . GLU A 1 401 ? -6.164 19.028 9.843 1.00 37.31 401 GLU A N 1
ATOM 3167 C CA . GLU A 1 401 ? -5.612 19.819 8.743 1.00 37.31 401 GLU A CA 1
ATOM 3168 C C . GLU A 1 401 ? -4.220 20.291 9.164 1.00 37.31 401 GLU A C 1
ATOM 3170 O O . GLU A 1 401 ? -4.068 21.331 9.802 1.00 37.31 401 GLU A O 1
ATOM 3175 N N . ILE A 1 402 ? -3.210 19.483 8.837 1.00 38.28 402 ILE A N 1
ATOM 3176 C CA . ILE A 1 402 ? -1.798 19.734 9.119 1.00 38.28 402 ILE A CA 1
ATOM 3177 C C . ILE A 1 402 ? -1.469 21.173 8.710 1.00 38.28 402 ILE A C 1
ATOM 3179 O O . ILE A 1 402 ? -1.269 21.485 7.528 1.00 38.28 402 ILE A O 1
ATOM 3183 N N . ARG A 1 403 ? -1.405 22.056 9.714 1.00 28.91 403 ARG A N 1
ATOM 3184 C CA . ARG A 1 403 ? -0.660 23.305 9.624 1.00 28.91 403 ARG A CA 1
ATOM 3185 C C . ARG A 1 403 ? 0.741 22.891 9.223 1.00 28.91 403 ARG A C 1
ATOM 3187 O O . ARG A 1 403 ? 1.318 22.026 9.870 1.00 28.91 403 ARG A O 1
ATOM 3194 N N . GLN A 1 404 ? 1.204 23.460 8.113 1.00 30.02 404 GLN A N 1
ATOM 3195 C CA . GLN A 1 404 ? 2.556 23.368 7.570 1.00 30.02 404 GLN A CA 1
ATOM 3196 C C . GLN A 1 404 ? 3.553 22.774 8.572 1.00 30.02 404 GLN A C 1
ATOM 3198 O O . GLN A 1 404 ? 3.754 23.349 9.645 1.00 30.02 404 GLN A O 1
ATOM 3203 N N . ALA A 1 405 ? 4.213 21.669 8.197 1.00 28.84 405 ALA A N 1
ATOM 3204 C CA . ALA A 1 405 ? 5.503 21.348 8.794 1.00 28.84 405 ALA A CA 1
ATOM 3205 C C . ALA A 1 405 ? 6.292 22.660 8.804 1.00 28.84 405 ALA A C 1
ATOM 3207 O O . ALA A 1 405 ? 6.445 23.285 7.748 1.00 28.84 405 ALA A O 1
ATOM 3208 N N . LYS A 1 406 ? 6.634 23.154 10.001 1.00 27.56 406 LYS A N 1
ATOM 3209 C CA . LYS A 1 406 ? 7.304 24.448 10.127 1.00 27.56 406 LYS A CA 1
ATOM 3210 C C . LYS A 1 406 ? 8.510 24.426 9.189 1.00 27.56 406 LYS A C 1
ATOM 3212 O O . LYS A 1 406 ? 9.214 23.413 9.180 1.00 27.56 406 LYS A O 1
ATOM 3217 N N . PRO A 1 407 ? 8.741 25.488 8.397 1.00 30.09 407 PRO A N 1
ATOM 3218 C CA . PRO A 1 407 ? 9.930 25.545 7.570 1.00 30.09 407 PRO A CA 1
ATOM 3219 C C . PRO A 1 407 ? 11.160 25.320 8.450 1.00 30.09 407 PRO A C 1
ATOM 3221 O O . PRO A 1 407 ? 11.163 25.671 9.634 1.00 30.09 407 PRO A O 1
ATOM 3224 N N . PHE A 1 408 ? 12.147 24.672 7.840 1.00 31.38 408 PHE A N 1
ATOM 3225 C CA . PHE A 1 408 ? 13.442 24.282 8.385 1.00 31.38 408 PHE A CA 1
ATOM 3226 C C . PHE A 1 408 ? 13.884 25.175 9.560 1.00 31.38 408 PHE A C 1
ATOM 3228 O O . PHE A 1 408 ? 14.111 26.376 9.397 1.00 31.38 408 PHE A O 1
ATOM 3235 N N . MET A 1 409 ? 13.974 24.598 10.762 1.00 37.62 409 MET A N 1
ATOM 3236 C CA . MET A 1 409 ? 14.508 25.309 11.924 1.00 37.62 409 MET A CA 1
ATOM 3237 C C . MET A 1 409 ? 15.998 25.535 11.669 1.00 37.62 409 MET A C 1
ATOM 3239 O O . MET A 1 409 ? 16.749 24.587 11.463 1.00 37.62 409 MET A O 1
ATOM 3243 N N . THR A 1 410 ? 16.441 26.791 11.670 1.00 41.47 410 THR A N 1
ATOM 3244 C CA . THR A 1 410 ? 17.875 27.098 11.585 1.00 41.47 410 THR A CA 1
ATOM 3245 C C . THR A 1 410 ? 18.604 26.468 12.779 1.00 41.47 410 THR A C 1
ATOM 3247 O O . THR A 1 410 ? 18.010 26.313 13.849 1.00 41.47 410 THR A O 1
ATOM 3250 N N . GLY A 1 411 ? 19.895 26.131 12.656 1.00 40.09 411 GLY A N 1
ATOM 3251 C CA . GLY A 1 411 ? 20.646 25.429 13.719 1.00 40.09 411 GLY A CA 1
ATOM 3252 C C . GLY A 1 411 ? 20.592 26.109 15.102 1.00 40.09 411 GLY A C 1
ATOM 3253 O O . GLY A 1 411 ? 20.678 25.462 16.145 1.00 40.09 411 GLY A O 1
ATOM 3254 N N . ASN A 1 412 ? 20.329 27.418 15.139 1.00 40.72 412 ASN A N 1
ATOM 3255 C CA . ASN A 1 412 ? 20.139 28.174 16.377 1.00 40.72 412 ASN A CA 1
ATOM 3256 C C . ASN A 1 412 ? 18.779 27.887 17.059 1.00 40.72 412 ASN A C 1
ATOM 3258 O O . ASN A 1 412 ? 18.657 27.908 18.286 1.00 40.72 412 ASN A O 1
ATOM 3262 N N . GLN A 1 413 ? 17.742 27.576 16.280 1.00 39.72 413 GLN A N 1
ATOM 3263 C CA . GLN A 1 413 ? 16.424 27.177 16.773 1.00 39.72 413 GLN A CA 1
ATOM 3264 C C . GLN A 1 413 ? 16.397 25.712 17.236 1.00 39.72 413 GLN A C 1
ATOM 3266 O O . GLN A 1 413 ? 15.749 25.421 18.246 1.00 39.72 413 GLN A O 1
ATOM 3271 N N . GLU A 1 414 ? 17.149 24.814 16.591 1.00 42.16 414 GLU A N 1
ATOM 3272 C CA . GLU A 1 414 ? 17.368 23.444 17.082 1.00 42.16 414 GLU A CA 1
ATOM 3273 C C . GLU A 1 414 ? 18.101 23.433 18.422 1.00 42.16 414 GLU A C 1
ATOM 3275 O O . GLU A 1 414 ? 17.643 22.787 19.363 1.00 42.16 414 GLU A O 1
ATOM 3280 N N . ALA A 1 415 ? 19.161 24.233 18.571 1.00 47.50 415 ALA A N 1
ATOM 3281 C CA . ALA A 1 415 ? 19.862 24.382 19.845 1.00 47.50 415 ALA A CA 1
ATOM 3282 C C . ALA A 1 415 ? 18.935 24.919 20.952 1.00 47.50 415 ALA A C 1
ATOM 3284 O O . ALA A 1 415 ? 18.980 24.469 22.102 1.00 47.50 415 ALA A O 1
ATOM 3285 N N . LYS A 1 416 ? 18.035 25.852 20.617 1.00 50.28 416 LYS A N 1
ATOM 3286 C CA . LYS A 1 416 ? 17.047 26.403 21.557 1.00 50.28 416 LYS A CA 1
ATOM 3287 C C . LYS A 1 416 ? 15.978 25.370 21.933 1.00 50.28 416 LYS A C 1
ATOM 3289 O O . LYS A 1 416 ? 15.595 25.294 23.103 1.00 50.28 416 LYS A O 1
ATOM 3294 N N . LEU A 1 417 ? 15.532 24.544 20.983 1.00 47.66 417 LEU A N 1
ATOM 3295 C CA . LEU A 1 417 ? 14.590 23.446 21.218 1.00 47.66 417 LEU A CA 1
ATOM 3296 C C . LEU A 1 417 ? 15.234 22.301 22.013 1.00 47.66 417 LEU A C 1
ATOM 3298 O O . LEU A 1 417 ? 14.607 21.792 22.939 1.00 47.66 417 LEU A O 1
ATOM 3302 N N . ALA A 1 418 ? 16.488 21.951 21.728 1.00 52.47 418 ALA A N 1
ATOM 3303 C CA . ALA A 1 418 ? 17.275 20.972 22.473 1.00 52.47 418 ALA A CA 1
ATOM 3304 C C . ALA A 1 418 ? 17.484 21.417 23.926 1.00 52.47 418 ALA A C 1
ATOM 3306 O O . ALA A 1 418 ? 17.216 20.645 24.844 1.00 52.47 418 ALA A O 1
ATOM 3307 N N . ARG A 1 419 ? 17.827 22.694 24.163 1.00 61.41 419 ARG A N 1
ATOM 3308 C CA . ARG A 1 419 ? 17.902 23.280 25.518 1.00 61.41 419 ARG A CA 1
ATOM 3309 C C . ARG A 1 419 ? 16.556 23.238 26.243 1.00 61.41 419 ARG A C 1
ATOM 3311 O O . ARG A 1 419 ? 16.506 22.974 27.442 1.00 61.41 419 ARG A O 1
ATOM 3318 N N . ARG A 1 420 ? 15.451 23.466 25.528 1.00 55.16 420 ARG A N 1
ATOM 3319 C CA . ARG A 1 420 ? 14.093 23.408 26.094 1.00 55.16 420 ARG A CA 1
ATOM 3320 C C . ARG A 1 420 ? 13.663 21.969 26.411 1.00 55.16 420 ARG A C 1
ATOM 3322 O O . ARG A 1 420 ? 13.083 21.733 27.466 1.00 55.16 420 ARG A O 1
ATOM 3329 N N . ARG A 1 421 ? 14.012 21.002 25.555 1.00 55.31 421 ARG A N 1
ATOM 3330 C CA . ARG A 1 421 ? 13.820 19.557 25.780 1.00 55.31 421 ARG A CA 1
ATOM 3331 C C . ARG A 1 421 ? 14.673 19.049 26.945 1.00 55.31 421 ARG A C 1
ATOM 3333 O O . ARG A 1 421 ? 14.158 18.303 27.769 1.00 55.31 421 ARG A O 1
ATOM 3340 N N . ALA A 1 422 ? 15.920 19.504 27.066 1.00 58.47 422 ALA A N 1
ATOM 3341 C CA . ALA A 1 422 ? 16.795 19.196 28.197 1.00 58.47 422 ALA A CA 1
ATOM 3342 C C . ALA A 1 422 ? 16.223 19.739 29.516 1.00 58.47 422 ALA A C 1
ATOM 3344 O O . ALA A 1 422 ? 16.092 18.979 30.471 1.00 58.47 422 ALA A O 1
ATOM 3345 N N . LYS A 1 423 ? 15.760 21.000 29.543 1.00 60.09 423 LYS A N 1
ATOM 3346 C CA . LYS A 1 423 ? 15.062 21.569 30.711 1.00 60.09 423 LYS A CA 1
ATOM 3347 C C . LYS A 1 423 ? 13.795 20.793 31.081 1.00 60.09 423 LYS A C 1
ATOM 3349 O O . LYS A 1 423 ? 13.558 20.563 32.261 1.00 60.09 423 LYS A O 1
ATOM 3354 N N . ASN A 1 424 ? 13.001 20.359 30.100 1.00 48.41 424 ASN A N 1
ATOM 3355 C CA . ASN A 1 424 ? 11.808 19.549 30.362 1.00 48.41 424 ASN A CA 1
ATOM 3356 C C . ASN A 1 424 ? 12.155 18.153 30.901 1.00 48.41 424 ASN A C 1
ATOM 3358 O O . ASN A 1 424 ? 11.498 17.693 31.830 1.00 48.41 424 ASN A O 1
ATOM 3362 N N . ARG A 1 425 ? 13.198 17.497 30.371 1.00 60.22 425 ARG A N 1
ATOM 3363 C CA . ARG A 1 425 ? 13.698 16.214 30.899 1.00 60.22 425 ARG A CA 1
ATOM 3364 C C . ARG A 1 425 ? 14.215 16.362 32.327 1.00 60.22 425 ARG A C 1
ATOM 3366 O O . ARG A 1 425 ? 13.928 15.520 33.169 1.00 60.22 425 ARG A O 1
ATOM 3373 N N . GLU A 1 426 ? 14.920 17.449 32.621 1.00 60.09 426 GLU A N 1
ATOM 3374 C CA . GLU A 1 426 ? 15.411 17.728 33.969 1.00 60.09 426 GLU A CA 1
ATOM 3375 C C . GLU A 1 426 ? 14.265 18.037 34.945 1.00 60.09 426 GLU A C 1
ATOM 3377 O O . GLU A 1 426 ? 14.265 17.533 36.065 1.00 60.09 426 GLU A O 1
ATOM 3382 N N . ALA A 1 427 ? 13.243 18.782 34.514 1.00 52.91 427 ALA A N 1
ATOM 3383 C CA . ALA A 1 427 ? 12.037 19.020 35.305 1.00 52.91 427 ALA A CA 1
ATOM 3384 C C . ALA A 1 427 ? 11.256 17.721 35.576 1.00 52.91 427 ALA A C 1
ATOM 3386 O O . ALA A 1 427 ? 10.818 17.493 36.701 1.00 52.91 427 ALA A O 1
ATOM 3387 N N . GLN A 1 428 ? 11.137 16.836 34.581 1.00 48.09 428 GLN A N 1
ATOM 3388 C CA . GLN A 1 428 ? 10.532 15.510 34.749 1.00 48.09 428 GLN A CA 1
ATOM 3389 C C . GLN A 1 428 ? 11.352 14.617 35.687 1.00 48.09 428 GLN A C 1
ATOM 3391 O O . GLN A 1 428 ? 10.769 13.921 36.515 1.00 48.09 428 GLN A O 1
ATOM 3396 N N . ARG A 1 429 ? 12.690 14.665 35.612 1.00 65.62 429 ARG A N 1
ATOM 3397 C CA . ARG A 1 429 ? 13.577 13.958 36.546 1.00 65.62 429 ARG A CA 1
ATOM 3398 C C . ARG A 1 429 ? 13.388 14.463 37.976 1.00 65.62 429 ARG A C 1
ATOM 3400 O O . ARG A 1 429 ? 13.146 13.652 38.860 1.00 65.62 429 ARG A O 1
ATOM 3407 N N . ARG A 1 430 ? 13.393 15.785 38.190 1.00 66.00 430 ARG A N 1
ATOM 3408 C CA . ARG A 1 430 ? 13.136 16.398 39.507 1.00 66.00 430 ARG A CA 1
ATOM 3409 C C . ARG A 1 430 ? 11.752 16.044 40.043 1.00 66.00 430 ARG A C 1
ATOM 3411 O O . ARG A 1 430 ? 11.619 15.782 41.230 1.00 66.00 430 ARG A O 1
ATOM 3418 N N . HIS A 1 431 ? 10.733 15.996 39.183 1.00 55.16 431 HIS A N 1
ATOM 3419 C CA . HIS A 1 431 ? 9.397 15.566 39.587 1.00 55.16 431 HIS A CA 1
ATOM 3420 C C . HIS A 1 431 ? 9.381 14.089 39.999 1.00 55.16 431 HIS A C 1
ATOM 3422 O O . HIS A 1 431 ? 8.875 13.778 41.066 1.00 55.16 431 HIS A O 1
ATOM 3428 N N . ARG A 1 432 ? 10.004 13.191 39.223 1.00 60.50 432 ARG A N 1
ATOM 3429 C CA . ARG A 1 432 ? 10.130 11.765 39.579 1.00 60.50 432 ARG A CA 1
ATOM 3430 C C . ARG A 1 432 ? 10.913 11.553 40.873 1.00 60.50 432 ARG A C 1
ATOM 3432 O O . ARG A 1 432 ? 10.509 10.734 41.688 1.00 60.50 432 ARG A O 1
ATOM 3439 N N . GLU A 1 433 ? 11.992 12.299 41.083 1.00 69.31 433 GLU A N 1
ATOM 3440 C CA . GLU A 1 433 ? 12.789 12.247 42.314 1.00 69.31 433 GLU A CA 1
ATOM 3441 C C . GLU A 1 433 ? 12.015 12.784 43.518 1.00 69.31 433 GLU A C 1
ATOM 3443 O O . GLU A 1 433 ? 12.033 12.153 44.568 1.00 69.31 433 GLU A O 1
ATOM 3448 N N . ALA A 1 434 ? 11.269 13.880 43.359 1.00 65.00 434 ALA A N 1
ATOM 3449 C CA . ALA A 1 434 ? 10.391 14.403 44.403 1.00 65.00 434 ALA A CA 1
ATOM 3450 C C . ALA A 1 434 ? 9.259 13.420 44.737 1.00 65.00 434 ALA A C 1
ATOM 3452 O O . ALA A 1 434 ? 8.966 13.199 45.909 1.00 65.00 434 ALA A O 1
ATOM 3453 N N . THR A 1 435 ? 8.656 12.784 43.730 1.00 58.97 435 THR A N 1
ATOM 3454 C CA . THR A 1 435 ? 7.631 11.751 43.928 1.00 58.97 435 THR A CA 1
ATOM 3455 C C . THR A 1 435 ? 8.217 10.522 44.618 1.00 58.97 435 THR A C 1
ATOM 3457 O O . THR A 1 435 ? 7.609 10.015 45.552 1.00 58.97 435 THR A O 1
ATOM 3460 N N . LYS A 1 436 ? 9.425 10.084 44.238 1.00 71.81 436 LYS A N 1
ATOM 3461 C CA . LYS A 1 436 ? 10.128 8.963 44.880 1.00 71.81 436 LYS A CA 1
ATOM 3462 C C . LYS A 1 436 ? 10.532 9.283 46.322 1.00 71.81 436 LYS A C 1
ATOM 3464 O O . LYS A 1 436 ? 10.384 8.431 47.187 1.00 71.81 436 LYS A O 1
ATOM 3469 N N . ALA A 1 437 ? 10.986 10.505 46.598 1.00 73.12 437 ALA A N 1
ATOM 3470 C CA . ALA A 1 437 ? 11.296 10.963 47.951 1.00 73.12 437 ALA A CA 1
ATOM 3471 C C . ALA A 1 437 ? 10.039 11.005 48.830 1.00 73.12 437 ALA A C 1
ATOM 3473 O O . ALA A 1 437 ? 10.076 10.548 49.966 1.00 73.12 437 ALA A O 1
ATOM 3474 N N . LYS A 1 438 ? 8.914 11.472 48.278 1.00 65.81 438 LYS A N 1
ATOM 3475 C CA . LYS A 1 438 ? 7.625 11.507 48.975 1.00 65.81 438 LYS A CA 1
ATOM 3476 C C . LYS A 1 438 ? 7.054 10.106 49.214 1.00 65.81 438 LYS A C 1
ATOM 3478 O O . LYS A 1 438 ? 6.457 9.866 50.255 1.00 65.81 438 LYS A O 1
ATOM 3483 N N . LEU A 1 439 ? 7.283 9.173 48.287 1.00 64.88 439 LEU A N 1
ATOM 3484 C CA . LEU A 1 439 ? 6.945 7.758 48.460 1.00 64.88 439 LEU A CA 1
ATOM 3485 C C . LEU A 1 439 ? 7.807 7.108 49.554 1.00 64.88 439 LEU A C 1
ATOM 3487 O O . LEU A 1 439 ? 7.271 6.429 50.417 1.00 64.88 439 LEU A O 1
ATOM 3491 N N . ALA A 1 440 ? 9.113 7.386 49.574 1.00 70.69 440 ALA A N 1
ATOM 3492 C CA . ALA A 1 440 ? 10.028 6.896 50.606 1.00 70.69 440 ALA A CA 1
ATOM 3493 C C . ALA A 1 440 ? 9.737 7.504 51.994 1.00 70.69 440 ALA A C 1
ATOM 3495 O O . ALA A 1 440 ? 9.919 6.849 53.016 1.00 70.69 440 ALA A O 1
ATOM 3496 N N . GLU A 1 441 ? 9.270 8.752 52.048 1.00 72.88 441 GLU A N 1
ATOM 3497 C CA . GLU A 1 441 ? 8.788 9.395 53.275 1.00 72.88 441 GLU A CA 1
ATOM 3498 C C . GLU A 1 441 ? 7.485 8.749 53.769 1.00 72.88 441 GLU A C 1
ATOM 3500 O O . GLU A 1 441 ? 7.367 8.444 54.953 1.00 72.88 441 GLU A O 1
ATOM 3505 N N . LEU A 1 442 ? 6.549 8.444 52.863 1.00 61.41 442 LEU A N 1
ATOM 3506 C CA . LEU A 1 442 ? 5.331 7.688 53.176 1.00 61.41 442 LEU A CA 1
ATOM 3507 C C . LEU A 1 442 ? 5.630 6.249 53.620 1.00 61.41 442 LEU A C 1
ATOM 3509 O O . LEU A 1 442 ? 4.963 5.742 54.516 1.00 61.41 442 LEU A O 1
ATOM 3513 N N . GLU A 1 443 ? 6.650 5.604 53.052 1.00 63.72 443 GLU A N 1
ATOM 3514 C CA . GLU A 1 443 ? 7.125 4.286 53.486 1.00 63.72 443 GLU A CA 1
ATOM 3515 C C . GLU A 1 443 ? 7.814 4.334 54.855 1.00 63.72 443 GLU A C 1
ATOM 3517 O O . GLU A 1 443 ? 7.658 3.402 55.638 1.00 63.72 443 GLU A O 1
ATOM 352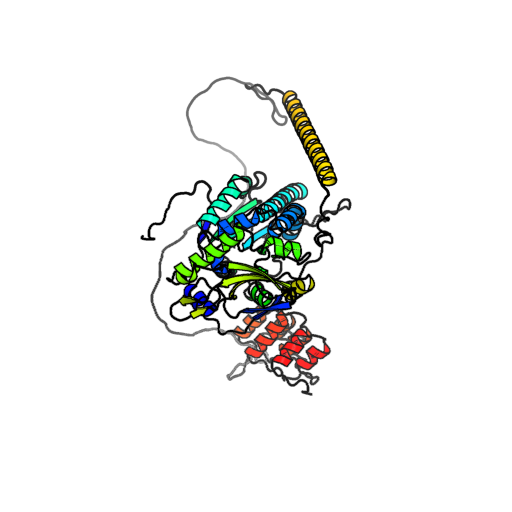2 N N . ARG A 1 444 ? 8.512 5.427 55.194 1.00 68.88 444 ARG A N 1
ATOM 3523 C CA . ARG A 1 444 ? 9.062 5.657 56.545 1.00 68.88 444 ARG A CA 1
ATOM 3524 C C . ARG A 1 444 ? 7.991 5.981 57.584 1.00 68.88 444 ARG A C 1
ATOM 3526 O O . ARG A 1 444 ? 8.183 5.680 58.757 1.00 68.88 444 ARG A O 1
ATOM 3533 N N . LEU A 1 445 ? 6.891 6.600 57.160 1.00 60.00 445 LEU A N 1
ATOM 3534 C CA . LEU A 1 445 ? 5.725 6.902 57.996 1.00 60.00 445 LEU A CA 1
ATOM 3535 C C . LEU A 1 445 ? 4.727 5.736 58.068 1.00 60.00 445 LEU A C 1
ATOM 3537 O O . LEU A 1 445 ? 3.748 5.819 58.810 1.00 60.00 445 LEU A O 1
ATOM 3541 N N . ARG A 1 446 ? 4.963 4.648 57.323 1.00 47.72 446 ARG A N 1
ATOM 3542 C CA . ARG A 1 446 ? 4.173 3.421 57.412 1.00 47.72 446 ARG A CA 1
ATOM 3543 C C . ARG A 1 446 ? 4.453 2.767 58.772 1.00 47.72 446 ARG A C 1
ATOM 3545 O O . ARG A 1 446 ? 5.604 2.419 59.034 1.00 47.72 446 ARG A O 1
ATOM 3552 N N . PRO A 1 447 ? 3.446 2.577 59.643 1.00 47.75 447 PRO A N 1
ATOM 3553 C CA . PRO A 1 447 ? 3.651 1.880 60.906 1.00 47.75 447 PRO A CA 1
ATOM 3554 C C . PRO A 1 447 ? 4.177 0.468 60.632 1.00 47.75 447 PRO A C 1
ATOM 3556 O O . PRO A 1 447 ? 3.602 -0.254 59.811 1.00 47.75 447 PRO A O 1
ATOM 3559 N N . GLN A 1 448 ? 5.271 0.082 61.291 1.00 42.88 448 GLN A N 1
ATOM 3560 C CA . GLN A 1 448 ? 5.765 -1.291 61.242 1.00 42.88 448 GLN A CA 1
ATOM 3561 C C . GLN A 1 448 ? 4.754 -2.192 61.952 1.00 42.88 448 GLN A C 1
ATOM 3563 O O . GLN A 1 448 ? 4.599 -2.139 63.170 1.00 42.88 448 GLN A O 1
ATOM 3568 N N . VAL A 1 449 ? 4.028 -2.990 61.173 1.00 41.81 449 VAL A N 1
ATOM 3569 C CA . VAL A 1 449 ? 3.223 -4.087 61.704 1.00 41.81 449 VAL A CA 1
ATOM 3570 C C . VAL A 1 449 ? 4.175 -5.260 61.881 1.00 41.81 449 VAL A C 1
ATOM 3572 O O . VAL A 1 449 ? 4.402 -6.032 60.951 1.00 41.81 449 VAL A O 1
ATOM 3575 N N . ASP A 1 450 ? 4.786 -5.328 63.061 1.00 38.19 450 ASP A N 1
ATOM 3576 C CA . ASP A 1 450 ? 5.618 -6.456 63.453 1.00 38.19 450 ASP A CA 1
ATOM 3577 C C . ASP A 1 450 ? 4.748 -7.690 63.699 1.00 38.19 450 ASP A C 1
ATOM 3579 O O . ASP A 1 450 ? 3.749 -7.681 64.424 1.00 38.19 450 ASP A O 1
ATOM 3583 N N . SER A 1 451 ? 5.139 -8.776 63.045 1.00 37.56 451 SER A N 1
ATOM 3584 C CA . SER A 1 451 ? 4.520 -10.084 63.152 1.00 37.56 451 SER A CA 1
ATOM 3585 C C . SER A 1 451 ? 4.762 -10.685 64.539 1.00 37.56 451 SER A C 1
ATOM 3587 O O . SER A 1 451 ? 5.903 -11.042 64.840 1.00 37.56 451 SER A O 1
ATOM 3589 N N . LYS A 1 452 ? 3.695 -10.857 65.336 1.00 33.31 452 LYS A N 1
ATOM 3590 C CA . LYS A 1 452 ? 3.308 -12.107 66.045 1.00 33.31 452 LYS A CA 1
ATOM 3591 C C . LYS A 1 452 ? 2.267 -11.831 67.156 1.00 33.31 452 LYS A C 1
ATOM 3593 O O . LYS A 1 452 ? 2.656 -11.395 68.228 1.00 33.31 452 LYS A O 1
ATOM 3598 N N . ASN A 1 453 ? 0.994 -12.168 66.860 1.00 34.25 453 ASN A N 1
ATOM 3599 C CA . ASN A 1 453 ? -0.189 -12.482 67.714 1.00 34.25 453 ASN A CA 1
ATOM 3600 C C . ASN A 1 453 ? -0.547 -11.532 68.892 1.00 34.25 453 ASN A C 1
ATOM 3602 O O . ASN A 1 453 ? 0.305 -11.227 69.706 1.00 34.25 453 ASN A O 1
ATOM 3606 N N . THR A 1 454 ? -1.777 -11.045 69.124 1.00 27.45 454 THR A N 1
ATOM 3607 C CA . THR A 1 454 ? -3.151 -11.581 68.958 1.00 27.45 454 THR A CA 1
ATOM 3608 C C . THR A 1 454 ? -4.191 -10.433 68.882 1.00 27.45 454 THR A C 1
ATOM 3610 O O . THR A 1 454 ? -3.924 -9.303 69.276 1.00 27.45 454 THR A O 1
ATOM 3613 N N . PHE A 1 455 ? -5.389 -10.760 68.381 1.00 37.03 455 PHE A N 1
ATOM 3614 C CA . PHE A 1 455 ? -6.591 -9.933 68.146 1.00 37.03 455 PHE A CA 1
ATOM 3615 C C . PHE A 1 455 ? -7.124 -9.063 69.309 1.00 37.03 455 PHE A C 1
ATOM 3617 O O . PHE A 1 455 ? -7.170 -9.525 70.444 1.00 37.03 455 PHE A O 1
ATOM 3624 N N . LEU A 1 456 ? -7.702 -7.897 68.957 1.00 25.97 456 LEU A N 1
ATOM 3625 C CA . LEU A 1 456 ? -9.046 -7.383 69.332 1.00 25.97 456 LEU A CA 1
ATOM 3626 C C . LEU A 1 456 ? -9.387 -6.148 68.448 1.00 25.97 456 LEU A C 1
ATOM 3628 O O . LEU A 1 456 ? -8.465 -5.409 68.106 1.00 25.97 456 LEU A O 1
ATOM 3632 N N . PRO A 1 457 ? -10.661 -5.809 68.158 1.00 28.14 457 PRO A N 1
ATOM 3633 C CA . PRO A 1 457 ? -11.874 -6.613 68.199 1.00 28.14 457 PRO A CA 1
ATOM 3634 C C . PRO A 1 457 ? -12.619 -6.638 66.848 1.00 28.14 457 PRO A C 1
ATOM 3636 O O . PRO A 1 457 ? -12.463 -5.791 65.969 1.00 28.14 457 PRO A O 1
ATOM 3639 N N . SER A 1 458 ? -13.507 -7.618 66.749 1.00 29.55 458 SER A N 1
ATOM 3640 C CA . SER A 1 458 ? -14.791 -7.546 66.065 1.00 29.55 458 SER A CA 1
ATOM 3641 C C . SER A 1 458 ? -15.385 -6.128 66.078 1.00 29.55 458 SER A C 1
ATOM 3643 O O . SER A 1 458 ? -15.244 -5.388 67.058 1.00 29.55 458 SER A O 1
ATOM 3645 N N . SER A 1 459 ? -16.186 -5.812 65.054 1.00 35.84 459 SER A N 1
ATOM 3646 C CA . SER A 1 459 ? -17.404 -5.013 65.267 1.00 35.84 459 SER A CA 1
ATOM 3647 C C . SER A 1 459 ? -17.961 -5.318 66.667 1.00 35.84 459 SER A C 1
ATOM 3649 O O . SER A 1 459 ? -18.006 -6.498 67.021 1.00 35.84 459 SER A O 1
ATOM 3651 N N . PRO A 1 460 ? -18.280 -4.300 67.483 1.00 26.20 460 PRO A N 1
ATOM 3652 C CA . PRO A 1 460 ? -18.441 -4.430 68.928 1.00 26.20 460 PRO A CA 1
ATOM 3653 C C . PRO A 1 460 ? -19.302 -5.640 69.251 1.00 26.20 460 PRO A C 1
ATOM 3655 O O . PRO A 1 460 ? -20.413 -5.702 68.755 1.00 26.20 460 PRO A O 1
ATOM 3658 N N . TYR A 1 461 ? -18.753 -6.598 69.996 1.00 22.20 461 TYR A N 1
ATOM 3659 C CA . TYR A 1 461 ? -19.416 -7.406 71.023 1.00 22.20 461 TYR A CA 1
ATOM 3660 C C . TYR A 1 461 ? -18.449 -8.528 71.468 1.00 22.20 461 TYR A C 1
ATOM 3662 O O . TYR A 1 461 ? -18.342 -9.566 70.832 1.00 22.20 461 TYR A O 1
ATOM 3670 N N . GLN A 1 462 ? -17.711 -8.235 72.551 1.00 25.23 462 GLN A N 1
ATOM 3671 C CA . GLN A 1 462 ? -17.446 -9.114 73.711 1.00 25.23 462 GLN A CA 1
ATOM 3672 C C . GLN A 1 462 ? -16.724 -10.463 73.457 1.00 25.23 462 GLN A C 1
ATOM 3674 O O . GLN A 1 462 ? -17.260 -11.374 72.851 1.00 25.23 462 GLN A O 1
ATOM 3679 N N . ALA A 1 463 ? -15.445 -10.618 73.825 1.00 24.81 463 ALA A N 1
ATOM 3680 C CA . ALA A 1 463 ? -14.932 -10.884 75.183 1.00 24.81 463 ALA A CA 1
ATOM 3681 C C . ALA A 1 463 ? -15.328 -12.263 75.752 1.00 24.81 463 ALA A C 1
ATOM 3683 O O . ALA A 1 463 ? -16.444 -12.400 76.232 1.00 24.81 463 ALA A O 1
ATOM 3684 N N . ALA A 1 464 ? -14.384 -13.222 75.786 1.00 24.47 464 ALA A N 1
ATOM 3685 C CA . ALA A 1 464 ? -14.032 -13.998 76.987 1.00 24.47 464 ALA A CA 1
ATOM 3686 C C . ALA A 1 464 ? -13.066 -15.180 76.707 1.00 24.47 464 ALA A C 1
ATOM 3688 O O . ALA A 1 464 ? -13.436 -16.124 76.029 1.00 24.47 464 ALA A O 1
ATOM 3689 N N . TRP A 1 465 ? -11.887 -15.130 77.347 1.00 25.12 465 TRP A N 1
ATOM 3690 C CA . TRP A 1 465 ? -11.134 -16.255 77.940 1.00 25.12 465 TRP A CA 1
ATOM 3691 C C . TRP A 1 465 ? -10.460 -17.298 77.018 1.00 25.12 465 TRP A C 1
ATOM 3693 O O . TRP A 1 465 ? -11.082 -17.967 76.207 1.00 25.12 465 TRP A O 1
ATOM 3703 N N . GLY A 1 466 ? -9.135 -17.417 77.184 1.00 25.59 466 GLY A N 1
ATOM 3704 C CA . GLY A 1 466 ? -8.239 -18.222 76.354 1.00 25.59 466 GLY A CA 1
ATOM 3705 C C . GLY A 1 466 ? -7.966 -19.644 76.840 1.00 25.59 466 GLY A C 1
ATOM 3706 O O . GLY A 1 466 ? -8.479 -20.057 77.872 1.00 25.59 466 GLY A O 1
ATOM 3707 N N . LEU A 1 467 ? -7.112 -20.346 76.087 1.00 25.27 467 LEU A N 1
ATOM 3708 C CA . LEU A 1 467 ? -6.038 -21.259 76.513 1.00 25.27 467 LEU A CA 1
ATOM 3709 C C . LEU A 1 467 ? -5.391 -21.909 75.270 1.00 25.27 467 LEU A C 1
ATOM 3711 O O . LEU A 1 467 ? -5.963 -21.909 74.184 1.00 25.27 467 LEU A O 1
ATOM 3715 N N . ASN A 1 468 ? -4.150 -22.360 75.451 1.00 25.38 468 ASN A N 1
ATOM 3716 C CA . ASN A 1 468 ? -3.234 -22.943 74.467 1.00 25.38 468 ASN A CA 1
ATOM 3717 C C . ASN A 1 468 ? -3.670 -24.324 73.925 1.00 25.38 468 ASN A C 1
ATOM 3719 O O . ASN A 1 468 ? -4.482 -25.002 74.541 1.00 25.38 468 ASN A O 1
ATOM 3723 N N . GLU A 1 469 ? -2.944 -24.738 72.873 1.00 25.58 469 GLU A N 1
ATOM 3724 C CA . GLU A 1 469 ? -2.593 -26.111 72.437 1.00 25.58 469 GLU A CA 1
ATOM 3725 C C . GLU A 1 469 ? -3.196 -26.604 71.100 1.00 25.58 469 GLU A C 1
ATOM 3727 O O . GLU A 1 469 ? -4.398 -26.731 70.908 1.00 25.58 469 GLU A O 1
ATOM 3732 N N . THR A 1 470 ? -2.297 -26.903 70.154 1.00 25.92 470 THR A N 1
ATOM 3733 C CA . THR A 1 470 ? -2.446 -27.924 69.091 1.00 25.92 470 THR A CA 1
ATOM 3734 C C . THR A 1 470 ? -2.272 -29.328 69.708 1.00 25.92 470 THR A C 1
ATOM 3736 O O . THR A 1 470 ? -1.655 -29.362 70.773 1.00 25.92 470 THR A O 1
ATOM 3739 N N . PRO A 1 471 ? -2.576 -30.485 69.064 1.00 39.66 471 PRO A N 1
ATOM 3740 C CA . PRO A 1 471 ? -2.907 -30.730 67.650 1.00 39.66 471 PRO A CA 1
ATOM 3741 C C . PRO A 1 471 ? -4.037 -31.785 67.434 1.00 39.66 471 PRO A C 1
ATOM 3743 O O . PRO A 1 471 ? -4.640 -32.286 68.375 1.00 39.66 471 PRO A O 1
ATOM 3746 N N . SER A 1 472 ? -4.192 -32.216 66.178 1.00 23.17 472 SER A N 1
ATOM 3747 C CA . SER A 1 472 ? -4.695 -33.535 65.743 1.00 23.17 472 SER A CA 1
ATOM 3748 C C . SER A 1 472 ? -6.174 -33.682 65.360 1.00 23.17 472 SER A C 1
ATOM 3750 O O . SER A 1 472 ? -7.080 -33.203 66.026 1.00 23.17 472 SER A O 1
ATOM 3752 N N . GLU A 1 473 ? -6.310 -34.390 64.237 1.00 23.08 473 GLU A N 1
ATOM 3753 C CA . GLU A 1 473 ? -7.310 -35.408 63.913 1.00 23.08 473 GLU A CA 1
ATOM 3754 C C . GLU A 1 473 ? -8.801 -35.028 63.823 1.00 23.08 473 GLU A C 1
ATOM 3756 O O . GLU A 1 473 ? -9.458 -34.515 64.717 1.00 23.08 473 GLU A O 1
ATOM 3761 N N . SER A 1 474 ? -9.315 -35.338 62.636 1.00 25.03 474 SER A N 1
ATOM 3762 C CA . SER A 1 474 ? -10.700 -35.355 62.170 1.00 25.03 474 SER A CA 1
ATOM 3763 C C . SER A 1 474 ? -11.610 -36.341 62.941 1.00 25.03 474 SER A C 1
ATOM 3765 O O . SER A 1 474 ? -11.116 -37.138 63.731 1.00 25.03 474 SER A O 1
ATOM 3767 N N . PRO A 1 475 ? -12.849 -36.546 62.455 1.00 45.28 475 PRO A N 1
ATOM 3768 C CA . PRO A 1 475 ? -14.153 -35.932 62.770 1.00 45.28 475 PRO A CA 1
ATOM 3769 C C . PRO A 1 475 ? -14.933 -36.797 63.821 1.00 45.28 475 PRO A C 1
ATOM 3771 O O . PRO A 1 475 ? -14.387 -37.819 64.231 1.00 45.28 475 PRO A O 1
ATOM 3774 N N . PRO A 1 476 ? -16.168 -36.487 64.304 1.00 29.05 476 PRO A N 1
ATOM 3775 C CA . PRO A 1 476 ? -17.394 -36.784 63.541 1.00 29.05 476 PRO A CA 1
ATOM 3776 C C . PRO A 1 476 ? -18.640 -35.924 63.885 1.00 29.05 476 PRO A C 1
ATOM 3778 O O . PRO A 1 476 ? -18.656 -35.096 64.790 1.00 29.05 476 PRO A O 1
ATOM 3781 N N . ALA A 1 477 ? -19.682 -36.162 63.083 1.00 23.64 477 ALA A N 1
ATOM 3782 C CA . ALA A 1 477 ? -21.123 -36.139 63.362 1.00 23.64 477 ALA A CA 1
ATOM 3783 C C . ALA A 1 477 ? -21.528 -35.946 64.850 1.00 23.64 477 ALA A C 1
ATOM 3785 O O . ALA A 1 477 ? -20.939 -36.533 65.747 1.00 23.64 477 ALA A O 1
ATOM 3786 N N . SER A 1 478 ? -22.586 -35.225 65.216 1.00 22.92 478 SER A N 1
ATOM 3787 C CA . SER A 1 478 ? -23.979 -35.428 64.808 1.00 22.92 478 SER A CA 1
ATOM 3788 C C . SER A 1 478 ? -24.867 -34.731 65.853 1.00 22.92 478 SER A C 1
ATOM 3790 O O . SER A 1 478 ? -24.472 -34.736 67.015 1.00 22.92 478 SER A O 1
ATOM 3792 N N . LEU A 1 479 ? -26.054 -34.260 65.432 1.00 22.94 479 LEU A N 1
ATOM 3793 C CA . LEU A 1 479 ? -27.308 -34.223 66.217 1.00 22.94 479 LEU A CA 1
ATOM 3794 C C . LEU A 1 479 ? -27.316 -33.235 67.423 1.00 22.94 479 LEU A C 1
ATOM 3796 O O . LEU A 1 479 ? -26.382 -33.160 68.203 1.00 22.94 479 LEU A O 1
ATOM 3800 N N . ASP A 1 480 ? -28.333 -32.420 67.688 1.00 23.52 480 ASP A N 1
ATOM 3801 C CA . ASP A 1 480 ? -29.739 -32.546 67.344 1.00 23.52 480 ASP A CA 1
ATOM 3802 C C . ASP A 1 480 ? -30.519 -31.279 67.742 1.00 23.52 480 ASP A C 1
ATOM 3804 O O . ASP A 1 480 ? -30.116 -30.590 68.675 1.00 23.52 480 ASP A O 1
ATOM 3808 N N . PHE A 1 481 ? -31.629 -31.056 67.021 1.00 22.45 481 PHE A N 1
ATOM 3809 C CA . PHE A 1 481 ? -32.970 -30.619 67.464 1.00 22.45 481 PHE A CA 1
ATOM 3810 C C . PHE A 1 481 ? -33.126 -29.455 68.478 1.00 22.45 481 PHE A C 1
ATOM 3812 O O . PHE A 1 481 ? -32.433 -29.345 69.476 1.00 22.45 481 PHE A O 1
ATOM 3819 N N . GLN A 1 482 ? -34.109 -28.562 68.356 1.00 24.31 482 GLN A N 1
ATOM 3820 C CA . GLN A 1 482 ? -35.472 -28.741 67.851 1.00 24.31 482 GLN A CA 1
ATOM 3821 C C . GLN A 1 482 ? -36.122 -27.350 67.684 1.00 24.31 482 GLN A C 1
ATOM 3823 O O . GLN A 1 482 ? -35.829 -26.446 68.465 1.00 24.31 482 GLN A O 1
ATOM 3828 N N . ASP A 1 483 ? -37.060 -27.277 66.731 1.00 24.47 483 ASP A N 1
ATOM 3829 C CA . ASP A 1 483 ? -38.352 -26.576 66.850 1.00 24.47 483 ASP A CA 1
ATOM 3830 C C . ASP A 1 483 ? -38.415 -25.040 66.794 1.00 24.47 483 ASP A C 1
ATOM 3832 O O . ASP A 1 483 ? -37.712 -24.330 67.500 1.00 24.47 483 ASP A O 1
ATOM 3836 N N . PHE A 1 484 ? -39.299 -24.387 66.038 1.00 21.55 484 PHE A N 1
ATOM 3837 C CA . PHE A 1 48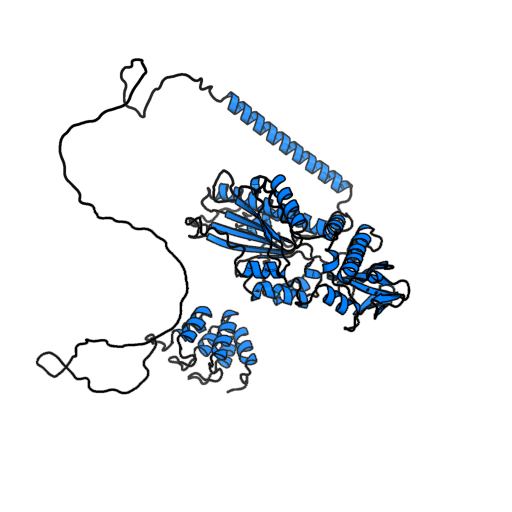4 ? -40.389 -24.699 65.092 1.00 21.55 484 PHE A CA 1
ATOM 3838 C C . PHE A 1 484 ? -40.469 -23.404 64.219 1.00 21.55 484 PHE A C 1
ATOM 3840 O O . PHE A 1 484 ? -40.146 -22.332 64.723 1.00 21.55 484 PHE A O 1
ATOM 3847 N N . ASP A 1 485 ? -40.980 -23.274 63.004 1.00 23.73 485 ASP A N 1
ATOM 3848 C CA . ASP A 1 485 ? -41.371 -24.099 61.862 1.00 23.73 485 ASP A CA 1
ATOM 3849 C C . ASP A 1 485 ? -42.214 -23.153 60.967 1.00 23.73 485 ASP A C 1
ATOM 3851 O O . ASP A 1 485 ? -42.615 -22.064 61.391 1.00 23.73 485 ASP A O 1
ATOM 3855 N N . PHE A 1 486 ? -42.528 -23.636 59.770 1.00 21.80 486 PHE A N 1
ATOM 3856 C CA . PHE A 1 486 ? -43.429 -23.112 58.741 1.00 21.80 486 PHE A CA 1
ATOM 3857 C C . PHE A 1 486 ? -42.909 -22.046 57.772 1.00 21.80 486 PHE A C 1
ATOM 3859 O O . PHE A 1 486 ? -42.658 -20.905 58.138 1.00 21.80 486 PHE A O 1
ATOM 3866 N N . ALA A 1 487 ? -42.952 -22.247 56.454 1.00 22.53 487 ALA A N 1
ATOM 3867 C CA . ALA A 1 487 ? -42.803 -23.398 55.550 1.00 22.53 487 ALA A CA 1
ATOM 3868 C C . ALA A 1 487 ? -42.976 -22.816 54.132 1.00 22.53 487 ALA A C 1
ATOM 3870 O O . ALA A 1 487 ? -43.817 -21.944 53.906 1.00 22.53 487 ALA A O 1
ATOM 3871 N N . LEU A 1 488 ? -42.169 -23.310 53.193 1.00 24.92 488 LEU A N 1
ATOM 3872 C CA . LEU A 1 488 ? -42.280 -23.111 51.741 1.00 24.92 488 LEU A CA 1
ATOM 3873 C C . LEU A 1 488 ? -43.418 -24.012 51.166 1.00 24.92 488 LEU A C 1
ATOM 3875 O O . LEU A 1 488 ? -44.121 -24.650 51.951 1.00 24.92 488 LEU A O 1
ATOM 3879 N N . PRO A 1 489 ? -43.622 -24.121 49.832 1.00 26.66 489 PRO A N 1
ATOM 3880 C CA . PRO A 1 489 ? -42.697 -24.943 49.048 1.00 26.66 489 PRO A CA 1
ATOM 3881 C C . PRO A 1 489 ? -42.288 -24.371 47.680 1.00 26.66 489 PRO A C 1
ATOM 3883 O O . PRO A 1 489 ? -43.062 -23.794 46.918 1.00 26.66 489 PRO A O 1
ATOM 3886 N N . THR A 1 490 ? -41.014 -24.615 47.410 1.00 22.91 490 THR A N 1
ATOM 3887 C CA . THR A 1 490 ? -40.297 -24.688 46.137 1.00 22.91 490 THR A CA 1
ATOM 3888 C C . THR A 1 490 ? -40.606 -25.983 45.372 1.00 22.91 490 THR A C 1
ATOM 3890 O O . THR A 1 490 ? -41.054 -26.934 46.001 1.00 22.91 490 THR A O 1
ATOM 3893 N N . ASN A 1 491 ? -40.314 -25.961 44.057 1.00 25.30 491 ASN A N 1
ATOM 3894 C CA . ASN A 1 491 ? -39.600 -26.924 43.176 1.00 25.30 491 ASN A CA 1
ATOM 3895 C C . ASN A 1 491 ? -39.689 -28.453 43.470 1.00 25.30 491 ASN A C 1
ATOM 3897 O O . ASN A 1 491 ? -39.904 -28.871 44.590 1.00 25.30 491 ASN A O 1
ATOM 3901 N N . GLU A 1 492 ? -39.524 -29.398 42.545 1.00 25.06 492 GLU A N 1
ATOM 3902 C CA . GLU A 1 492 ? -38.439 -29.672 41.588 1.00 25.06 492 GLU A CA 1
ATOM 3903 C C . GLU A 1 492 ? -38.893 -30.849 40.689 1.00 25.06 492 GLU A C 1
ATOM 3905 O O . GLU A 1 492 ? -39.809 -31.578 41.059 1.00 25.06 492 GLU A O 1
ATOM 3910 N N . GLU A 1 493 ? -38.242 -31.081 39.543 1.00 24.56 493 GLU A N 1
ATOM 3911 C CA . GLU A 1 493 ? -37.321 -32.228 39.415 1.00 24.56 493 GLU A CA 1
ATOM 3912 C C . GLU A 1 493 ? -36.573 -32.250 38.070 1.00 24.56 493 GLU A C 1
ATOM 3914 O O . GLU A 1 493 ? -37.083 -31.884 37.011 1.00 24.56 493 GLU A O 1
ATOM 3919 N N . ASN A 1 494 ? -35.305 -32.645 38.189 1.00 22.88 494 ASN A N 1
ATOM 3920 C CA . ASN A 1 494 ? -34.219 -32.667 37.214 1.00 22.88 494 ASN A CA 1
ATOM 3921 C C . ASN A 1 494 ? -34.137 -33.998 36.443 1.00 22.88 494 ASN A C 1
ATOM 3923 O O . ASN A 1 494 ? -34.487 -35.045 36.976 1.00 22.88 494 ASN A O 1
ATOM 3927 N N . SER A 1 495 ? -33.513 -33.981 35.259 1.00 23.08 495 SER A N 1
ATOM 3928 C CA . SER A 1 495 ? -32.360 -34.839 34.864 1.00 23.08 495 SER A CA 1
ATOM 3929 C C . SER A 1 495 ? -32.135 -34.724 33.343 1.00 23.08 495 SER A C 1
ATOM 3931 O O . SER A 1 495 ? -33.047 -34.932 32.555 1.00 23.08 495 SER A O 1
ATOM 3933 N N . VAL A 1 496 ? -31.055 -34.078 32.891 1.00 23.19 496 VAL A N 1
ATOM 3934 C CA . VAL A 1 496 ? -29.716 -34.629 32.572 1.00 23.19 496 VAL A CA 1
ATOM 3935 C C . VAL A 1 496 ? -29.736 -35.670 31.445 1.00 23.19 496 VAL A C 1
ATOM 3937 O O . VAL A 1 496 ? -30.146 -36.800 31.670 1.00 23.19 496 VAL A O 1
ATOM 3940 N N . LEU A 1 497 ? -29.192 -35.289 30.280 1.00 22.50 497 LEU A N 1
ATOM 3941 C CA . LEU A 1 497 ? -28.156 -36.011 29.522 1.00 22.50 497 LEU A CA 1
ATOM 3942 C C . LEU A 1 497 ? -27.586 -35.071 28.436 1.00 22.50 497 LEU A C 1
ATOM 3944 O O . LEU A 1 497 ? -28.339 -34.435 27.702 1.00 22.50 497 LEU A O 1
ATOM 3948 N N . ASP A 1 498 ? -26.258 -34.975 28.389 1.00 23.30 498 ASP A N 1
ATOM 3949 C CA . ASP A 1 498 ? -25.442 -34.218 27.422 1.00 23.30 498 ASP A CA 1
ATOM 3950 C C . ASP A 1 498 ? -24.763 -35.224 26.435 1.00 23.30 498 ASP A C 1
ATOM 3952 O O . ASP A 1 498 ? -25.110 -36.407 26.469 1.00 23.30 498 ASP A O 1
ATOM 3956 N N . PRO A 1 499 ? -23.841 -34.849 25.526 1.00 36.78 499 PRO A N 1
ATOM 3957 C CA . PRO A 1 499 ? -24.064 -34.800 24.083 1.00 36.78 499 PRO A CA 1
ATOM 3958 C C . PRO A 1 499 ? -23.074 -35.697 23.289 1.00 36.78 499 PRO A C 1
ATOM 3960 O O . PRO A 1 499 ? -22.192 -36.341 23.848 1.00 36.78 499 PRO A O 1
ATOM 3963 N N . HIS A 1 500 ? -23.171 -35.643 21.955 1.00 25.12 500 HIS A N 1
ATOM 3964 C CA . HIS A 1 500 ? -22.257 -36.203 20.937 1.00 25.12 500 HIS A CA 1
ATOM 3965 C C . HIS A 1 500 ? -22.336 -37.700 20.601 1.00 25.12 500 HIS A C 1
ATOM 3967 O O . HIS A 1 500 ? -21.990 -38.556 21.403 1.00 25.12 500 HIS A O 1
ATOM 3973 N N . GLN A 1 501 ? -22.640 -37.967 19.323 1.00 24.11 501 GLN A N 1
ATOM 3974 C CA . GLN A 1 501 ? -21.942 -38.857 18.367 1.00 24.11 501 GLN A CA 1
ATOM 3975 C C . GLN A 1 501 ? -22.846 -39.004 17.123 1.00 24.11 501 GLN A C 1
ATOM 3977 O O . GLN A 1 501 ? -24.055 -39.096 17.279 1.00 24.11 501 GLN A O 1
ATOM 3982 N N . TRP A 1 502 ? -22.424 -39.090 15.862 1.00 23.09 502 TRP A N 1
ATOM 3983 C CA . TRP A 1 502 ? -21.230 -38.754 15.080 1.00 23.09 502 TRP A CA 1
ATOM 3984 C C . TRP A 1 502 ? -21.618 -39.075 13.608 1.00 23.09 502 TRP A C 1
ATOM 3986 O O . TRP A 1 502 ? -22.345 -40.032 13.379 1.00 23.09 502 TRP A O 1
ATOM 3996 N N . TYR A 1 503 ? -21.106 -38.293 12.648 1.00 22.89 503 TYR A N 1
ATOM 3997 C CA . TYR A 1 503 ? -20.875 -38.592 11.215 1.00 22.89 503 TYR A CA 1
ATOM 3998 C C . TYR A 1 503 ? -22.005 -39.038 10.242 1.00 22.89 503 TYR A C 1
ATOM 4000 O O . TYR A 1 503 ? -22.478 -40.163 10.256 1.00 22.89 503 TYR A O 1
ATOM 4008 N N . SER A 1 504 ? -22.276 -38.130 9.290 1.00 22.98 504 SER A N 1
ATOM 4009 C CA . SER A 1 504 ? -22.116 -38.240 7.820 1.00 22.98 504 SER A CA 1
ATOM 4010 C C . SER A 1 504 ? -22.684 -39.398 6.968 1.00 22.98 504 SER A C 1
ATOM 4012 O O . SER A 1 504 ? -22.372 -40.562 7.175 1.00 22.98 504 SER A O 1
ATOM 4014 N N . LEU A 1 505 ? -23.255 -38.945 5.832 1.00 23.27 505 LEU A N 1
ATOM 4015 C CA . LEU A 1 505 ? -23.390 -39.545 4.484 1.00 23.27 505 LEU A CA 1
ATOM 4016 C C . LEU A 1 505 ? -24.546 -40.528 4.211 1.00 23.27 505 LEU A C 1
ATOM 4018 O O . LEU A 1 505 ? -24.621 -41.597 4.800 1.00 23.27 505 LEU A O 1
ATOM 4022 N N . GLY A 1 506 ? -25.356 -40.204 3.187 1.00 21.91 506 GLY A N 1
ATOM 4023 C CA . GLY A 1 506 ? -26.131 -41.197 2.426 1.00 21.91 506 GLY A CA 1
ATOM 4024 C C . GLY A 1 506 ? -27.519 -40.759 1.937 1.00 21.91 506 GLY A C 1
ATOM 4025 O O . GLY A 1 506 ? -28.497 -40.964 2.634 1.00 21.91 506 GLY A O 1
ATOM 4026 N N . GLU A 1 507 ? -27.564 -40.195 0.728 1.00 23.61 507 GLU A N 1
ATOM 4027 C CA . GLU A 1 507 ? -28.538 -40.461 -0.357 1.00 23.61 507 GLU A CA 1
ATOM 4028 C C . GLU A 1 507 ? -30.083 -40.357 -0.174 1.00 23.61 507 GLU A C 1
ATOM 4030 O O . GLU A 1 507 ? -30.721 -41.039 0.615 1.00 23.61 507 GLU A O 1
ATOM 4035 N N . SER A 1 508 ? -30.673 -39.582 -1.103 1.00 22.52 508 SER A N 1
ATOM 4036 C CA . SER A 1 508 ? -31.944 -39.787 -1.843 1.00 22.52 508 SER A CA 1
ATOM 4037 C C . SER A 1 508 ? -33.321 -39.898 -1.135 1.00 22.52 508 SER A C 1
ATOM 4039 O O . SER A 1 508 ? -33.634 -40.876 -0.472 1.00 22.52 508 SER A O 1
ATOM 4041 N N . LEU A 1 509 ? -34.171 -38.897 -1.445 1.00 23.70 509 LEU A N 1
ATOM 4042 C CA . LEU A 1 509 ? -35.655 -38.819 -1.617 1.00 23.70 509 LEU A CA 1
ATOM 4043 C C . LEU A 1 509 ? -36.438 -40.140 -1.892 1.00 23.70 509 LEU A C 1
ATOM 4045 O O . LEU A 1 509 ? -35.794 -41.068 -2.376 1.00 23.70 509 LEU A O 1
ATOM 4049 N N . PRO A 1 510 ? -37.812 -40.225 -1.854 1.00 34.56 510 PRO A N 1
ATOM 4050 C CA . PRO A 1 510 ? -38.943 -39.331 -1.439 1.00 34.56 510 PRO A CA 1
ATOM 4051 C C . PRO A 1 510 ? -40.054 -40.151 -0.660 1.00 34.56 510 PRO A C 1
ATOM 4053 O O . PRO A 1 510 ? -39.662 -41.116 -0.010 1.00 34.56 510 PRO A O 1
ATOM 4056 N N . PRO A 1 511 ? -41.411 -39.962 -0.734 1.00 33.19 511 PRO A N 1
ATOM 4057 C CA . PRO A 1 511 ? -42.308 -38.837 -1.077 1.00 33.19 511 PRO A CA 1
ATOM 4058 C C . PRO A 1 511 ? -43.436 -38.531 -0.040 1.00 33.19 511 PRO A C 1
ATOM 4060 O O . PRO A 1 511 ? -43.672 -39.246 0.927 1.00 33.19 511 PRO A O 1
ATOM 4063 N N . ASN A 1 512 ? -44.176 -37.452 -0.332 1.00 26.50 512 ASN A N 1
ATOM 4064 C CA . ASN A 1 512 ? -45.491 -37.038 0.185 1.00 26.50 512 ASN A CA 1
ATOM 4065 C C . ASN A 1 512 ? -46.469 -38.150 0.623 1.00 26.50 512 ASN A C 1
ATOM 4067 O O . ASN A 1 512 ? -46.796 -39.022 -0.177 1.00 26.50 512 ASN A O 1
ATOM 4071 N N . THR A 1 513 ? -47.150 -37.914 1.753 1.00 24.41 513 THR A N 1
ATOM 4072 C CA . THR A 1 513 ? -48.603 -38.148 1.893 1.00 24.41 513 THR A CA 1
ATOM 4073 C C . THR A 1 513 ? -49.232 -37.115 2.831 1.00 24.41 513 THR A C 1
ATOM 4075 O O . THR A 1 513 ? -48.884 -36.999 4.000 1.00 24.41 513 THR A O 1
ATOM 4078 N N . SER A 1 514 ? -50.165 -36.366 2.255 1.00 24.16 514 SER A N 1
ATOM 4079 C CA . SER A 1 514 ? -51.111 -35.415 2.838 1.00 24.16 514 SER A CA 1
ATOM 4080 C C . SER A 1 514 ? -52.179 -36.068 3.725 1.00 24.16 514 SER A C 1
ATOM 4082 O O . SER A 1 514 ? -52.606 -37.181 3.419 1.00 24.16 514 SER A O 1
ATOM 4084 N N . GLY A 1 515 ? -52.744 -35.312 4.676 1.00 23.56 515 GLY A N 1
ATOM 4085 C CA . GLY A 1 515 ? -54.084 -35.599 5.205 1.00 23.56 515 GLY A CA 1
ATOM 4086 C C . GLY A 1 515 ? -54.445 -34.920 6.528 1.00 23.56 515 GLY A C 1
ATOM 4087 O O . GLY A 1 515 ? -54.393 -35.563 7.569 1.00 23.56 515 GLY A O 1
ATOM 4088 N N . ASP A 1 516 ? -54.872 -33.656 6.468 1.00 28.95 516 ASP A N 1
ATOM 4089 C CA . ASP A 1 516 ? -55.576 -32.938 7.543 1.00 28.95 516 ASP A CA 1
ATOM 4090 C C . ASP A 1 516 ? -57.012 -33.461 7.768 1.00 28.95 516 ASP A C 1
ATOM 4092 O O . ASP A 1 516 ? -57.702 -33.812 6.812 1.00 28.95 516 ASP A O 1
ATOM 4096 N N . TYR A 1 517 ? -57.505 -33.384 9.011 1.00 21.95 517 TYR A N 1
ATOM 4097 C CA . TYR A 1 517 ? -58.927 -33.284 9.412 1.00 21.95 517 TYR A CA 1
ATOM 4098 C C . TYR A 1 517 ? -58.931 -32.683 10.839 1.00 21.95 517 TYR A C 1
ATOM 4100 O O . TYR A 1 517 ? -58.103 -33.080 11.649 1.00 21.95 517 TYR A O 1
ATOM 4108 N N . ILE A 1 518 ? -59.716 -31.672 11.240 1.00 23.81 518 ILE A N 1
ATOM 4109 C CA . ILE A 1 518 ? -61.184 -31.510 11.228 1.00 23.81 518 ILE A CA 1
ATOM 4110 C C . ILE A 1 518 ? -61.557 -30.028 11.492 1.00 23.81 518 ILE A C 1
ATOM 4112 O O . ILE A 1 518 ? -60.975 -29.387 12.363 1.00 23.81 518 ILE A O 1
ATOM 4116 N N . GLY A 1 519 ? -62.581 -29.508 10.797 1.00 23.31 519 GLY A N 1
ATOM 4117 C CA . GLY A 1 519 ? -63.223 -28.200 11.042 1.00 23.31 519 GLY A CA 1
ATOM 4118 C C . GLY A 1 519 ? -64.628 -28.291 11.669 1.00 23.31 519 GLY A C 1
ATOM 4119 O O . GLY A 1 519 ? -65.127 -29.384 11.912 1.00 23.31 519 GLY A O 1
ATOM 4120 N N . THR A 1 520 ? -65.303 -27.147 11.880 1.00 21.47 520 THR A N 1
ATOM 4121 C CA . THR A 1 520 ? -66.756 -27.037 12.194 1.00 21.47 520 THR A CA 1
ATOM 4122 C C . THR A 1 520 ? -67.411 -25.768 11.568 1.00 21.47 520 THR A C 1
ATOM 4124 O O . THR A 1 520 ? -66.732 -24.784 11.294 1.00 21.47 520 THR A O 1
ATOM 4127 N N . THR A 1 521 ? -68.729 -25.817 11.280 1.00 23.92 521 THR A N 1
ATOM 4128 C CA . THR A 1 521 ? -69.585 -25.000 10.345 1.00 23.92 521 THR A CA 1
ATOM 4129 C C . THR A 1 521 ? -70.658 -24.061 11.023 1.00 23.92 521 THR A C 1
ATOM 4131 O O . THR A 1 521 ? -71.125 -24.455 12.091 1.00 23.92 521 THR A O 1
ATOM 4134 N N . ALA A 1 522 ? -71.157 -22.912 10.444 1.00 30.52 522 ALA A N 1
ATOM 4135 C CA . ALA A 1 522 ? -72.175 -21.954 11.055 1.00 30.52 522 ALA A CA 1
ATOM 4136 C C . ALA A 1 522 ? -73.155 -21.082 10.137 1.00 30.52 522 ALA A C 1
ATOM 4138 O O . ALA A 1 522 ? -72.774 -20.771 9.021 1.00 30.52 522 ALA A O 1
ATOM 4139 N N . SER A 1 523 ? -74.401 -20.717 10.639 1.00 33.72 523 SER A N 1
ATOM 4140 C CA . SER A 1 523 ? -75.802 -20.102 10.249 1.00 33.72 523 SER A CA 1
ATOM 4141 C C . SER A 1 523 ? -77.114 -20.681 9.438 1.00 33.72 523 SER A C 1
ATOM 4143 O O . SER A 1 523 ? -77.278 -20.478 8.251 1.00 33.72 523 SER A O 1
ATOM 4145 N N . SER A 1 524 ? -78.171 -21.336 9.974 1.00 26.11 524 SER A N 1
ATOM 4146 C CA . SER A 1 524 ? -79.481 -21.443 9.245 1.00 26.11 524 SER A CA 1
ATOM 4147 C C . SER A 1 524 ? -80.611 -21.188 10.209 1.00 26.11 524 SER A C 1
ATOM 4149 O O . SER A 1 524 ? -80.911 -22.028 11.041 1.00 26.11 524 SER A O 1
ATOM 4151 N N . VAL A 1 525 ? -81.132 -19.969 10.059 1.00 25.98 525 VAL A N 1
ATOM 4152 C CA . VAL A 1 525 ? -82.456 -19.459 10.419 1.00 25.98 525 VAL A CA 1
ATOM 4153 C C . VAL A 1 525 ? -83.063 -20.107 11.655 1.00 25.98 525 VAL A C 1
ATOM 4155 O O . VAL A 1 525 ? -83.638 -21.183 11.572 1.00 25.98 525 VAL A O 1
ATOM 4158 N N . ASP A 1 526 ? -82.885 -19.392 12.768 1.00 31.34 526 ASP A N 1
ATOM 4159 C CA . ASP A 1 526 ? -83.706 -19.431 13.978 1.00 31.34 526 ASP A CA 1
ATOM 4160 C C . ASP A 1 526 ? -84.380 -20.769 14.270 1.00 31.34 526 ASP A C 1
ATOM 4162 O O . ASP A 1 526 ? -85.582 -20.944 14.140 1.00 31.34 526 ASP A O 1
ATOM 4166 N N . GLU A 1 527 ? -83.565 -21.702 14.727 1.00 29.08 527 GLU A N 1
ATOM 4167 C CA . GLU A 1 527 ? -83.357 -21.848 16.164 1.00 29.08 527 GLU A CA 1
ATOM 4168 C C . GLU A 1 527 ? -81.851 -21.895 16.390 1.00 29.08 527 GLU A C 1
ATOM 4170 O O . GLU A 1 527 ? -81.232 -22.942 16.260 1.00 29.08 527 GLU A O 1
ATOM 4175 N N . THR A 1 528 ? -81.213 -20.755 16.670 1.00 38.72 528 THR A N 1
ATOM 4176 C CA . THR A 1 528 ? -79.800 -20.723 17.097 1.00 38.72 528 THR A CA 1
ATOM 4177 C C . THR A 1 528 ? -78.824 -21.581 16.233 1.00 38.72 528 THR A C 1
ATOM 4179 O O . THR A 1 528 ? -78.468 -22.684 16.630 1.00 38.72 528 THR A O 1
ATOM 4182 N N . SER A 1 529 ? -78.246 -21.036 15.137 1.00 30.38 529 SER A N 1
ATOM 4183 C CA . SER A 1 529 ? -77.007 -21.517 14.418 1.00 30.38 529 SER A CA 1
ATOM 4184 C C . SER A 1 529 ? -77.126 -22.346 13.081 1.00 30.38 529 SER A C 1
ATOM 4186 O O . SER A 1 529 ? -78.093 -23.038 12.851 1.00 30.38 529 SER A O 1
ATOM 4188 N N . ARG A 1 530 ? -76.069 -22.322 12.212 1.00 28.59 530 ARG A N 1
ATOM 4189 C CA . ARG A 1 530 ? -75.608 -23.213 11.026 1.00 28.59 530 ARG A CA 1
ATOM 4190 C C . ARG A 1 530 ? -75.910 -23.065 9.451 1.00 28.59 530 ARG A C 1
ATOM 4192 O O . ARG A 1 530 ? -76.892 -23.600 8.986 1.00 28.59 530 ARG A O 1
ATOM 4199 N N . ARG A 1 531 ? -75.065 -22.379 8.605 1.00 24.80 531 ARG A N 1
ATOM 4200 C CA . ARG A 1 531 ? -75.145 -21.786 7.207 1.00 24.80 531 ARG A CA 1
ATOM 4201 C C . ARG A 1 531 ? -74.004 -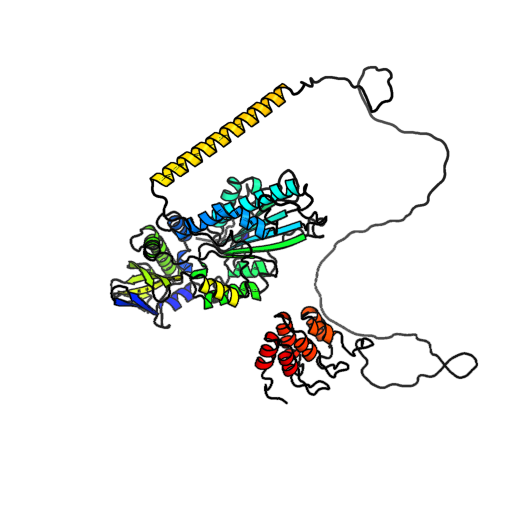22.401 6.457 1.00 24.80 531 ARG A C 1
ATOM 4203 O O . ARG A 1 531 ? -72.956 -22.763 6.988 1.00 24.80 531 ARG A O 1
ATOM 4210 N N . HIS A 1 532 ? -74.302 -22.542 5.194 1.00 26.39 532 HIS A N 1
ATOM 4211 C CA . HIS A 1 532 ? -73.767 -23.547 4.325 1.00 26.39 532 HIS A CA 1
ATOM 4212 C C . HIS A 1 532 ? -72.405 -23.168 3.740 1.00 26.39 532 HIS A C 1
ATOM 4214 O O . HIS A 1 532 ? -72.127 -22.003 3.462 1.00 26.39 532 HIS A O 1
ATOM 4220 N N . ARG A 1 533 ? -71.602 -24.197 3.449 1.00 23.98 533 ARG A N 1
ATOM 4221 C CA . ARG A 1 533 ? -70.551 -24.167 2.429 1.00 23.98 533 ARG A CA 1
ATOM 4222 C C . ARG A 1 533 ? -70.744 -25.376 1.515 1.00 23.98 533 ARG A C 1
ATOM 4224 O O . ARG A 1 533 ? -70.723 -26.506 1.989 1.00 23.98 533 ARG A O 1
ATOM 4231 N N . ALA A 1 534 ? -70.873 -25.127 0.215 1.00 23.16 534 ALA A N 1
ATOM 4232 C CA . ALA A 1 534 ? -70.605 -26.084 -0.852 1.00 23.16 534 ALA A CA 1
ATOM 4233 C C . ALA A 1 534 ? -69.735 -25.404 -1.932 1.00 23.16 534 ALA A C 1
ATOM 4235 O O . ALA A 1 534 ? -70.063 -24.312 -2.380 1.00 23.16 534 ALA A O 1
ATOM 4236 N N . LYS A 1 535 ? -68.643 -26.100 -2.295 1.00 25.48 535 LYS A N 1
ATOM 4237 C CA . LYS A 1 535 ? -67.896 -26.166 -3.578 1.00 25.48 535 LYS A CA 1
ATOM 4238 C C . LYS A 1 535 ? -67.201 -24.917 -4.194 1.00 25.48 535 LYS A C 1
ATOM 4240 O O . LYS A 1 535 ? -67.822 -24.073 -4.820 1.00 25.48 535 LYS A O 1
ATOM 4245 N N . LEU A 1 536 ? -65.866 -24.912 -4.012 1.00 24.91 536 LEU A N 1
ATOM 4246 C CA . LEU A 1 536 ? -64.709 -24.738 -4.944 1.00 24.91 536 LEU A CA 1
ATOM 4247 C C . LEU A 1 536 ? -65.018 -24.554 -6.456 1.00 24.91 536 LEU A C 1
ATOM 4249 O O . LEU A 1 536 ? -65.937 -25.209 -6.935 1.00 24.91 536 LEU A O 1
ATOM 4253 N N . THR A 1 537 ? -64.307 -23.763 -7.289 1.00 25.78 537 THR A N 1
ATOM 4254 C CA . THR A 1 537 ? -62.868 -23.345 -7.438 1.00 25.78 537 THR A CA 1
ATOM 4255 C C . THR A 1 537 ? -62.746 -22.047 -8.300 1.00 25.78 537 THR A C 1
ATOM 4257 O O . THR A 1 537 ? -63.747 -21.689 -8.914 1.00 25.78 537 THR A O 1
ATOM 4260 N N . PRO A 1 538 ? -61.552 -21.469 -8.607 1.00 34.03 538 PRO A N 1
ATOM 4261 C CA . PRO A 1 538 ? -60.369 -21.149 -7.791 1.00 34.03 538 PRO A CA 1
ATOM 4262 C C . PRO A 1 538 ? -59.965 -19.652 -7.931 1.00 34.03 538 PRO A C 1
ATOM 4264 O O . PRO A 1 538 ? -59.968 -19.100 -9.029 1.00 34.03 538 PRO A O 1
ATOM 4267 N N . GLN A 1 539 ? -59.546 -18.980 -6.854 1.00 24.06 539 GLN A N 1
ATOM 4268 C CA . GLN A 1 539 ? -58.926 -17.650 -6.963 1.00 24.06 539 GLN A CA 1
ATOM 4269 C C . GLN A 1 539 ? -57.898 -17.406 -5.853 1.00 24.06 539 GLN A C 1
ATOM 4271 O O . GLN A 1 539 ? -58.169 -17.674 -4.682 1.00 24.06 539 GLN A O 1
ATOM 4276 N N . ASN A 1 540 ? -56.740 -16.886 -6.281 1.00 35.19 540 ASN A N 1
ATOM 4277 C CA . ASN A 1 540 ? -55.728 -16.134 -5.534 1.00 35.19 540 ASN A CA 1
ATOM 4278 C C . ASN A 1 540 ? -56.209 -15.574 -4.196 1.00 35.19 540 ASN A C 1
ATOM 4280 O O . ASN A 1 540 ? -57.185 -14.825 -4.180 1.00 35.19 540 ASN A O 1
ATOM 4284 N N . GLN A 1 541 ? -55.458 -15.812 -3.116 1.00 31.06 541 GLN A N 1
ATOM 4285 C CA . GLN A 1 541 ? -55.642 -15.117 -1.839 1.00 31.06 541 GLN A CA 1
ATOM 4286 C C . GLN A 1 541 ? -54.336 -15.028 -1.021 1.00 31.06 541 GLN A C 1
ATOM 4288 O O . GLN A 1 541 ? -53.422 -15.814 -1.250 1.00 31.06 541 GLN A O 1
ATOM 4293 N N . PRO A 1 542 ? -54.207 -14.012 -0.140 1.00 37.19 542 PRO A N 1
ATOM 4294 C CA . PRO A 1 542 ? -53.263 -12.917 -0.369 1.00 37.19 542 PRO A CA 1
ATOM 4295 C C . PRO A 1 542 ? -52.325 -12.644 0.820 1.00 37.19 542 PRO A C 1
ATOM 4297 O O . PRO A 1 542 ? -52.695 -12.799 1.984 1.00 37.19 542 PRO A O 1
ATOM 4300 N N . HIS A 1 543 ? -51.135 -12.111 0.546 1.00 38.72 543 HIS A N 1
ATOM 4301 C CA . HIS A 1 543 ? -50.250 -11.587 1.588 1.00 38.72 543 HIS A CA 1
ATOM 4302 C C . HIS A 1 543 ? -50.735 -10.195 2.057 1.00 38.72 543 HIS A C 1
ATOM 4304 O O . HIS A 1 543 ? -50.608 -9.190 1.364 1.00 38.72 543 HIS A O 1
ATOM 4310 N N . THR A 1 544 ? -51.406 -10.197 3.213 1.00 35.25 544 THR A N 1
ATOM 4311 C CA . THR A 1 544 ? -51.610 -9.109 4.198 1.00 35.25 544 THR A CA 1
ATOM 4312 C C . THR A 1 544 ? -51.682 -7.652 3.686 1.00 35.25 544 THR A C 1
ATOM 4314 O O . THR A 1 544 ? -50.730 -6.876 3.743 1.00 35.25 544 THR A O 1
ATOM 4317 N N . ARG A 1 545 ? -52.894 -7.215 3.305 1.00 37.84 545 ARG A N 1
ATOM 4318 C CA . ARG A 1 545 ? -53.258 -5.791 3.131 1.00 37.84 545 ARG A CA 1
ATOM 4319 C C . ARG A 1 545 ? -53.414 -5.086 4.488 1.00 37.84 545 ARG A C 1
ATOM 4321 O O . ARG A 1 545 ? -54.285 -5.450 5.277 1.00 37.84 545 ARG A O 1
ATOM 4328 N N . SER A 1 546 ? -52.635 -4.030 4.724 1.00 39.53 546 SER A N 1
ATOM 4329 C CA . SER A 1 546 ? -52.846 -3.090 5.836 1.00 39.53 546 SER A CA 1
ATOM 4330 C C . SER A 1 546 ? -54.079 -2.204 5.581 1.00 39.53 546 SER A C 1
ATOM 4332 O O . SER A 1 546 ? -54.234 -1.615 4.506 1.00 39.53 546 SER A O 1
ATOM 4334 N N . LYS A 1 547 ? -54.984 -2.113 6.566 1.00 47.00 547 LYS A N 1
ATOM 4335 C CA . LYS A 1 547 ? -56.232 -1.332 6.501 1.00 47.00 547 LYS A CA 1
ATOM 4336 C C . LYS A 1 547 ? -55.954 0.169 6.687 1.00 47.00 547 LYS A C 1
ATOM 4338 O O . LYS A 1 547 ? -56.032 0.669 7.803 1.00 47.00 547 LYS A O 1
ATOM 4343 N N . SER A 1 548 ? -55.630 0.867 5.595 1.00 54.09 548 SER A N 1
ATOM 4344 C CA . SER A 1 548 ? -56.074 2.254 5.291 1.00 54.09 548 SER A CA 1
ATOM 4345 C C . SER A 1 548 ? -55.356 2.894 4.089 1.00 54.09 548 SER A C 1
ATOM 4347 O O . SER A 1 548 ? -55.864 3.872 3.556 1.00 54.09 548 SER A O 1
ATOM 4349 N N . SER A 1 549 ? -54.233 2.344 3.605 1.00 61.44 549 SER A N 1
ATOM 4350 C CA . SER A 1 549 ? -53.468 2.914 2.471 1.00 61.44 549 SER A CA 1
ATOM 4351 C C . SER A 1 549 ? -53.309 1.986 1.260 1.00 61.44 549 SER A C 1
ATOM 4353 O O . SER A 1 549 ? -52.797 2.406 0.228 1.00 61.44 549 SER A O 1
ATOM 4355 N N . GLY A 1 550 ? -53.719 0.717 1.364 1.00 74.94 550 GLY A N 1
ATOM 4356 C CA . GLY A 1 550 ? -53.542 -0.275 0.293 1.00 74.94 550 GLY A CA 1
ATOM 4357 C C . GLY A 1 550 ? -52.090 -0.718 0.062 1.00 74.94 550 GLY A C 1
ATOM 4358 O O . GLY A 1 550 ? -51.859 -1.581 -0.776 1.00 74.94 550 GLY A O 1
ATOM 4359 N N . ARG A 1 551 ? -51.120 -0.182 0.815 1.00 83.12 551 ARG A N 1
ATOM 4360 C CA . ARG A 1 551 ? -49.692 -0.493 0.669 1.00 83.12 551 ARG A CA 1
ATOM 4361 C C . ARG A 1 551 ? -49.372 -1.916 1.127 1.00 83.12 551 ARG A C 1
ATOM 4363 O O . ARG A 1 551 ? -49.744 -2.315 2.233 1.00 83.12 551 ARG A O 1
ATOM 4370 N N . SER A 1 552 ? -48.649 -2.657 0.288 1.00 89.62 552 SER A N 1
ATOM 4371 C CA . SER A 1 552 ? -48.072 -3.962 0.640 1.00 89.62 552 SER A CA 1
ATOM 4372 C C . SER A 1 552 ? -46.784 -3.805 1.459 1.00 89.62 552 SER A C 1
ATOM 4374 O O . SER A 1 552 ? -46.185 -2.727 1.489 1.00 89.62 552 SER A O 1
ATOM 4376 N N . ALA A 1 553 ? -46.316 -4.889 2.088 1.00 86.56 553 ALA A N 1
ATOM 4377 C CA . ALA A 1 553 ? -45.022 -4.909 2.780 1.00 86.56 553 ALA A CA 1
ATOM 4378 C C . ALA A 1 553 ? -43.865 -4.464 1.863 1.00 86.56 553 ALA A C 1
ATOM 4380 O O . ALA A 1 553 ? -42.965 -3.751 2.304 1.00 86.56 553 ALA A O 1
ATOM 4381 N N . LEU A 1 554 ? -43.946 -4.794 0.569 1.00 92.25 554 LEU A N 1
ATOM 4382 C CA . LEU A 1 554 ? -42.944 -4.418 -0.424 1.00 92.25 554 LEU A CA 1
ATOM 4383 C C . LEU A 1 554 ? -42.921 -2.906 -0.698 1.00 92.25 554 LEU A C 1
ATOM 4385 O O . LEU A 1 554 ? -41.850 -2.356 -0.916 1.00 92.25 554 LEU A O 1
ATOM 4389 N N . HIS A 1 555 ? -44.055 -2.201 -0.591 1.00 93.06 555 HIS A N 1
ATOM 4390 C CA . HIS A 1 555 ? -44.071 -0.732 -0.687 1.00 93.06 555 HIS A CA 1
ATOM 4391 C C . HIS A 1 555 ? -43.306 -0.078 0.462 1.00 93.06 555 HIS A C 1
ATOM 4393 O O . HIS A 1 555 ? -42.598 0.902 0.257 1.00 93.06 555 HIS A O 1
ATOM 4399 N N . LEU A 1 556 ? -43.473 -0.603 1.678 1.00 89.50 556 LEU A N 1
ATOM 4400 C CA . LEU A 1 556 ? -42.829 -0.057 2.873 1.00 89.50 556 LEU A CA 1
ATOM 4401 C C . LEU A 1 556 ? -41.325 -0.356 2.872 1.00 89.50 556 LEU A C 1
ATOM 4403 O O . LEU A 1 556 ? -40.523 0.519 3.194 1.00 89.50 556 LEU A O 1
ATOM 4407 N N . ALA A 1 557 ? -40.940 -1.566 2.460 1.00 90.44 557 ALA A N 1
ATOM 4408 C CA . ALA A 1 557 ? -39.540 -1.940 2.291 1.00 90.44 557 ALA A CA 1
ATOM 4409 C C . ALA A 1 557 ? -38.863 -1.096 1.195 1.00 90.44 557 ALA A C 1
ATOM 4411 O O . ALA A 1 557 ? -37.783 -0.555 1.418 1.00 90.44 557 ALA A O 1
ATOM 4412 N N . ALA A 1 558 ? -39.536 -0.892 0.058 1.00 93.00 558 ALA A N 1
ATOM 4413 C CA . ALA A 1 558 ? -39.000 -0.095 -1.040 1.00 93.00 558 ALA A CA 1
ATOM 4414 C C . ALA A 1 558 ? -38.882 1.402 -0.698 1.00 93.00 558 ALA A C 1
ATOM 4416 O O . ALA A 1 558 ? -37.873 2.024 -1.009 1.00 93.00 558 ALA A O 1
ATOM 4417 N N . ALA A 1 559 ? -39.867 1.974 0.002 1.00 92.12 559 ALA A N 1
ATOM 4418 C CA . ALA A 1 559 ? -39.826 3.370 0.452 1.00 92.12 559 ALA A CA 1
ATOM 4419 C C . ALA A 1 559 ? -38.812 3.642 1.578 1.00 92.12 559 ALA A C 1
ATOM 4421 O O . ALA A 1 559 ? -38.527 4.799 1.865 1.00 92.12 559 ALA A O 1
ATOM 4422 N N . SER A 1 560 ? -38.325 2.603 2.262 1.00 87.12 560 SER A N 1
ATOM 4423 C CA . SER A 1 560 ? -37.305 2.734 3.311 1.00 87.12 560 SER A CA 1
ATOM 4424 C C . SER A 1 560 ? -35.891 2.421 2.821 1.00 87.12 560 SER A C 1
ATOM 4426 O O . SER A 1 560 ? -34.951 2.538 3.603 1.00 87.12 560 SER A O 1
ATOM 4428 N N . GLY A 1 561 ? -35.732 1.997 1.562 1.00 87.75 561 GLY A N 1
ATOM 4429 C CA . GLY A 1 561 ? -34.449 1.554 1.021 1.00 87.75 561 GLY A CA 1
ATOM 4430 C C . GLY A 1 561 ? -33.927 0.263 1.664 1.00 87.75 561 GLY A C 1
ATOM 4431 O O . GLY A 1 561 ? -32.746 -0.037 1.551 1.00 87.75 561 GLY A O 1
ATOM 4432 N N . ASN A 1 562 ? -34.762 -0.515 2.363 1.00 90.62 562 ASN A N 1
ATOM 4433 C CA . ASN A 1 562 ? -34.302 -1.711 3.068 1.00 90.62 562 ASN A CA 1
ATOM 4434 C C . ASN A 1 562 ? -34.148 -2.895 2.101 1.00 90.62 562 ASN A C 1
ATOM 4436 O O . ASN A 1 562 ? -35.082 -3.675 1.892 1.00 90.62 562 ASN A O 1
ATOM 4440 N N . ILE A 1 563 ? -32.949 -3.015 1.529 1.00 91.56 563 ILE A N 1
ATOM 4441 C CA . ILE A 1 563 ? -32.583 -4.013 0.515 1.00 91.56 563 ILE A CA 1
ATOM 4442 C C . ILE A 1 563 ? -32.878 -5.438 0.991 1.00 91.56 563 ILE A C 1
ATOM 4444 O O . ILE A 1 563 ? -33.462 -6.217 0.245 1.00 91.56 563 ILE A O 1
ATOM 4448 N N . GLU A 1 564 ? -32.534 -5.782 2.233 1.00 88.81 564 GLU A N 1
ATOM 4449 C CA . GLU A 1 564 ? -32.700 -7.149 2.740 1.00 88.81 564 GLU A CA 1
ATOM 4450 C C . GLU A 1 564 ? -34.172 -7.512 2.951 1.00 88.81 564 GLU A C 1
ATOM 4452 O O . GLU A 1 564 ? -34.593 -8.624 2.630 1.00 88.81 564 GLU A O 1
ATOM 4457 N N . CYS A 1 565 ? -34.999 -6.557 3.387 1.00 85.31 565 CYS A N 1
ATOM 4458 C CA . CYS A 1 565 ? -36.445 -6.766 3.418 1.00 85.31 565 CYS A CA 1
ATOM 4459 C C . CYS A 1 565 ? -37.039 -6.891 2.009 1.00 85.31 565 CYS A C 1
ATOM 4461 O O . CYS A 1 565 ? -37.904 -7.739 1.800 1.00 85.31 565 CYS A O 1
ATOM 4463 N N . VAL A 1 566 ? -36.589 -6.086 1.040 1.00 92.00 566 VAL A N 1
ATOM 4464 C CA . VAL A 1 566 ? -37.030 -6.201 -0.362 1.00 92.00 566 VAL A CA 1
ATOM 4465 C C . VAL A 1 566 ? -36.643 -7.568 -0.928 1.00 92.00 566 VAL A C 1
ATOM 4467 O O . VAL A 1 566 ? -37.504 -8.260 -1.467 1.00 92.00 566 VAL A O 1
ATOM 4470 N N . ARG A 1 567 ? -35.396 -8.004 -0.723 1.00 91.81 567 ARG A N 1
ATOM 4471 C CA . ARG A 1 567 ? -34.886 -9.311 -1.151 1.00 91.81 567 ARG A CA 1
ATOM 4472 C C . ARG A 1 567 ? -35.712 -10.449 -0.566 1.00 91.81 567 ARG A C 1
ATOM 4474 O O . ARG A 1 567 ? -36.207 -11.283 -1.314 1.00 91.81 567 ARG A O 1
ATOM 4481 N N . ALA A 1 568 ? -35.914 -10.458 0.752 1.00 88.75 568 ALA A N 1
ATOM 4482 C CA . ALA A 1 568 ? -36.700 -11.492 1.420 1.00 88.75 568 ALA A CA 1
ATOM 4483 C C . ALA A 1 568 ? -38.143 -11.550 0.891 1.00 88.75 568 ALA A C 1
ATOM 4485 O O . ALA A 1 568 ? -38.671 -12.632 0.643 1.00 88.75 568 ALA A O 1
ATOM 4486 N N . LEU A 1 569 ? -38.776 -10.394 0.668 1.00 89.06 569 LEU A N 1
ATOM 4487 C CA . LEU A 1 569 ? -40.138 -10.328 0.137 1.00 89.06 569 LEU A CA 1
ATOM 4488 C C . LEU A 1 569 ? -40.223 -10.835 -1.310 1.00 89.06 569 LEU A C 1
ATOM 4490 O O . LEU A 1 569 ? -41.159 -11.563 -1.635 1.00 89.06 569 LEU A O 1
ATOM 4494 N N . LEU A 1 570 ? -39.254 -10.500 -2.164 1.00 89.69 570 LEU A N 1
ATOM 4495 C CA . LEU A 1 570 ? -39.207 -10.985 -3.548 1.00 89.69 570 LEU A CA 1
ATOM 4496 C C . LEU A 1 570 ? -38.951 -12.499 -3.617 1.00 89.69 570 LEU A C 1
ATOM 4498 O O . LEU A 1 570 ? -39.629 -13.188 -4.378 1.00 89.69 570 LEU A O 1
ATOM 4502 N N . THR A 1 571 ? -38.073 -13.039 -2.763 1.00 89.81 571 THR A N 1
ATOM 4503 C CA . THR A 1 571 ? -37.842 -14.493 -2.633 1.00 89.81 571 THR A CA 1
ATOM 4504 C C . THR A 1 571 ? -39.108 -15.249 -2.221 1.00 89.81 571 THR A C 1
ATOM 4506 O O . THR A 1 571 ? -39.296 -16.399 -2.606 1.00 89.81 571 THR A O 1
ATOM 4509 N N . HIS A 1 572 ? -40.010 -14.600 -1.482 1.00 88.44 572 HIS A N 1
ATOM 4510 C CA . HIS A 1 572 ? -41.323 -15.137 -1.119 1.00 88.44 572 HIS A CA 1
ATOM 4511 C C . HIS A 1 572 ? -42.447 -14.711 -2.082 1.00 88.44 572 HIS A C 1
ATOM 4513 O O . HIS A 1 572 ? -43.609 -14.634 -1.683 1.00 88.44 572 HIS A O 1
ATOM 4519 N N . ASN A 1 573 ? -42.116 -14.444 -3.351 1.00 86.38 573 ASN A N 1
ATOM 4520 C CA . ASN A 1 573 ? -43.066 -14.137 -4.424 1.00 86.38 573 ASN A CA 1
ATOM 4521 C C . ASN A 1 573 ? -43.982 -12.930 -4.136 1.00 86.38 573 ASN A C 1
ATOM 4523 O O . ASN A 1 573 ? -45.141 -12.909 -4.561 1.00 86.38 573 ASN A O 1
ATOM 4527 N N . ALA A 1 574 ? -43.488 -11.905 -3.432 1.00 88.06 574 ALA A N 1
ATOM 4528 C CA . ALA A 1 574 ? -44.225 -10.652 -3.305 1.00 88.06 574 ALA A CA 1
ATOM 4529 C C . ALA A 1 574 ? -44.466 -10.017 -4.684 1.00 88.06 574 ALA A C 1
ATOM 4531 O O . ALA A 1 574 ? -43.556 -9.907 -5.505 1.00 88.06 574 ALA A O 1
ATOM 4532 N N . ASP A 1 575 ? -45.697 -9.558 -4.921 1.00 87.56 575 ASP A N 1
ATOM 4533 C CA . ASP A 1 575 ? -46.055 -8.877 -6.163 1.00 87.56 575 ASP A CA 1
ATOM 4534 C C . ASP A 1 575 ? -45.364 -7.504 -6.246 1.00 87.56 575 ASP A C 1
ATOM 4536 O O . ASP A 1 575 ? -45.713 -6.547 -5.547 1.00 87.56 575 ASP A O 1
ATOM 4540 N N . MET A 1 576 ? -44.362 -7.436 -7.119 1.00 89.69 576 MET A N 1
ATOM 4541 C CA . MET A 1 576 ? -43.536 -6.260 -7.398 1.00 89.69 576 MET A CA 1
ATOM 4542 C C . MET A 1 576 ? -44.262 -5.143 -8.151 1.00 89.69 576 MET A C 1
ATOM 4544 O O . MET A 1 576 ? -43.781 -4.011 -8.156 1.00 89.69 576 MET A O 1
ATOM 4548 N N . ASN A 1 577 ? -45.416 -5.440 -8.755 1.00 91.44 577 ASN A N 1
ATOM 4549 C CA . ASN A 1 577 ? -46.272 -4.471 -9.437 1.00 91.44 577 ASN A CA 1
ATOM 4550 C C . ASN A 1 577 ? -47.589 -4.240 -8.678 1.00 91.44 577 ASN A C 1
ATOM 4552 O O . ASN A 1 577 ? -48.484 -3.575 -9.203 1.00 91.44 577 ASN A O 1
ATOM 4556 N N . ALA A 1 578 ? -47.705 -4.743 -7.440 1.00 90.69 578 ALA A N 1
ATOM 4557 C CA . ALA A 1 578 ? -48.860 -4.494 -6.588 1.00 90.69 578 ALA A CA 1
ATOM 4558 C C . ALA A 1 578 ? -49.093 -2.989 -6.455 1.00 90.69 578 ALA A C 1
ATOM 4560 O O . ALA A 1 578 ? -48.154 -2.246 -6.188 1.00 90.69 578 ALA A O 1
ATOM 4561 N N . THR A 1 579 ? -50.337 -2.545 -6.593 1.00 92.19 579 THR A N 1
ATOM 4562 C CA . THR A 1 579 ? -50.682 -1.128 -6.479 1.00 92.19 579 THR A CA 1
ATOM 4563 C C . THR A 1 579 ? -51.301 -0.801 -5.124 1.00 92.19 579 THR A C 1
ATOM 4565 O O . THR A 1 579 ? -52.117 -1.559 -4.586 1.00 92.19 579 THR A O 1
ATOM 4568 N N . ASP A 1 580 ? -50.908 0.339 -4.554 1.00 89.38 580 ASP A N 1
ATOM 4569 C CA . ASP A 1 580 ? -51.570 0.924 -3.390 1.00 89.38 580 ASP A CA 1
ATOM 4570 C C . ASP A 1 580 ? -52.867 1.668 -3.779 1.00 89.38 580 ASP A C 1
ATOM 4572 O O . ASP A 1 580 ? -53.304 1.651 -4.931 1.00 89.38 580 ASP A O 1
ATOM 4576 N N . ALA A 1 581 ? -53.528 2.320 -2.815 1.00 87.56 581 ALA A N 1
ATOM 4577 C CA . ALA A 1 581 ? -54.793 3.021 -3.067 1.00 87.56 581 ALA A CA 1
ATOM 4578 C C . ALA A 1 581 ? -54.685 4.192 -4.072 1.00 87.56 581 ALA A C 1
ATOM 4580 O O . ALA A 1 581 ? -55.707 4.658 -4.578 1.00 87.56 581 ALA A O 1
ATOM 4581 N N . LEU A 1 582 ? -53.471 4.668 -4.366 1.00 87.00 582 LEU A N 1
ATOM 4582 C CA . LEU A 1 582 ? -53.188 5.725 -5.338 1.00 87.00 582 LEU A CA 1
ATOM 4583 C C . LEU A 1 582 ? -52.710 5.168 -6.686 1.00 87.00 582 LEU A C 1
ATOM 4585 O O . LEU A 1 582 ? -52.305 5.943 -7.547 1.00 87.00 582 LEU A O 1
ATOM 4589 N N . GLY A 1 583 ? -52.734 3.847 -6.877 1.00 90.31 583 GLY A N 1
ATOM 4590 C CA . GLY A 1 583 ? -52.216 3.211 -8.087 1.00 90.31 583 GLY A CA 1
ATOM 4591 C C . GLY A 1 583 ? -50.691 3.123 -8.112 1.00 90.31 583 GLY A C 1
ATOM 4592 O O . GLY A 1 583 ? -50.117 2.797 -9.146 1.00 90.31 583 GLY A O 1
ATOM 4593 N N . ARG A 1 584 ? -50.013 3.417 -6.997 1.00 93.00 584 ARG A N 1
ATOM 4594 C CA . ARG A 1 584 ? -48.548 3.432 -6.934 1.00 93.00 584 ARG A CA 1
ATOM 4595 C C . ARG A 1 584 ? -48.019 2.033 -6.703 1.00 93.00 584 ARG A C 1
ATOM 4597 O O . ARG A 1 584 ? -48.552 1.324 -5.863 1.00 93.00 584 ARG A O 1
ATOM 4604 N N . THR A 1 585 ? -46.959 1.675 -7.416 1.00 95.75 585 THR A N 1
ATOM 4605 C CA . THR A 1 585 ? -46.212 0.421 -7.220 1.00 95.75 585 THR A CA 1
ATOM 4606 C C . THR A 1 585 ? -45.091 0.595 -6.182 1.00 95.75 585 THR A C 1
ATOM 4608 O O . THR A 1 585 ? -44.741 1.732 -5.842 1.00 95.75 585 THR A O 1
ATOM 4611 N N . PRO A 1 586 ? -44.439 -0.485 -5.705 1.00 95.94 586 PRO A N 1
ATOM 4612 C CA . PRO A 1 586 ? -43.233 -0.383 -4.883 1.00 95.94 586 PRO A CA 1
ATOM 4613 C C . PRO A 1 586 ? -42.140 0.496 -5.504 1.00 95.94 586 PRO A C 1
ATOM 4615 O O . PRO A 1 586 ? -41.457 1.222 -4.784 1.00 95.94 586 PRO A O 1
ATOM 4618 N N . LEU A 1 587 ? -42.026 0.512 -6.836 1.00 95.06 587 LEU A N 1
ATOM 4619 C CA . LEU A 1 587 ? -41.076 1.368 -7.544 1.00 95.06 587 LEU A CA 1
ATOM 4620 C C . LEU A 1 587 ? -41.452 2.859 -7.462 1.00 95.06 587 LEU A C 1
ATOM 4622 O O . LEU A 1 587 ? -40.572 3.695 -7.285 1.00 95.06 587 LEU A O 1
ATOM 4626 N N . HIS A 1 588 ? -42.747 3.200 -7.486 1.00 95.06 588 HIS A N 1
ATOM 4627 C CA . HIS A 1 588 ? -43.214 4.565 -7.198 1.00 95.06 588 HIS A CA 1
ATOM 4628 C C . HIS A 1 588 ? -42.932 4.958 -5.743 1.00 95.06 588 HIS A C 1
ATOM 4630 O O . HIS A 1 588 ? -42.568 6.098 -5.467 1.00 95.06 588 HIS A O 1
ATOM 4636 N N . ALA A 1 589 ? -43.094 4.024 -4.801 1.00 92.44 589 ALA A N 1
ATOM 4637 C CA . ALA A 1 589 ? -42.809 4.265 -3.389 1.00 92.44 589 ALA A CA 1
ATOM 4638 C C . ALA A 1 589 ? -41.309 4.521 -3.151 1.00 92.44 589 ALA A C 1
ATOM 4640 O O . ALA A 1 589 ? -40.956 5.449 -2.423 1.00 92.44 589 ALA A O 1
ATOM 4641 N N . CYS A 1 590 ? -40.441 3.764 -3.829 1.00 93.38 590 CYS A N 1
ATOM 4642 C CA . CYS A 1 590 ? -38.997 3.987 -3.853 1.00 93.38 590 CYS A CA 1
ATOM 4643 C C . CYS A 1 590 ? -38.637 5.333 -4.502 1.00 93.38 590 CYS A C 1
ATOM 4645 O O . CYS A 1 590 ? -37.867 6.101 -3.938 1.00 93.38 590 CYS A O 1
ATOM 4647 N N . ALA A 1 591 ? -39.238 5.664 -5.649 1.00 92.94 591 ALA A N 1
ATOM 4648 C CA . ALA A 1 591 ? -39.025 6.938 -6.336 1.00 92.94 591 ALA A CA 1
ATOM 4649 C C . ALA A 1 591 ? -39.493 8.153 -5.523 1.00 92.94 591 ALA A C 1
ATOM 4651 O O . ALA A 1 591 ? -38.884 9.215 -5.605 1.00 92.94 591 ALA A O 1
ATOM 4652 N N . ALA A 1 592 ? -40.540 8.004 -4.708 1.00 90.12 592 ALA A N 1
ATOM 4653 C CA . ALA A 1 592 ? -41.055 9.078 -3.863 1.00 90.12 592 ALA A CA 1
ATOM 4654 C C . ALA A 1 592 ? -40.167 9.382 -2.645 1.00 90.12 592 ALA A C 1
ATOM 4656 O O . ALA A 1 592 ? -40.140 10.524 -2.186 1.00 90.12 592 ALA A O 1
ATOM 4657 N N . ALA A 1 593 ? -39.479 8.371 -2.107 1.00 86.44 593 ALA A N 1
ATOM 4658 C CA . ALA A 1 593 ? -38.700 8.469 -0.869 1.00 86.44 593 ALA A CA 1
ATOM 4659 C C . ALA A 1 593 ? -37.174 8.445 -1.080 1.00 86.44 593 ALA A C 1
ATOM 4661 O O . ALA A 1 593 ? -36.425 8.728 -0.146 1.00 86.44 593 ALA A O 1
ATOM 4662 N N . GLY A 1 594 ? -36.716 8.093 -2.282 1.00 80.44 594 GLY A N 1
ATOM 4663 C CA . GLY A 1 594 ? -35.342 7.678 -2.517 1.00 80.44 594 GLY A CA 1
ATOM 4664 C C . GLY A 1 594 ? -34.307 8.790 -2.528 1.00 80.44 594 GLY A C 1
ATOM 4665 O O . GLY A 1 594 ? -34.108 9.449 -3.538 1.00 80.44 594 GLY A O 1
ATOM 4666 N N . ASN A 1 595 ? -33.564 8.913 -1.430 1.00 75.88 595 ASN A N 1
ATOM 4667 C CA . ASN A 1 595 ? -32.478 9.882 -1.260 1.00 75.88 595 ASN A CA 1
ATOM 4668 C C . ASN A 1 595 ? -31.128 9.242 -0.865 1.00 75.88 595 ASN A C 1
ATOM 4670 O O . ASN A 1 595 ? -30.200 9.950 -0.478 1.00 75.88 595 ASN A O 1
ATOM 4674 N N . THR A 1 596 ? -31.004 7.911 -0.947 1.00 81.25 596 THR A N 1
ATOM 4675 C CA . THR A 1 596 ? -29.778 7.164 -0.603 1.00 81.25 596 THR A CA 1
ATOM 4676 C C . THR A 1 596 ? -29.387 6.168 -1.697 1.00 81.25 596 THR A C 1
ATOM 4678 O O . THR A 1 596 ? -30.208 5.797 -2.536 1.00 81.25 596 THR A O 1
ATOM 4681 N N . ALA A 1 597 ? -28.141 5.686 -1.657 1.00 84.31 597 ALA A N 1
ATOM 4682 C CA . ALA A 1 597 ? -27.658 4.626 -2.546 1.00 84.31 597 ALA A CA 1
ATOM 4683 C C . ALA A 1 597 ? -28.451 3.312 -2.396 1.00 84.31 597 ALA A C 1
ATOM 4685 O O . ALA A 1 597 ? -28.624 2.586 -3.371 1.00 84.31 597 ALA A O 1
ATOM 4686 N N . ASP A 1 598 ? -29.012 3.036 -1.216 1.00 85.56 598 ASP A N 1
ATOM 4687 C CA . ASP A 1 598 ? -29.808 1.826 -0.995 1.00 85.56 598 ASP A CA 1
ATOM 4688 C C . ASP A 1 598 ? -31.094 1.819 -1.828 1.00 85.56 598 ASP A C 1
ATOM 4690 O O . ASP A 1 598 ? -31.515 0.775 -2.324 1.00 85.56 598 ASP A O 1
ATOM 4694 N N . HIS A 1 599 ? -31.685 2.992 -2.069 1.00 90.81 599 HIS A N 1
ATOM 4695 C CA . HIS A 1 599 ? -32.846 3.119 -2.949 1.00 90.81 599 HIS A CA 1
ATOM 4696 C C . HIS A 1 599 ? -32.489 2.830 -4.412 1.00 90.81 599 HIS A C 1
ATOM 4698 O O . HIS A 1 599 ? -33.308 2.270 -5.136 1.00 90.81 599 HIS A O 1
ATOM 4704 N N . VAL A 1 600 ? -31.259 3.130 -4.845 1.00 92.56 600 VAL A N 1
ATOM 4705 C CA . VAL A 1 600 ? -30.768 2.742 -6.179 1.00 92.56 600 VAL A CA 1
ATOM 4706 C C . VAL A 1 600 ? -30.660 1.222 -6.285 1.00 92.56 600 VAL A C 1
ATOM 4708 O O . VAL A 1 600 ? -31.111 0.640 -7.271 1.00 92.56 600 VAL A O 1
ATOM 4711 N N . SER A 1 601 ? -30.134 0.565 -5.251 1.00 92.94 601 SER A N 1
ATOM 4712 C CA . SER A 1 601 ? -30.065 -0.900 -5.182 1.00 92.94 601 SER A CA 1
ATOM 4713 C C . SER A 1 601 ? -31.453 -1.545 -5.154 1.00 92.94 601 SER A C 1
ATOM 4715 O O . SER A 1 601 ? -31.669 -2.562 -5.808 1.00 92.94 601 SER A O 1
ATOM 4717 N N . VAL A 1 602 ? -32.420 -0.942 -4.457 1.00 93.62 602 VAL A N 1
ATOM 4718 C CA . VAL A 1 602 ? -33.823 -1.385 -4.467 1.00 93.62 602 VAL A CA 1
ATOM 4719 C C . VAL A 1 602 ? -34.454 -1.222 -5.852 1.00 93.62 602 VAL A C 1
ATOM 4721 O O . VAL A 1 602 ? -35.134 -2.140 -6.305 1.00 93.62 602 VAL A O 1
ATOM 4724 N N . VAL A 1 603 ? -34.224 -0.101 -6.548 1.00 93.81 603 VAL A N 1
ATOM 4725 C CA . VAL A 1 603 ? -34.683 0.103 -7.937 1.00 93.81 603 VAL A CA 1
ATOM 4726 C C . VAL A 1 603 ? -34.119 -0.987 -8.840 1.00 93.81 603 VAL A C 1
ATOM 4728 O O . VAL A 1 603 ? -34.884 -1.644 -9.540 1.00 93.81 603 VAL A O 1
ATOM 4731 N N . GLN A 1 604 ? -32.808 -1.223 -8.779 1.00 93.69 604 GLN A N 1
ATOM 4732 C CA . GLN A 1 604 ? -32.148 -2.249 -9.580 1.00 93.69 604 GLN A CA 1
ATOM 4733 C C . GLN A 1 604 ? -32.725 -3.642 -9.288 1.00 93.69 604 GLN A C 1
ATOM 4735 O O . GLN A 1 604 ? -33.123 -4.345 -10.211 1.00 93.69 604 GLN A O 1
ATOM 4740 N N . MET A 1 605 ? -32.874 -3.995 -8.009 1.00 94.25 605 MET A N 1
ATOM 4741 C CA . MET A 1 605 ? -33.418 -5.285 -7.584 1.00 94.25 605 MET A CA 1
ATOM 4742 C C . MET A 1 605 ? -34.870 -5.488 -8.032 1.00 94.25 605 MET A C 1
ATOM 4744 O O . MET A 1 605 ? -35.220 -6.569 -8.502 1.00 94.25 605 MET A O 1
ATOM 4748 N N . LEU A 1 606 ? -35.725 -4.469 -7.912 1.00 92.69 606 LEU A N 1
ATOM 4749 C CA . LEU A 1 606 ? -37.113 -4.550 -8.373 1.00 92.69 606 LEU A CA 1
ATOM 4750 C C . LEU A 1 606 ? -37.178 -4.759 -9.892 1.00 92.69 606 LEU A C 1
ATOM 4752 O O . LEU A 1 606 ? -37.952 -5.591 -10.358 1.00 92.69 606 LEU A O 1
ATOM 4756 N N . ILE A 1 607 ? -36.350 -4.046 -10.657 1.00 92.88 607 ILE A N 1
ATOM 4757 C CA . ILE A 1 607 ? -36.312 -4.121 -12.124 1.00 92.88 607 ILE A CA 1
ATOM 4758 C C . ILE A 1 607 ? -35.775 -5.470 -12.604 1.00 92.88 607 ILE A C 1
ATOM 4760 O O . ILE A 1 607 ? -36.386 -6.089 -13.471 1.00 92.88 607 ILE A O 1
ATOM 4764 N N . GLU A 1 608 ? -34.689 -5.962 -12.008 1.00 91.38 608 GLU A N 1
ATOM 4765 C CA . GLU A 1 608 ? -34.116 -7.283 -12.309 1.00 91.38 608 GLU A CA 1
ATOM 4766 C C . GLU A 1 608 ? -35.105 -8.421 -12.048 1.00 91.38 608 GLU A C 1
ATOM 4768 O O . GLU A 1 608 ? -35.093 -9.428 -12.751 1.00 91.38 608 GLU A O 1
ATOM 4773 N N . ASN A 1 609 ? -35.996 -8.245 -11.069 1.00 88.25 609 ASN A N 1
ATOM 4774 C CA . ASN A 1 609 ? -37.044 -9.214 -10.771 1.00 88.25 609 ASN A CA 1
ATOM 4775 C C . ASN A 1 609 ? -38.299 -9.045 -11.647 1.00 88.25 609 ASN A C 1
ATOM 4777 O O . ASN A 1 609 ? -39.196 -9.878 -11.558 1.00 88.25 609 ASN A O 1
ATOM 4781 N N . GLY A 1 610 ? -38.355 -8.038 -12.529 1.00 87.06 610 GLY A N 1
ATOM 4782 C CA . GLY A 1 610 ? -39.441 -7.845 -13.498 1.00 87.06 610 GLY A CA 1
ATOM 4783 C C . GLY A 1 610 ? -40.460 -6.757 -13.141 1.00 87.06 610 GLY A C 1
ATOM 4784 O O . GLY A 1 610 ? -41.564 -6.740 -13.698 1.00 87.06 610 GLY A O 1
ATOM 4785 N N . ALA A 1 611 ? -40.139 -5.841 -12.222 1.00 92.19 611 ALA A N 1
ATOM 4786 C CA . ALA A 1 611 ? -40.993 -4.686 -11.961 1.00 92.19 611 ALA A CA 1
ATOM 4787 C C . ALA A 1 611 ? -41.065 -3.799 -13.209 1.00 92.19 611 ALA A C 1
ATOM 4789 O O . ALA A 1 611 ? -40.057 -3.546 -13.865 1.00 92.19 611 ALA A O 1
ATOM 4790 N N . SER A 1 612 ? -42.256 -3.302 -13.539 1.00 90.44 612 SER A N 1
ATOM 4791 C CA . SER A 1 612 ? -42.433 -2.440 -14.706 1.00 90.44 612 SER A CA 1
ATOM 4792 C C . SER A 1 612 ? -42.166 -0.975 -14.333 1.00 90.44 612 SER A C 1
ATOM 4794 O O . SER A 1 612 ? -42.906 -0.407 -13.521 1.00 90.44 612 SER A O 1
ATOM 4796 N N . PRO A 1 613 ? -41.151 -0.321 -14.936 1.00 90.81 613 PRO A N 1
ATOM 4797 C CA . PRO A 1 613 ? -40.857 1.086 -14.676 1.00 90.81 613 PRO A CA 1
ATOM 4798 C C . PRO A 1 613 ? -41.795 2.059 -15.396 1.00 90.81 613 PRO A C 1
ATOM 4800 O O . PRO A 1 613 ? -41.696 3.263 -15.181 1.00 90.81 613 PRO A O 1
ATOM 4803 N N . THR A 1 614 ? -42.692 1.562 -16.250 1.00 89.06 614 THR A N 1
ATOM 4804 C CA . THR A 1 614 ? -43.576 2.378 -17.097 1.00 89.06 614 THR A CA 1
ATOM 4805 C C . THR A 1 614 ? -45.012 2.448 -16.584 1.00 89.06 614 THR A C 1
ATOM 4807 O O . THR A 1 614 ? -45.841 3.131 -17.184 1.00 89.06 614 THR A O 1
ATOM 4810 N N . LEU A 1 615 ? -45.343 1.724 -15.509 1.00 90.75 615 LEU A N 1
ATOM 4811 C CA . LEU A 1 615 ? -46.671 1.796 -14.900 1.00 90.75 615 LEU A CA 1
ATOM 4812 C C . LEU A 1 615 ? -46.919 3.199 -14.355 1.00 90.75 615 LEU A C 1
ATOM 4814 O O . LEU A 1 615 ? -46.014 3.814 -13.802 1.00 90.75 615 LEU A O 1
ATOM 4818 N N . LYS A 1 616 ? -48.151 3.679 -14.506 1.00 92.25 616 LYS A N 1
ATOM 4819 C CA . LYS A 1 616 ? -48.577 5.000 -14.048 1.00 92.25 616 LYS A CA 1
ATOM 4820 C C . LYS A 1 616 ? -49.491 4.865 -12.845 1.00 92.25 616 LYS A C 1
ATOM 4822 O O . LYS A 1 616 ? -50.340 3.971 -12.814 1.00 92.25 616 LYS A O 1
ATOM 4827 N N . ASP A 1 617 ? -49.336 5.773 -11.891 1.00 91.62 617 ASP A N 1
ATOM 4828 C CA . ASP A 1 617 ? -50.271 5.908 -10.784 1.00 91.62 617 ASP A CA 1
ATOM 4829 C C . ASP A 1 617 ? -51.599 6.552 -11.237 1.00 91.62 617 ASP A C 1
ATOM 4831 O O . ASP A 1 617 ? -51.780 6.909 -12.405 1.00 91.62 617 ASP A O 1
ATOM 4835 N N . HIS A 1 618 ? -52.567 6.703 -10.328 1.00 91.56 618 HIS A N 1
ATOM 4836 C CA . HIS A 1 618 ? -53.887 7.260 -10.662 1.00 91.56 618 HIS A CA 1
ATOM 4837 C C . HIS A 1 618 ? -53.850 8.725 -11.133 1.00 91.56 618 HIS A C 1
ATOM 4839 O O . HIS A 1 618 ? -54.849 9.216 -11.655 1.00 91.56 618 HIS A O 1
ATOM 4845 N N . THR A 1 619 ? -52.727 9.426 -10.955 1.00 87.75 619 THR A N 1
ATOM 4846 C CA . THR A 1 619 ? -52.519 10.789 -11.469 1.00 87.75 619 THR A CA 1
ATOM 4847 C C . THR A 1 619 ? -51.868 10.807 -12.852 1.00 87.75 619 THR A C 1
ATOM 4849 O O . THR A 1 619 ? -51.670 11.875 -13.423 1.00 87.75 619 THR A O 1
ATOM 4852 N N . GLY A 1 620 ? -51.568 9.632 -13.414 1.00 89.19 620 GLY A N 1
ATOM 4853 C CA . GLY A 1 620 ? -50.869 9.488 -14.686 1.00 89.19 620 GLY A CA 1
ATOM 4854 C C . GLY A 1 620 ? -49.346 9.560 -14.562 1.00 89.19 620 GLY A C 1
ATOM 4855 O O . GLY A 1 620 ? -48.662 9.487 -15.577 1.00 89.19 620 GLY A O 1
ATOM 4856 N N . MET A 1 621 ? -48.794 9.666 -13.349 1.00 90.19 621 MET A N 1
ATOM 4857 C CA . MET A 1 621 ? -47.352 9.780 -13.139 1.00 90.19 621 MET A CA 1
ATOM 4858 C C . MET A 1 621 ? -46.703 8.402 -13.018 1.00 90.19 621 MET A C 1
ATOM 4860 O O . MET A 1 621 ? -47.094 7.599 -12.176 1.00 90.19 621 MET A O 1
ATOM 4864 N N . GLY A 1 622 ? -45.683 8.144 -13.838 1.00 92.19 622 GLY A N 1
ATOM 4865 C CA . GLY A 1 622 ? -44.771 7.007 -13.647 1.00 92.19 622 GLY A CA 1
ATOM 4866 C C . GLY A 1 622 ? -43.689 7.266 -12.578 1.00 92.19 622 GLY A C 1
ATOM 4867 O O . GLY A 1 622 ? -43.485 8.419 -12.184 1.00 92.19 622 GLY A O 1
ATOM 4868 N N . PRO A 1 623 ? -42.922 6.240 -12.154 1.00 93.50 623 PRO A N 1
ATOM 4869 C CA . PRO A 1 623 ? -41.867 6.366 -11.144 1.00 93.50 623 PRO A CA 1
ATOM 4870 C C . PRO A 1 623 ? -40.827 7.445 -11.472 1.00 93.50 623 PRO A C 1
ATOM 4872 O O . PRO A 1 623 ? -40.401 8.168 -10.576 1.00 93.50 623 PRO A O 1
ATOM 4875 N N . LEU A 1 624 ? -40.465 7.600 -12.751 1.00 93.12 624 LEU A N 1
ATOM 4876 C CA . LEU A 1 624 ? -39.516 8.621 -13.208 1.00 93.12 624 LEU A CA 1
ATOM 4877 C C . LEU A 1 624 ? -40.022 10.046 -12.921 1.00 93.12 624 LEU A C 1
ATOM 4879 O O . LEU A 1 624 ? -39.281 10.872 -12.393 1.00 93.12 624 LEU A O 1
ATOM 4883 N N . HIS A 1 625 ? -41.301 10.314 -13.197 1.00 92.25 625 HIS A N 1
ATOM 4884 C CA . HIS A 1 625 ? -41.929 11.611 -12.930 1.00 92.25 625 HIS A CA 1
ATOM 4885 C C . HIS A 1 625 ? -41.956 11.921 -11.437 1.00 92.25 625 HIS A C 1
ATOM 4887 O O . HIS A 1 625 ? -41.688 13.050 -11.041 1.00 92.25 625 HIS A O 1
ATOM 4893 N N . ILE A 1 626 ? -42.244 10.915 -10.607 1.00 91.44 626 ILE A N 1
ATOM 4894 C CA . ILE A 1 626 ? -42.246 11.072 -9.150 1.00 91.44 626 ILE A CA 1
ATOM 4895 C C . ILE A 1 626 ? -40.829 11.344 -8.629 1.00 91.44 626 ILE A C 1
ATOM 4897 O O . ILE A 1 626 ? -40.660 12.213 -7.777 1.00 91.44 626 ILE A O 1
ATOM 4901 N N . ALA A 1 627 ? -39.806 10.648 -9.139 1.00 92.31 627 ALA A N 1
ATOM 4902 C CA . ALA A 1 627 ? -38.417 10.910 -8.756 1.00 92.31 627 ALA A CA 1
ATOM 4903 C C . ALA A 1 627 ? -37.996 12.347 -9.110 1.00 92.31 627 ALA A C 1
ATOM 4905 O O . ALA A 1 627 ? -37.389 13.028 -8.283 1.00 92.31 627 ALA A O 1
ATOM 4906 N N . ALA A 1 628 ? -38.387 12.829 -10.295 1.00 91.12 628 ALA A N 1
ATOM 4907 C CA . ALA A 1 628 ? -38.129 14.198 -10.738 1.00 91.12 628 ALA A CA 1
ATOM 4908 C C . ALA A 1 628 ? -38.886 15.241 -9.895 1.00 91.12 628 ALA A C 1
ATOM 4910 O O . ALA A 1 628 ? -38.288 16.215 -9.448 1.00 91.12 628 ALA A O 1
ATOM 4911 N N . GLU A 1 629 ? -40.178 15.021 -9.616 1.00 91.31 629 GLU A N 1
ATOM 4912 C CA . GLU A 1 629 ? -41.002 15.904 -8.770 1.00 91.31 629 GLU A CA 1
ATOM 4913 C C . GLU A 1 629 ? -40.408 16.055 -7.359 1.00 91.31 629 GLU A C 1
ATOM 4915 O O . GLU A 1 629 ? -40.492 17.117 -6.743 1.00 91.31 629 GLU A O 1
ATOM 4920 N N . ARG A 1 630 ? -39.800 14.983 -6.836 1.00 87.69 630 ARG A N 1
ATOM 4921 C CA . ARG A 1 630 ? -39.254 14.925 -5.474 1.00 87.69 630 ARG A CA 1
ATOM 4922 C C . ARG A 1 630 ? -37.792 15.358 -5.363 1.00 87.69 630 ARG A C 1
ATOM 4924 O O . ARG A 1 630 ? -37.322 15.491 -4.237 1.00 87.69 630 ARG A O 1
ATOM 4931 N N . GLY A 1 631 ? -37.097 15.598 -6.478 1.00 87.19 631 GLY A N 1
ATOM 4932 C CA . GLY A 1 631 ? -35.665 15.933 -6.489 1.00 87.19 631 GLY A CA 1
ATOM 4933 C C . GLY A 1 631 ? -34.765 14.765 -6.069 1.00 87.19 631 GLY A C 1
ATOM 4934 O O . GLY A 1 631 ? -33.736 14.961 -5.427 1.00 87.19 631 GLY A O 1
ATOM 4935 N N . ASN A 1 632 ? -35.188 13.535 -6.363 1.00 89.50 632 ASN A N 1
ATOM 4936 C CA . ASN A 1 632 ? -34.489 12.312 -5.982 1.00 89.50 632 ASN A CA 1
ATOM 4937 C C . ASN A 1 632 ? -33.501 11.890 -7.083 1.00 89.50 632 ASN A C 1
ATOM 4939 O O . ASN A 1 632 ? -33.715 10.893 -7.778 1.00 89.50 632 ASN A O 1
ATOM 4943 N N . ASP A 1 633 ? -32.419 12.662 -7.230 1.00 90.88 633 ASP A N 1
ATOM 4944 C CA . ASP A 1 633 ? -31.475 12.591 -8.359 1.00 90.88 633 ASP A CA 1
ATOM 4945 C C . ASP A 1 633 ? -30.892 11.186 -8.582 1.00 90.88 633 ASP A C 1
ATOM 4947 O O . ASP A 1 633 ? -30.839 10.703 -9.709 1.00 90.88 633 ASP A O 1
ATOM 4951 N N . LEU A 1 634 ? -30.539 10.473 -7.508 1.00 86.75 634 LEU A N 1
ATOM 4952 C CA . LEU A 1 634 ? -29.957 9.127 -7.598 1.00 86.75 634 LEU A CA 1
ATOM 4953 C C . LEU A 1 634 ? -30.934 8.092 -8.178 1.00 86.75 634 LEU A C 1
ATOM 4955 O O . LEU A 1 634 ? -30.552 7.249 -8.991 1.00 86.75 634 LEU A O 1
ATOM 4959 N N . VAL A 1 635 ? -32.203 8.139 -7.764 1.00 89.81 635 VAL A N 1
ATOM 4960 C CA . VAL A 1 635 ? -33.237 7.229 -8.284 1.00 89.81 635 VAL A CA 1
ATOM 4961 C C . VAL A 1 635 ? -33.658 7.643 -9.692 1.00 89.81 635 VAL A C 1
ATOM 4963 O O . VAL A 1 635 ? -33.910 6.779 -10.532 1.00 89.81 635 VAL A O 1
ATOM 4966 N N . LEU A 1 636 ? -33.679 8.947 -9.974 1.00 91.12 636 LEU A N 1
ATOM 4967 C CA . LEU A 1 636 ? -33.930 9.483 -11.306 1.00 91.12 636 LEU A CA 1
ATOM 4968 C C . LEU A 1 636 ? -32.877 8.983 -12.310 1.00 91.12 636 LEU A C 1
ATOM 4970 O O . LEU A 1 636 ? -33.240 8.404 -13.333 1.00 91.12 636 LEU A O 1
ATOM 4974 N N . GLU A 1 637 ? -31.587 9.121 -11.991 1.00 90.25 637 GLU A N 1
ATOM 4975 C CA . GLU A 1 637 ? -30.481 8.617 -12.816 1.00 90.25 637 GLU A CA 1
ATOM 4976 C C . GLU A 1 637 ? -30.559 7.100 -13.021 1.00 90.25 637 GLU A C 1
ATOM 4978 O O . GLU A 1 637 ? -30.357 6.608 -14.135 1.00 90.25 637 GLU A O 1
ATOM 4983 N N . ALA A 1 638 ? -30.898 6.348 -11.969 1.00 90.19 638 ALA A N 1
ATOM 4984 C CA . ALA A 1 638 ? -31.055 4.901 -12.055 1.00 90.19 638 ALA A CA 1
ATOM 4985 C C . ALA A 1 638 ? -32.148 4.504 -13.060 1.00 90.19 638 ALA A C 1
ATOM 4987 O O . ALA A 1 638 ? -31.908 3.651 -13.915 1.00 90.19 638 ALA A O 1
ATOM 4988 N N . LEU A 1 639 ? -33.315 5.155 -13.003 1.00 88.94 639 LEU A N 1
ATOM 4989 C CA . LEU A 1 639 ? -34.434 4.902 -13.914 1.00 88.94 639 LEU A CA 1
ATOM 4990 C C . LEU A 1 639 ? -34.111 5.305 -15.364 1.00 88.94 639 LEU A C 1
ATOM 4992 O O . LEU A 1 639 ? -34.455 4.563 -16.284 1.00 88.94 639 LEU A O 1
ATOM 4996 N N . ILE A 1 640 ? -33.397 6.415 -15.585 1.00 90.12 640 ILE A N 1
ATOM 4997 C CA . ILE A 1 640 ? -32.937 6.825 -16.928 1.00 90.12 640 ILE A CA 1
ATOM 4998 C C . ILE A 1 640 ? -31.980 5.781 -17.511 1.00 90.12 640 ILE A C 1
ATOM 5000 O O . ILE A 1 640 ? -32.101 5.397 -18.674 1.00 90.12 640 ILE A O 1
ATOM 5004 N N . ARG A 1 641 ? -31.050 5.269 -16.699 1.00 88.88 641 ARG A N 1
ATOM 5005 C CA . ARG A 1 641 ? -30.062 4.267 -17.125 1.00 88.88 641 ARG A CA 1
ATOM 5006 C C . ARG A 1 641 ? -30.691 2.930 -17.526 1.00 88.88 641 ARG A C 1
ATOM 5008 O O . ARG A 1 641 ? -30.121 2.217 -18.344 1.00 88.88 641 ARG A O 1
ATOM 5015 N N . ILE A 1 642 ? -31.863 2.607 -16.981 1.00 83.12 642 ILE A N 1
ATOM 5016 C CA . ILE A 1 642 ? -32.655 1.421 -17.349 1.00 83.12 642 ILE A CA 1
ATOM 5017 C C . ILE A 1 642 ? -33.359 1.605 -18.714 1.00 83.12 642 ILE A C 1
ATOM 5019 O O . ILE A 1 642 ? -33.914 0.655 -19.260 1.00 83.12 642 ILE A O 1
ATOM 5023 N N . GLY A 1 643 ? -33.291 2.800 -19.313 1.00 79.12 643 GLY A N 1
ATOM 5024 C CA . GLY A 1 643 ? -33.858 3.089 -20.631 1.00 79.12 643 GLY A CA 1
ATOM 5025 C C . GLY A 1 643 ? -35.329 3.502 -20.590 1.00 79.12 643 GLY A C 1
ATOM 5026 O O . GLY A 1 643 ? -36.034 3.346 -21.585 1.00 79.12 643 GLY A O 1
ATOM 5027 N N . VAL A 1 644 ? -35.810 4.011 -19.4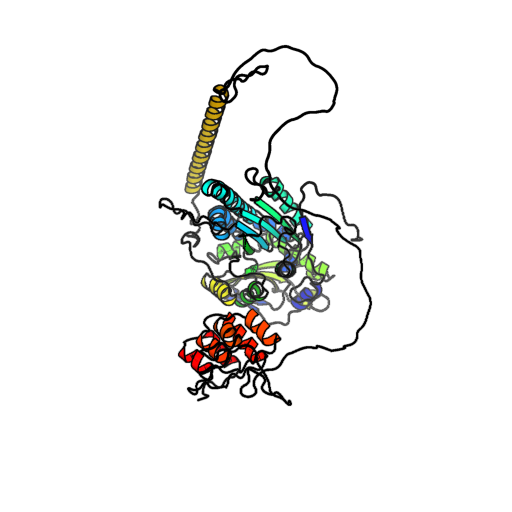51 1.00 84.00 644 VAL A N 1
ATOM 5028 C CA . VAL A 1 644 ? -37.151 4.604 -19.357 1.00 84.00 644 VAL A CA 1
ATOM 5029 C C . VAL A 1 644 ? -37.186 5.878 -20.203 1.00 84.00 644 VAL A C 1
ATOM 5031 O O . VAL A 1 644 ? -36.339 6.754 -20.029 1.00 84.00 644 VAL A O 1
ATOM 5034 N N . ASP A 1 645 ? -38.159 5.986 -21.112 1.00 79.81 645 ASP A N 1
ATOM 5035 C CA . ASP A 1 645 ? -38.326 7.183 -21.938 1.00 79.81 645 ASP A CA 1
ATOM 5036 C C . ASP A 1 645 ? -38.624 8.400 -21.055 1.00 79.81 645 ASP A C 1
ATOM 5038 O O . ASP A 1 645 ? -39.641 8.470 -20.362 1.00 79.81 645 ASP A O 1
ATOM 5042 N N . VAL A 1 646 ? -37.712 9.369 -21.100 1.00 81.62 646 VAL A N 1
ATOM 5043 C CA . VAL A 1 646 ? -37.782 10.617 -20.335 1.00 81.62 646 VAL A CA 1
ATOM 5044 C C . VAL A 1 646 ? -38.943 11.517 -20.763 1.00 81.62 646 VAL A C 1
ATOM 5046 O O . VAL A 1 646 ? -39.314 12.414 -20.012 1.00 81.62 646 VAL A O 1
ATOM 5049 N N . ASN A 1 647 ? -39.525 11.277 -21.944 1.00 78.75 647 ASN A N 1
ATOM 5050 C CA . ASN A 1 647 ? -40.658 12.031 -22.483 1.00 78.75 647 ASN A CA 1
ATOM 5051 C C . ASN A 1 647 ? -42.000 11.294 -22.342 1.00 78.75 647 ASN A C 1
ATOM 5053 O O . ASN A 1 647 ? -42.990 11.730 -22.932 1.00 78.75 647 ASN A O 1
ATOM 5057 N N . ALA A 1 648 ? -42.047 10.171 -21.618 1.00 67.88 648 ALA A N 1
ATOM 5058 C CA . ALA A 1 648 ? -43.244 9.345 -21.502 1.00 67.88 648 ALA A CA 1
ATOM 5059 C C . ALA A 1 648 ? -44.365 10.044 -20.704 1.00 67.88 648 ALA A C 1
ATOM 5061 O O . ALA A 1 648 ? -44.513 9.808 -19.513 1.00 67.88 648 ALA A O 1
ATOM 5062 N N . LEU A 1 649 ? -45.179 10.870 -21.367 1.00 54.88 649 LEU A N 1
ATOM 5063 C CA . LEU A 1 649 ? -46.357 11.549 -20.800 1.00 54.88 649 LEU A CA 1
ATOM 5064 C C . LEU A 1 649 ? -47.462 10.580 -20.418 1.00 54.88 649 LEU A C 1
ATOM 5066 O O . LEU A 1 649 ? -47.811 9.709 -21.252 1.00 54.88 649 LEU A O 1
#

Radius of gyration: 36.02 Å; chains: 1; bounding box: 108×69×107 Å

Organism: Aspergillus parasiticus (strain ATCC 56775 / NRRL 5862 / SRRC 143 / SU-1) (NCBI:txid1403190)

Secondary structure (DSSP, 8-state):
-----------SS---EEE---S--STTSS-HHHHHHHHHH--SPPEEEE-TTS-EEEE-EE--GGGGGTTTHHHHHHHHHT-TT-HHHHHHHHHHHHHHHHHHHHHTT-----TT-------S-PPEEEEEEEEET--STHHHHHHHHHHHHHHHHHHHHTTT-S-EEEEEEEEES-HHHHHHHHHHHHHH-GGGTSS-BTTBTT-EEEEEEEES-HHHHHHHHHTTTTS--GGG-TTS-TTEEEEEEEEE-TTGGGGS-HHHHHHHHHHHHHSSSS-TT-EEEE-----S-HHHHHHHT-TT-HHHHHHHHHHHHHHHHHHT-GGGTSSEEEEEEEETTTTEEEEEEEESS-EEETTTEEE-TT-EEEEEEEE---HHHHHHHHHHHT-------TTTS---------HHHHHHHHHHHHHHHHHHHHHHHHHHHHHHHHHHSS----S------SSS----------------------------------------------------------------SSSS--------------S---TTT---HHHHHHHTT-HHHHHHHHHTT--TT---TTS--HHHHHHHH--SHHHHHHHHHHHHTT--TT---TTS--HHHHHHHHT-HHHHHHHHHTT--TT--

Sequence (649 aa):
MDCHNHPQELSHLGVDVIDIRSSCGTATGKSLKEEILDSIRGGGDKHCVVEESGGLLEWSRSIPTGILYEGCGIDLYENITRDPSYYLYRDELSIFQEYSHEIAMLLLGTAATRKGTKRISSSRHAKNIHLSLVDLGAGRLDKSSCLLNGICRQIELDQTLMKGSRAISTTYCAVDLQYEQLQSRIEQLLREKPDLVNGRLEAQPHSGVSVRGVCGSYYDAMEFLRDGGLVDDSSRTPIYLHNTQFRKCLMWLGSSFTNLKPVQAAKFLRQFTQEGVLQTGDFMLIGIDRCRDVEKVTAAYSDTSERWQQYIYNGLYTAAHTVGDESLAKDWTYVARWDAEEGRHVRFVRSDRHRTVLPDIEISAGEHVLLAQSYKYTRQDARGVFDMSGLTVRYDTPALEIRQAKPFMTGNQEAKLARRRAKNREAQRRHREATKAKLAELERLRPQVDSKNTFLPSSPYQAAWGLNETPSESPPASLDFQDFDFALPTNEENSVLDPHQWYSLGESLPPNTSGDYIGTTASSVDETSRRHRAKLTPQNQPHTRSKSSGRSALHLAAASGNIECVRALLTHNADMNATDALGRTPLHACAAAGNTADHVSVVQMLIENGASPTLKDHTGMGPLHIAAERGNDLVLEALIRIGVDVNAL

InterPro domains:
  IPR002110 Ankyrin repeat [PF00023] (620-648)
  IPR002110 Ankyrin repeat [PF12796] (542-617)
  IPR002110 Ankyrin repeat [PR01415] (550-565)
  IPR002110 Ankyrin repeat [PR01415] (602-616)
  IPR002110 Ankyrin repeat [PS50088] (549-581)
  IPR002110 Ankyrin repeat [PS50088] (582-618)
  IPR002110 Ankyrin repeat [PS50088] (619-649)
  IPR002110 Ankyrin repeat [SM00248] (549-578)
  IPR002110 Ankyrin repeat [SM00248] (582-615)
  IPR002110 Ankyrin repeat [SM00248] (619-648)
  IPR019257 Histidine-specific methyltransferase, SAM-dependent methyltransferase domain [PF10017] (55-393)
  IPR029063 S-adenosyl-L-methionine-dependent methyltransferase superfamily [G3DSA:3.40.50.150] (75-315)
  IPR036770 Ankyrin repeat-containing domain superfamily [G3DSA:1.25.40.20] (526-649)
  IPR036770 Ankyrin repeat-containing domain superfamily [SSF48403] (548-648)
  IPR051128 EgtD Methyltransferase [PTHR43397] (31-394)